Protein AF-A0A7X8QUD1-F1 (afdb_monomer)

Mean predicted aligned error: 12.98 Å

Solvent-accessible surface area (backbone atoms only — not comparable to full-atom values): 39476 Å² total; per-residue (Å²): 137,87,82,79,81,77,71,85,79,76,76,94,64,93,66,64,61,63,47,80,63,53,43,80,27,35,28,48,81,30,92,82,68,47,48,72,85,74,35,65,52,39,69,79,52,86,58,88,87,40,44,69,30,57,36,48,22,31,53,57,79,57,40,88,91,43,70,85,64,65,42,40,30,38,39,38,41,77,46,60,44,72,86,71,59,95,66,40,45,48,27,44,37,37,44,14,35,19,25,31,40,40,38,23,51,58,44,42,80,74,51,75,50,81,43,52,41,59,63,52,72,46,76,56,69,85,82,65,58,65,72,39,84,43,39,40,27,37,39,31,27,36,63,76,55,92,32,41,58,51,43,87,57,62,92,47,55,80,70,22,33,42,24,31,55,37,31,37,38,43,38,48,56,34,42,69,43,78,63,44,67,47,35,31,39,85,20,43,37,41,44,29,32,28,50,44,59,87,68,72,90,49,68,34,35,40,37,39,37,31,21,40,86,87,66,50,78,30,36,77,47,75,46,80,42,76,53,60,72,69,43,81,46,77,49,74,52,71,36,50,94,62,60,46,34,38,52,90,43,38,40,51,31,44,35,38,38,35,38,27,43,87,88,39,79,65,33,65,65,46,72,43,69,31,32,26,41,34,70,48,77,55,97,34,34,42,25,49,66,85,39,85,42,71,44,32,30,28,29,39,63,74,67,32,80,87,49,37,73,10,71,49,68,69,56,54,50,52,51,52,52,51,47,44,72,43,48,29,42,29,37,36,36,44,60,31,54,65,62,69,68,58,52,57,46,25,34,61,70,15,28,32,29,32,46,24,41,34,42,33,57,44,72,48,68,52,50,71,50,29,50,51,44,45,52,50,51,48,51,53,48,49,61,72,49,60,56,43,57,21,54,48,34,42,35,61,30,35,47,44,40,61,90,36,70,60,29,42,52,50,53,46,52,46,34,54,49,40,49,73,68,46,71,80,43,41,30,27,49,35,29,63,85,77,76,86,58,84,72,36,66,37,45,28,31,36,57,48,54,54,58,60,35,48,77,75,32,90,83,56,56,38,62,59,24,8,51,52,40,34,56,54,48,52,56,48,44,70,74,42,72,66,51,21,29,33,37,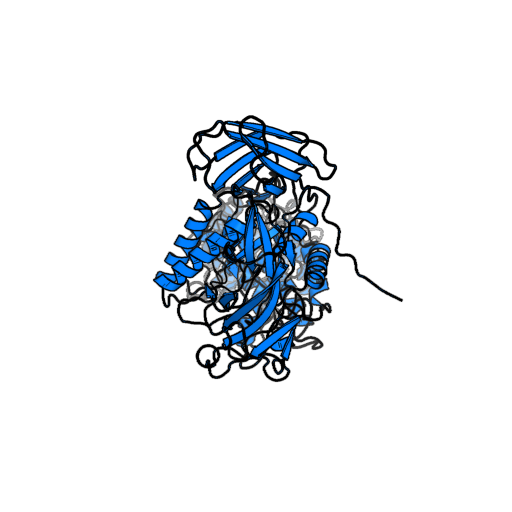61,27,36,50,41,49,26,43,90,91,36,61,69,62,96,47,3,30,48,48,24,26,48,35,44,54,28,34,49,56,15,47,69,68,40,80,46,54,34,30,42,19,37,39,26,46,50,20,45,58,26,36,49,90,75,34,89,82,60,40,47,59,43,38,31,24,34,16,40,52,85,67,48,76,37,64,28,47,60,49,46,36,52,61,49,67,47,80,72,77,77,76,74,70,83,70,66,97,73,68,45,81,40,48,29,40,20,87,59,50,90,79,69,64,90,42,75,62,54,91,63,45,48,76,44,63,34,54,83,88,42,40,65,60,54,51,50,37,40,54,62,43,38,95,87,57,90,72,59,90,65,48,55,50,72,76,46,53,89,45,66,80,50,36,54,74,27,28,34,40,27,27,42,73,88,70,47,78,46,27,38,42,29,40,51,69,37,73,61,55,92,80,34,61,29,27,25,56,42,73,77,40,46,24,63,94,58,53,96,64,55,53,70,55,15,50,50,30,52,45,50,60,58,43,42,77,81,23,60,24,36,34,37,76,50,49,58,78,42,56,74,57,50,61,50,41,44,76,64,57,30,43,77,114

Structure (mmCIF, N/CA/C/O backbone):
data_AF-A0A7X8QUD1-F1
#
_entry.id   AF-A0A7X8QUD1-F1
#
loop_
_atom_site.group_PDB
_atom_site.id
_atom_site.type_symbol
_atom_site.label_atom_id
_atom_site.label_alt_id
_atom_site.label_comp_id
_atom_site.label_asym_id
_atom_site.label_entity_id
_atom_site.label_seq_id
_atom_site.pdbx_PDB_ins_code
_atom_site.Cartn_x
_atom_site.Cartn_y
_atom_site.Cartn_z
_atom_site.occupancy
_atom_site.B_iso_or_equiv
_atom_site.auth_seq_id
_atom_site.auth_comp_id
_atom_site.auth_asym_id
_atom_site.auth_atom_id
_atom_site.pdbx_PDB_model_num
ATOM 1 N N . MET A 1 1 ? -5.646 -31.393 -28.263 1.00 30.78 1 MET A N 1
ATOM 2 C CA . MET A 1 1 ? -6.845 -30.726 -27.721 1.00 30.78 1 MET A CA 1
ATOM 3 C C . MET A 1 1 ? -6.343 -29.434 -27.125 1.00 30.78 1 MET A C 1
ATOM 5 O O . MET A 1 1 ? -5.680 -29.468 -26.097 1.00 30.78 1 MET A O 1
ATOM 9 N N . ASP A 1 2 ? -6.510 -28.358 -27.884 1.00 24.38 2 ASP A N 1
ATOM 10 C CA . ASP A 1 2 ? -5.928 -27.046 -27.625 1.00 24.38 2 ASP A CA 1
ATOM 11 C C . ASP A 1 2 ? -6.707 -26.314 -26.530 1.00 24.38 2 ASP A C 1
ATOM 13 O O . ASP A 1 2 ? -7.913 -26.108 -26.650 1.00 24.38 2 ASP A O 1
ATOM 17 N N . HIS A 1 3 ? -6.009 -25.901 -25.473 1.00 24.28 3 HIS A N 1
ATOM 18 C CA . HIS A 1 3 ? -6.519 -24.975 -24.466 1.00 24.28 3 HIS A CA 1
ATOM 19 C C . HIS A 1 3 ? -5.798 -23.635 -24.624 1.00 24.28 3 HIS A C 1
ATOM 21 O O . HIS A 1 3 ? -4.808 -23.354 -23.958 1.00 24.28 3 HIS A O 1
ATOM 27 N N . THR A 1 4 ? -6.299 -22.803 -25.535 1.00 23.20 4 THR A N 1
ATOM 28 C CA . THR A 1 4 ? -6.028 -21.364 -25.548 1.00 23.20 4 THR A CA 1
ATOM 29 C C . THR A 1 4 ? -6.829 -20.716 -24.422 1.00 23.20 4 THR A C 1
ATOM 31 O O . THR A 1 4 ? -8.044 -20.550 -24.529 1.00 23.20 4 THR A O 1
ATOM 34 N N . THR A 1 5 ? -6.160 -20.371 -23.327 1.00 24.30 5 THR A N 1
ATOM 35 C CA . THR A 1 5 ? -6.697 -19.527 -22.259 1.00 24.30 5 THR A CA 1
ATOM 36 C C . THR A 1 5 ? -6.858 -18.100 -22.779 1.00 24.30 5 THR A C 1
ATOM 38 O O . THR A 1 5 ? -5.899 -17.358 -22.966 1.00 24.30 5 THR A O 1
ATOM 41 N N . THR A 1 6 ? -8.102 -17.720 -23.048 1.00 22.91 6 THR A N 1
ATOM 42 C CA . THR A 1 6 ? -8.512 -16.340 -23.304 1.00 22.91 6 THR A CA 1
ATOM 43 C C . THR A 1 6 ? -8.351 -15.512 -22.029 1.00 22.91 6 THR A C 1
ATOM 45 O O . THR A 1 6 ? -9.003 -15.807 -21.026 1.00 22.91 6 THR A O 1
ATOM 48 N N . SER A 1 7 ? -7.509 -14.473 -22.072 1.00 25.25 7 SER A N 1
ATOM 49 C CA . SER A 1 7 ? -7.505 -13.388 -21.079 1.00 25.25 7 SER A CA 1
ATOM 50 C C . SER A 1 7 ? -8.914 -12.806 -20.905 1.00 25.25 7 SER A C 1
ATOM 52 O O . SER A 1 7 ? -9.660 -12.752 -21.889 1.00 25.25 7 SER A O 1
ATOM 54 N N . PRO A 1 8 ? -9.286 -12.319 -19.706 1.00 26.38 8 PRO A N 1
ATOM 55 C CA . PRO A 1 8 ? -10.567 -11.658 -19.503 1.00 26.38 8 PRO A CA 1
ATOM 56 C C . PRO A 1 8 ? -10.677 -10.457 -20.445 1.00 26.38 8 PRO A C 1
ATOM 58 O O . PRO A 1 8 ? -9.811 -9.581 -20.467 1.00 26.38 8 PRO A O 1
ATOM 61 N N . ALA A 1 9 ? -11.725 -10.456 -21.263 1.00 24.12 9 ALA A N 1
ATOM 62 C CA . ALA A 1 9 ? -12.004 -9.407 -22.225 1.00 24.12 9 ALA A CA 1
ATOM 63 C C . ALA A 1 9 ? -12.318 -8.094 -21.494 1.00 24.12 9 ALA A C 1
ATOM 65 O O . ALA A 1 9 ? -13.315 -7.988 -20.779 1.00 24.12 9 ALA A O 1
ATOM 66 N N . PHE A 1 10 ? -11.473 -7.084 -21.701 1.00 29.41 10 PHE A N 1
ATOM 67 C CA . PHE A 1 10 ? -11.800 -5.706 -21.363 1.00 29.41 10 PHE A CA 1
ATOM 68 C C . PHE A 1 10 ? -12.908 -5.207 -22.301 1.00 29.41 10 PHE A C 1
ATOM 70 O O . PHE A 1 10 ? -12.836 -5.360 -23.521 1.00 29.41 10 PHE A O 1
ATOM 77 N N . SER A 1 11 ? -13.951 -4.643 -21.694 1.00 25.56 11 SER A N 1
ATOM 78 C CA . SER A 1 11 ? -15.111 -4.025 -22.337 1.00 25.56 11 SER A CA 1
ATOM 79 C C . SER A 1 11 ? -14.716 -3.042 -23.449 1.00 25.56 11 SER A C 1
ATOM 81 O O . SER A 1 11 ? -13.800 -2.236 -23.299 1.00 25.56 11 SER A O 1
ATOM 83 N N . SER A 1 12 ? -15.447 -3.092 -24.563 1.00 30.33 12 SER A N 1
ATOM 84 C CA . SER A 1 12 ? -15.209 -2.333 -25.789 1.00 30.33 12 SER A CA 1
ATOM 85 C C . SER A 1 12 ? -15.401 -0.815 -25.626 1.00 30.33 12 SER A C 1
ATOM 87 O O . SER A 1 12 ? -16.517 -0.305 -25.698 1.00 30.33 12 SER A O 1
ATOM 89 N N . ALA A 1 13 ? -14.289 -0.098 -25.478 1.00 30.22 13 ALA A N 1
ATOM 90 C CA . ALA A 1 13 ? -14.027 1.270 -25.937 1.00 30.22 13 ALA A CA 1
ATOM 91 C C . ALA A 1 13 ? -12.505 1.356 -26.157 1.00 30.22 13 ALA A C 1
ATOM 93 O O . ALA A 1 13 ? -11.773 0.741 -25.387 1.00 30.22 13 ALA A O 1
ATOM 94 N N . THR A 1 14 ? -12.041 2.010 -27.230 1.00 37.69 14 THR A N 1
ATOM 95 C CA . THR A 1 14 ? -10.660 1.957 -27.766 1.00 37.69 14 THR A CA 1
ATOM 96 C C . THR A 1 14 ? -9.576 1.974 -26.685 1.00 37.69 14 THR A C 1
ATOM 98 O O . THR A 1 14 ? -9.118 3.031 -26.258 1.00 37.69 14 THR A O 1
ATOM 101 N N . THR A 1 15 ? -9.159 0.783 -26.254 1.00 46.00 15 THR A N 1
ATOM 102 C CA . THR A 1 15 ? -7.971 0.578 -25.430 1.00 46.00 15 THR A CA 1
ATOM 103 C C . THR A 1 15 ? -6.779 1.112 -26.225 1.00 46.00 15 THR A C 1
ATOM 105 O O . THR A 1 15 ? -6.756 0.902 -27.444 1.00 46.00 15 THR A O 1
ATOM 108 N N . PRO A 1 16 ? -5.800 1.795 -25.598 1.00 58.25 16 PRO A N 1
ATOM 109 C CA . PRO A 1 16 ? -4.552 2.118 -26.274 1.00 58.25 16 PRO A CA 1
ATOM 110 C C . PRO A 1 16 ? -4.042 0.866 -26.985 1.00 58.25 16 PRO A C 1
ATOM 112 O O . PRO A 1 16 ? -4.034 -0.214 -26.388 1.00 58.25 16 PRO A O 1
ATOM 115 N N . GLU A 1 17 ? -3.661 0.977 -28.257 1.00 75.31 17 GLU A N 1
ATOM 116 C CA . GLU A 1 17 ? -3.034 -0.149 -28.944 1.00 75.31 17 GLU A CA 1
ATOM 117 C C . GLU A 1 17 ? -1.766 -0.506 -28.157 1.00 75.31 17 GLU A C 1
ATOM 119 O O . GLU A 1 17 ? -0.844 0.308 -28.042 1.00 75.31 17 GLU A O 1
ATOM 124 N N . ARG A 1 18 ? -1.767 -1.685 -27.529 1.00 87.56 18 ARG A N 1
ATOM 125 C CA . ARG A 1 18 ? -0.666 -2.181 -26.703 1.00 87.56 18 ARG A CA 1
ATOM 126 C C . ARG A 1 18 ? 0.001 -3.348 -27.405 1.00 87.56 18 ARG A C 1
ATOM 128 O O . ARG A 1 18 ? -0.661 -4.323 -27.754 1.00 87.56 18 ARG A O 1
ATOM 135 N N . LEU A 1 19 ? 1.321 -3.278 -27.544 1.00 91.50 19 LEU A N 1
ATOM 136 C CA . LEU A 1 19 ? 2.132 -4.438 -27.893 1.00 91.50 19 LEU A CA 1
ATOM 137 C C . LEU A 1 19 ? 2.709 -5.028 -26.611 1.00 91.50 19 LEU A C 1
ATOM 139 O O . LEU A 1 19 ? 3.607 -4.445 -26.004 1.00 91.50 19 LEU A O 1
ATOM 143 N N . ASN A 1 20 ? 2.206 -6.193 -26.219 1.00 94.00 20 ASN A N 1
ATOM 144 C CA . ASN A 1 20 ? 2.740 -6.939 -25.089 1.00 94.00 20 ASN A CA 1
ATOM 145 C C . ASN A 1 20 ? 4.159 -7.452 -25.410 1.00 94.00 20 ASN A C 1
ATOM 147 O O . ASN A 1 20 ? 4.356 -8.135 -26.417 1.00 94.00 20 ASN A O 1
ATOM 151 N N . LEU A 1 21 ? 5.136 -7.120 -24.563 1.00 96.75 21 LEU A N 1
ATOM 152 C CA . LEU A 1 21 ? 6.522 -7.583 -24.671 1.00 96.75 21 LEU A CA 1
ATOM 153 C C . LEU A 1 21 ? 6.877 -8.651 -23.622 1.00 96.75 21 LEU A C 1
ATOM 155 O O . LEU A 1 21 ? 8.036 -9.055 -23.549 1.00 96.75 21 LEU A O 1
ATOM 159 N N . ASN A 1 22 ? 5.905 -9.138 -22.850 1.00 96.19 22 ASN A N 1
ATOM 160 C CA . ASN A 1 22 ? 6.058 -10.273 -21.940 1.00 96.19 22 ASN A CA 1
ATOM 161 C C . ASN A 1 22 ? 6.365 -11.583 -22.700 1.00 96.19 22 ASN A C 1
ATOM 163 O O . ASN A 1 22 ? 6.279 -11.669 -23.931 1.00 96.19 22 ASN A O 1
ATOM 167 N N . GLY A 1 23 ? 6.684 -12.629 -21.942 1.00 94.94 23 GLY A N 1
ATOM 168 C CA . GLY A 1 23 ? 7.049 -13.959 -22.417 1.00 94.94 23 GLY A CA 1
ATOM 169 C C . GLY A 1 23 ? 8.556 -14.179 -22.366 1.00 94.94 23 GLY A C 1
ATOM 170 O O . GLY A 1 23 ? 9.250 -13.595 -21.541 1.00 94.94 23 GLY A O 1
ATOM 171 N N . VAL A 1 24 ? 9.069 -15.015 -23.264 1.00 96.06 24 VAL A N 1
ATOM 172 C CA . VAL A 1 24 ? 10.468 -15.454 -23.224 1.00 96.06 24 VAL A CA 1
ATOM 173 C C . VAL A 1 24 ? 11.428 -14.382 -23.753 1.00 96.06 24 VAL A C 1
ATOM 175 O O . VAL A 1 24 ? 11.324 -13.926 -24.900 1.00 96.06 24 VAL A O 1
ATOM 178 N N . TRP A 1 25 ? 12.399 -14.011 -22.925 1.00 97.75 25 TRP A N 1
ATOM 179 C CA . TRP A 1 25 ? 13.534 -13.146 -23.245 1.00 97.75 25 TRP A CA 1
ATOM 180 C C . TRP A 1 25 ? 14.836 -13.948 -23.195 1.00 97.75 25 TRP A C 1
ATOM 182 O O . TRP A 1 25 ? 14.928 -14.972 -22.522 1.00 97.75 25 TRP A O 1
ATOM 192 N N . ARG A 1 26 ? 15.870 -13.473 -23.895 1.00 97.44 26 ARG A N 1
ATOM 193 C CA . ARG A 1 26 ? 17.237 -13.988 -23.738 1.00 97.44 26 ARG A CA 1
ATOM 194 C C . ARG A 1 26 ? 17.866 -13.360 -22.503 1.00 97.44 26 ARG A C 1
ATOM 196 O O . ARG A 1 26 ? 17.785 -12.145 -22.358 1.00 97.44 26 ARG A O 1
ATOM 203 N N . PHE A 1 27 ? 18.518 -14.156 -21.664 1.00 96.06 27 PHE A N 1
ATOM 204 C CA . PHE A 1 27 ? 19.007 -13.745 -20.351 1.00 96.06 27 PHE A CA 1
ATOM 205 C C . PHE A 1 27 ? 20.427 -14.243 -20.051 1.00 96.06 27 PHE A C 1
ATOM 207 O O . PHE A 1 27 ? 20.778 -15.381 -20.371 1.00 96.06 27 PHE A O 1
ATOM 214 N N . ILE A 1 28 ? 21.238 -13.411 -19.394 1.00 95.12 28 ILE A N 1
ATOM 215 C CA . ILE A 1 28 ? 22.517 -13.835 -18.809 1.00 95.12 28 ILE A CA 1
ATOM 216 C C . ILE A 1 28 ? 22.862 -13.003 -17.554 1.00 95.12 28 ILE A C 1
ATOM 218 O O . ILE A 1 28 ? 22.763 -11.771 -17.597 1.00 95.12 28 ILE A O 1
ATOM 222 N N . PRO A 1 29 ? 23.287 -13.622 -16.433 1.00 94.50 29 PRO A N 1
ATOM 223 C CA . PRO A 1 29 ? 23.849 -12.882 -15.305 1.00 94.50 29 PRO A CA 1
ATOM 224 C C . PRO A 1 29 ? 25.245 -12.343 -15.654 1.00 94.50 29 PRO A C 1
ATOM 226 O O . PRO A 1 29 ? 26.006 -12.977 -16.385 1.00 94.50 29 PRO A O 1
ATOM 229 N N . ASP A 1 30 ? 25.615 -11.188 -15.105 1.00 95.25 30 ASP A N 1
ATOM 230 C CA . ASP A 1 30 ? 26.906 -10.536 -15.341 1.00 95.25 30 ASP A CA 1
ATOM 231 C C . ASP A 1 30 ? 27.652 -10.309 -14.013 1.00 95.25 30 ASP A C 1
ATOM 233 O O . ASP A 1 30 ? 27.870 -9.181 -13.577 1.00 95.25 30 ASP A O 1
ATOM 237 N N . PRO A 1 31 ? 28.093 -11.378 -13.321 1.00 92.62 31 PRO A N 1
ATOM 238 C CA . PRO A 1 31 ? 28.701 -11.274 -11.990 1.00 92.62 31 PRO A CA 1
ATOM 239 C C . PRO A 1 31 ? 29.978 -10.423 -11.948 1.00 92.62 31 PRO A C 1
ATOM 241 O O . PRO A 1 31 ? 30.379 -9.977 -10.877 1.00 92.62 31 PRO A O 1
ATOM 244 N N . ARG A 1 32 ? 30.626 -10.192 -13.098 1.00 93.56 32 ARG A N 1
ATOM 245 C CA . ARG A 1 32 ? 31.826 -9.350 -13.207 1.00 93.56 32 ARG A CA 1
ATOM 246 C C . ARG A 1 32 ? 31.532 -7.922 -13.677 1.00 93.56 32 ARG A C 1
ATOM 248 O O . ARG A 1 32 ? 32.446 -7.103 -13.662 1.00 93.56 32 ARG A O 1
ATOM 255 N N . GLY A 1 33 ? 30.297 -7.615 -14.078 1.00 94.94 33 GLY A N 1
ATOM 256 C CA . GLY A 1 33 ? 29.900 -6.295 -14.573 1.00 94.94 33 GLY A CA 1
ATOM 257 C C . GLY A 1 33 ? 30.585 -5.895 -15.883 1.00 94.94 33 GLY A C 1
ATOM 258 O O . GLY A 1 33 ? 30.903 -4.723 -16.072 1.00 94.94 33 GLY A O 1
ATOM 259 N N . TYR A 1 34 ? 30.879 -6.851 -16.769 1.00 96.38 34 TYR A N 1
ATOM 260 C CA . TYR A 1 34 ? 31.591 -6.602 -18.029 1.00 96.38 34 TYR A CA 1
ATOM 261 C C . TYR A 1 34 ? 30.675 -6.510 -19.252 1.00 96.38 34 TYR A C 1
ATOM 263 O O . TYR A 1 34 ? 31.171 -6.273 -20.353 1.00 96.38 34 TYR A O 1
ATOM 271 N N . GLY A 1 35 ? 29.360 -6.666 -19.100 1.00 96.44 35 GLY A N 1
ATOM 272 C CA . GLY A 1 35 ? 28.418 -6.751 -20.215 1.00 96.44 35 GLY A CA 1
ATOM 273 C C . GLY A 1 35 ? 28.437 -5.535 -21.143 1.00 96.44 35 GLY A C 1
ATOM 274 O O . GLY A 1 35 ? 28.397 -5.695 -22.365 1.00 96.44 35 GLY A O 1
ATOM 275 N N . GLU A 1 36 ? 28.600 -4.319 -20.611 1.00 95.25 36 GLU A N 1
ATOM 276 C CA . GLU A 1 36 ? 28.763 -3.119 -21.446 1.00 95.25 36 GLU A CA 1
ATOM 277 C C . GLU A 1 36 ? 30.066 -3.151 -22.253 1.00 95.25 36 GLU A C 1
ATOM 279 O O . GLU A 1 36 ? 30.036 -2.944 -23.469 1.00 95.25 36 GLU A O 1
ATOM 284 N N . THR A 1 37 ? 31.188 -3.496 -21.615 1.00 96.62 37 THR A N 1
ATOM 285 C CA . THR A 1 37 ? 32.507 -3.637 -22.258 1.00 96.62 37 THR A CA 1
ATOM 286 C C . THR A 1 37 ? 32.506 -4.727 -23.334 1.00 96.62 37 THR A C 1
ATOM 288 O O . THR A 1 37 ? 33.078 -4.549 -24.409 1.00 96.62 37 THR A O 1
ATOM 291 N N . LEU A 1 38 ? 31.810 -5.839 -23.083 1.00 96.38 38 LEU A N 1
ATOM 292 C CA . LEU A 1 38 ? 31.607 -6.938 -24.034 1.00 96.38 38 LEU A CA 1
ATOM 293 C C . LEU A 1 38 ? 30.580 -6.597 -25.130 1.00 96.38 38 LEU A C 1
ATOM 295 O O . LEU A 1 38 ? 30.423 -7.339 -26.103 1.00 96.38 38 LEU A O 1
ATOM 299 N N . GLY A 1 39 ? 29.902 -5.453 -25.015 1.00 97.19 39 GLY A N 1
ATOM 300 C CA . GLY A 1 39 ? 28.973 -4.941 -26.013 1.00 97.19 39 GLY A CA 1
ATOM 301 C C . GLY A 1 39 ? 27.633 -5.671 -26.052 1.00 97.19 39 GLY A C 1
ATOM 302 O O . GLY A 1 39 ? 27.060 -5.783 -27.133 1.00 97.19 39 GLY A O 1
ATOM 303 N N . TYR A 1 40 ? 27.122 -6.153 -24.916 1.00 98.00 40 TYR A N 1
ATOM 304 C CA . TYR A 1 40 ? 25.829 -6.850 -24.823 1.00 98.00 40 TYR A CA 1
ATOM 305 C C . TYR A 1 40 ? 24.647 -5.990 -25.310 1.00 98.00 40 TYR A C 1
ATOM 307 O O . TYR A 1 40 ? 23.691 -6.507 -25.885 1.00 98.00 40 TYR A O 1
ATOM 315 N N . HIS A 1 41 ? 24.741 -4.664 -25.177 1.00 97.50 41 HIS A N 1
ATOM 316 C CA . HIS A 1 41 ? 23.757 -3.710 -25.704 1.00 97.50 41 HIS A CA 1
ATOM 317 C C . HIS A 1 41 ? 23.784 -3.555 -27.237 1.00 97.50 41 HIS A C 1
ATOM 319 O O . HIS A 1 41 ? 22.859 -2.982 -27.807 1.00 97.50 41 HIS A O 1
ATOM 325 N N . LYS A 1 42 ? 24.822 -4.028 -27.943 1.00 96.88 42 LYS A N 1
ATOM 326 C CA . LYS A 1 42 ? 24.982 -3.775 -29.386 1.00 96.88 42 LYS A CA 1
ATOM 327 C C . LYS A 1 42 ? 23.933 -4.541 -30.218 1.00 96.88 42 LYS A C 1
ATOM 329 O O . LYS A 1 42 ? 23.660 -5.709 -29.934 1.00 96.88 42 LYS A O 1
ATOM 334 N N . PRO A 1 43 ? 23.410 -3.959 -31.320 1.00 91.38 43 PRO A N 1
ATOM 335 C CA . PRO A 1 43 ? 22.260 -4.508 -32.053 1.00 91.38 43 PRO A CA 1
ATOM 336 C C . PRO A 1 43 ? 22.479 -5.903 -32.659 1.00 91.38 43 PRO A C 1
ATOM 338 O O . PRO A 1 43 ? 21.515 -6.619 -32.897 1.00 91.38 43 PRO A O 1
ATOM 341 N N . LYS A 1 44 ? 23.734 -6.306 -32.896 1.00 91.12 44 LYS A N 1
ATOM 342 C CA . LYS A 1 44 ? 24.101 -7.609 -33.480 1.00 91.12 44 LYS A CA 1
ATOM 343 C C . LYS A 1 44 ? 24.876 -8.515 -32.515 1.00 91.12 44 LYS A C 1
ATOM 345 O O . LYS A 1 44 ? 25.536 -9.448 -32.963 1.00 91.12 44 LYS A O 1
ATOM 350 N N . HIS A 1 45 ? 24.849 -8.237 -31.207 1.00 96.31 45 HIS A N 1
ATOM 351 C CA . HIS A 1 45 ? 25.489 -9.119 -30.229 1.00 96.31 45 HIS A CA 1
ATOM 352 C C . HIS A 1 45 ? 24.872 -10.526 -30.299 1.00 96.31 45 HIS A C 1
ATOM 354 O O . HIS A 1 45 ? 23.650 -10.670 -30.391 1.00 96.31 45 HIS A O 1
ATOM 360 N N . ASN A 1 46 ? 25.701 -11.568 -30.292 1.00 95.69 46 ASN A N 1
ATOM 361 C CA . ASN A 1 46 ? 25.214 -12.938 -30.399 1.00 95.69 46 ASN A CA 1
ATOM 362 C C . ASN A 1 46 ? 24.686 -13.423 -29.040 1.00 95.69 46 ASN A C 1
ATOM 364 O O . ASN A 1 46 ? 25.461 -13.598 -28.105 1.00 95.69 46 ASN A O 1
ATOM 368 N N . VAL A 1 47 ? 23.377 -13.666 -28.958 1.00 96.56 47 VAL A N 1
ATOM 369 C CA . VAL A 1 47 ? 22.683 -14.134 -27.745 1.00 96.56 47 VAL A CA 1
ATOM 370 C C . VAL A 1 47 ? 22.258 -15.605 -27.834 1.00 96.56 47 VAL A C 1
ATOM 372 O O . VAL A 1 47 ? 21.471 -16.064 -27.016 1.00 96.56 47 VAL A O 1
ATOM 375 N N . GLN A 1 48 ? 22.753 -16.371 -28.817 1.00 94.88 48 GLN A N 1
ATOM 376 C CA . GLN A 1 48 ? 22.303 -17.755 -29.052 1.00 94.88 48 GLN A CA 1
ATOM 377 C C . GLN A 1 48 ? 22.576 -18.707 -27.876 1.00 94.88 48 GLN A C 1
ATOM 379 O O . GLN A 1 48 ? 21.893 -19.712 -27.733 1.00 94.88 48 GLN A O 1
ATOM 384 N N . PHE A 1 49 ? 23.582 -18.392 -27.055 1.00 93.44 49 PHE A N 1
ATOM 385 C CA . PHE A 1 49 ? 23.958 -19.169 -25.870 1.00 93.44 49 PHE A CA 1
ATOM 386 C C . PHE A 1 49 ? 23.468 -18.535 -24.564 1.00 93.44 49 PHE A C 1
ATOM 388 O O . PHE A 1 49 ? 23.857 -18.974 -23.486 1.00 93.44 49 PHE A O 1
ATOM 395 N N . TRP A 1 50 ? 22.662 -17.475 -24.649 1.00 95.94 50 TRP A N 1
ATOM 396 C CA . TRP A 1 50 ? 22.002 -16.914 -23.478 1.00 95.94 50 TRP A CA 1
ATOM 397 C C . TRP A 1 50 ? 20.828 -17.810 -23.090 1.00 95.94 50 TRP A C 1
ATOM 399 O O . TRP A 1 50 ? 20.184 -18.423 -23.949 1.00 95.94 50 TRP A O 1
ATOM 409 N N . LEU A 1 51 ? 20.550 -17.853 -21.792 1.00 93.94 51 LEU A N 1
ATOM 410 C CA . LEU A 1 51 ? 19.422 -18.583 -21.233 1.00 93.94 51 LEU A CA 1
ATOM 411 C C . LEU A 1 51 ? 18.103 -17.972 -21.713 1.00 93.94 51 LEU A C 1
ATOM 413 O O . LEU A 1 51 ? 18.061 -16.856 -22.235 1.00 93.94 51 LEU A O 1
ATOM 417 N N . GLU A 1 52 ? 17.022 -18.712 -21.526 1.00 94.56 52 GLU A N 1
ATOM 418 C CA . GLU A 1 52 ? 15.667 -18.198 -21.683 1.00 94.56 52 GLU A CA 1
ATOM 419 C C . GLU A 1 52 ? 15.124 -17.815 -20.307 1.00 94.56 52 GLU A C 1
ATOM 421 O O . GLU A 1 52 ? 15.347 -18.524 -19.328 1.00 94.56 52 GLU A O 1
ATOM 426 N N . ALA A 1 53 ? 14.461 -16.666 -20.233 1.00 93.75 53 ALA A N 1
ATOM 427 C CA . ALA A 1 53 ? 13.852 -16.145 -19.020 1.00 93.75 53 ALA A CA 1
ATOM 428 C C . ALA A 1 53 ? 12.433 -15.677 -19.329 1.00 93.75 53 ALA A C 1
ATOM 430 O O . ALA A 1 53 ? 12.231 -14.883 -20.251 1.00 93.75 53 ALA A O 1
ATOM 431 N N . ASP A 1 54 ? 11.463 -16.146 -18.551 1.00 94.19 54 ASP A N 1
ATOM 432 C CA . ASP A 1 54 ? 10.100 -15.633 -18.614 1.00 94.19 54 ASP A CA 1
ATOM 433 C C . ASP A 1 54 ? 10.036 -14.246 -17.973 1.00 94.19 54 ASP A C 1
ATOM 435 O O . ASP A 1 54 ? 10.371 -14.069 -16.807 1.00 94.19 54 ASP A O 1
ATOM 439 N N . VAL A 1 55 ? 9.598 -13.254 -18.741 1.00 95.69 55 VAL A N 1
ATOM 440 C CA . VAL A 1 55 ? 9.327 -11.897 -18.267 1.00 95.69 55 VAL A CA 1
ATOM 441 C C . VAL A 1 55 ? 7.810 -11.686 -18.274 1.00 95.69 55 VAL A C 1
ATOM 443 O O . VAL A 1 55 ? 7.192 -11.851 -19.328 1.00 95.69 55 VAL A O 1
ATOM 446 N N . PRO A 1 56 ? 7.181 -11.286 -17.158 1.00 95.75 56 PRO A N 1
ATOM 447 C CA . PRO A 1 56 ? 7.801 -10.905 -15.888 1.00 95.75 56 PRO A CA 1
ATOM 448 C C . PRO A 1 56 ? 8.369 -12.079 -15.081 1.00 95.75 56 PRO A C 1
ATOM 450 O O . PRO A 1 56 ? 7.817 -13.175 -15.105 1.00 95.75 56 PRO A O 1
ATOM 453 N N . GLY A 1 57 ? 9.432 -11.825 -14.319 1.00 94.00 57 GLY A N 1
ATOM 454 C CA . GLY A 1 57 ? 10.102 -12.839 -13.512 1.00 94.00 57 GLY A CA 1
ATOM 455 C C . GLY A 1 57 ? 11.296 -12.304 -12.713 1.00 94.00 57 GLY A C 1
ATOM 456 O O . GLY A 1 57 ? 11.736 -11.158 -12.862 1.00 94.00 57 GLY A O 1
ATOM 457 N N . ILE A 1 58 ? 11.837 -13.171 -11.861 1.00 92.38 58 ILE A N 1
ATOM 458 C CA . ILE A 1 58 ? 12.992 -12.911 -10.995 1.00 92.38 58 ILE A CA 1
ATOM 459 C C . ILE A 1 58 ? 14.155 -13.835 -11.344 1.00 92.38 58 ILE A C 1
ATOM 461 O O . ILE A 1 58 ? 13.948 -14.953 -11.813 1.00 92.38 58 ILE A O 1
ATOM 465 N N . VAL A 1 59 ? 15.373 -13.381 -11.049 1.00 89.81 59 VAL A N 1
ATOM 466 C CA . VAL A 1 59 ? 16.612 -14.128 -11.302 1.00 89.81 59 VAL A CA 1
ATOM 467 C C . VAL A 1 59 ? 16.604 -15.532 -10.692 1.00 89.81 59 VAL A C 1
ATOM 469 O O . VAL A 1 59 ? 17.044 -16.478 -11.342 1.00 89.81 59 VAL A O 1
ATOM 472 N N . ASP A 1 60 ? 16.013 -15.679 -9.504 1.00 86.31 60 ASP A N 1
ATOM 473 C CA . ASP A 1 60 ? 15.854 -16.949 -8.791 1.00 86.31 60 ASP A CA 1
ATOM 474 C C . ASP A 1 60 ? 15.125 -18.028 -9.610 1.00 86.31 60 ASP A C 1
ATOM 476 O O . ASP A 1 60 ? 15.341 -19.213 -9.384 1.00 86.31 60 ASP A O 1
ATOM 480 N N . ASN A 1 61 ? 14.265 -17.636 -10.558 1.00 85.25 61 ASN A N 1
ATOM 481 C CA . ASN A 1 61 ? 13.473 -18.578 -11.352 1.00 85.25 61 ASN A CA 1
ATOM 482 C C . ASN A 1 61 ? 14.176 -18.999 -12.653 1.00 85.25 61 ASN A C 1
ATOM 484 O O . ASN A 1 61 ? 13.745 -19.958 -13.288 1.00 85.25 61 ASN A O 1
ATOM 488 N N . TYR A 1 62 ? 15.224 -18.287 -13.084 1.00 84.19 62 TYR A N 1
ATOM 489 C CA . TYR A 1 62 ? 15.844 -18.502 -14.400 1.00 84.19 62 TYR A CA 1
ATOM 490 C C . TYR A 1 62 ? 17.037 -19.451 -14.361 1.00 84.19 62 TYR A C 1
ATOM 492 O O . TYR A 1 62 ? 17.359 -20.090 -15.362 1.00 84.19 62 TYR A O 1
ATOM 500 N N . PHE A 1 63 ? 17.732 -19.510 -13.226 1.00 78.12 63 PHE A N 1
ATOM 501 C CA . PHE A 1 63 ? 18.951 -20.292 -13.090 1.00 78.12 63 PHE A CA 1
ATOM 502 C C . PHE A 1 63 ? 19.051 -20.880 -11.675 1.00 78.12 63 PHE A C 1
ATOM 504 O O . PHE A 1 63 ? 19.197 -20.129 -10.712 1.00 78.12 63 PHE A O 1
ATOM 511 N N . PRO A 1 64 ? 18.993 -22.212 -11.528 1.00 77.12 64 PRO A N 1
ATOM 512 C CA . PRO A 1 64 ? 19.213 -22.858 -10.239 1.00 77.12 64 PRO A CA 1
ATOM 513 C C . PRO A 1 64 ? 20.620 -22.572 -9.696 1.00 77.12 64 PRO A C 1
ATOM 515 O O . PRO A 1 64 ? 21.600 -22.640 -10.441 1.00 77.12 64 PRO A O 1
ATOM 518 N N . GLY A 1 65 ? 20.744 -22.302 -8.398 1.00 78.25 65 GLY A N 1
ATOM 519 C CA . GLY A 1 65 ? 22.026 -22.071 -7.722 1.00 78.25 65 GLY A CA 1
ATOM 520 C C . GLY A 1 65 ? 22.498 -20.613 -7.673 1.00 78.25 65 GLY A C 1
ATOM 521 O O . GLY A 1 65 ? 23.596 -20.358 -7.178 1.00 78.25 65 GLY A O 1
ATOM 522 N N . ILE A 1 66 ? 21.715 -19.658 -8.192 1.00 79.19 66 ILE A N 1
ATOM 523 C CA . ILE A 1 66 ? 21.953 -18.212 -8.000 1.00 79.19 66 ILE A CA 1
ATOM 524 C C . ILE A 1 66 ? 20.826 -17.542 -7.214 1.00 79.19 66 ILE A C 1
ATOM 526 O O . ILE A 1 66 ? 20.648 -16.323 -7.282 1.00 79.19 66 ILE A O 1
ATOM 530 N N . GLU A 1 67 ? 20.066 -18.328 -6.454 1.00 77.25 67 GLU A N 1
ATOM 531 C CA . GLU A 1 67 ? 19.140 -17.809 -5.465 1.00 77.25 67 GLU A CA 1
ATOM 532 C C . GLU A 1 67 ? 19.964 -16.908 -4.529 1.00 77.25 67 GLU A C 1
ATOM 534 O O . GLU A 1 67 ? 20.862 -17.380 -3.847 1.00 77.25 67 GLU A O 1
ATOM 539 N N . SER A 1 68 ? 19.688 -15.599 -4.537 1.00 75.19 68 SER A N 1
ATOM 540 C CA . SER A 1 68 ? 20.368 -14.538 -3.761 1.00 75.19 68 SER A CA 1
ATOM 541 C C . SER A 1 68 ? 21.456 -13.781 -4.530 1.00 75.19 68 SER A C 1
ATOM 543 O O . SER A 1 68 ? 22.152 -12.953 -3.948 1.00 75.19 68 SER A O 1
ATOM 545 N N . TYR A 1 69 ? 21.563 -13.973 -5.848 1.00 87.44 69 TYR A N 1
ATOM 546 C CA . TYR A 1 69 ? 22.413 -13.131 -6.685 1.00 87.44 69 TYR A CA 1
ATOM 547 C C . TYR A 1 69 ? 21.966 -11.660 -6.669 1.00 87.44 69 TYR A C 1
ATOM 549 O O . TYR A 1 69 ? 20.863 -11.305 -7.101 1.00 87.44 69 TYR A O 1
ATOM 557 N N . GLU A 1 70 ? 22.870 -10.792 -6.208 1.00 89.81 70 GLU A N 1
ATOM 558 C CA . GLU A 1 70 ? 22.771 -9.343 -6.354 1.00 89.81 70 GLU A CA 1
ATOM 559 C C . GLU A 1 70 ? 23.860 -8.825 -7.300 1.00 89.81 70 GLU A C 1
ATOM 561 O O . GLU A 1 70 ? 25.050 -8.815 -6.975 1.00 89.81 70 GLU A O 1
ATOM 566 N N . GLY A 1 71 ? 23.461 -8.374 -8.486 1.00 93.19 71 GLY A N 1
ATOM 567 C CA . GLY A 1 71 ? 24.384 -7.883 -9.499 1.00 93.19 71 GLY A CA 1
ATOM 568 C C . GLY A 1 71 ? 23.710 -7.554 -10.827 1.00 93.19 71 GLY A C 1
ATOM 569 O O . GLY A 1 71 ? 22.497 -7.730 -10.974 1.00 93.19 71 GLY A O 1
ATOM 570 N N . PRO A 1 72 ? 24.491 -7.057 -11.800 1.00 96.06 72 PRO A N 1
ATOM 571 C CA . PRO A 1 72 ? 23.964 -6.732 -13.107 1.00 96.06 72 PRO A CA 1
ATOM 572 C C . PRO A 1 72 ? 23.592 -8.006 -13.872 1.00 96.06 72 PRO A C 1
ATOM 574 O O . PRO A 1 72 ? 24.289 -9.016 -13.848 1.00 96.06 72 PRO A O 1
ATOM 577 N N . MET A 1 73 ? 22.481 -7.955 -14.587 1.00 95.88 73 MET A N 1
ATOM 578 C CA . MET A 1 73 ? 21.960 -9.057 -15.380 1.00 95.88 73 MET A CA 1
ATOM 579 C C . MET A 1 73 ? 21.296 -8.510 -16.639 1.00 95.88 73 MET A C 1
ATOM 581 O O . MET A 1 73 ? 20.675 -7.448 -16.619 1.00 95.88 73 MET A O 1
ATOM 585 N N . TRP A 1 74 ? 21.455 -9.214 -17.751 1.00 98.00 74 TRP A N 1
ATOM 586 C CA . TRP A 1 74 ? 21.108 -8.697 -19.068 1.00 98.00 74 TRP A CA 1
ATOM 587 C C . TRP A 1 74 ? 19.950 -9.464 -19.675 1.00 98.00 74 TRP A C 1
ATOM 589 O O . TRP A 1 74 ? 19.952 -10.691 -19.673 1.00 98.00 74 TRP A O 1
ATOM 599 N N . PHE A 1 75 ? 19.007 -8.725 -20.252 1.00 98.31 75 PHE A N 1
ATOM 600 C CA . PHE A 1 75 ? 17.843 -9.242 -20.955 1.00 98.31 75 PHE A CA 1
ATOM 601 C C . PHE A 1 75 ? 17.795 -8.695 -22.382 1.00 98.31 75 PHE A C 1
ATOM 603 O O . PHE A 1 75 ? 18.045 -7.509 -22.606 1.00 98.31 75 PHE A O 1
ATOM 610 N N . VAL A 1 76 ? 17.448 -9.543 -23.351 1.00 98.31 76 VAL A N 1
ATOM 611 C CA . VAL A 1 76 ? 17.272 -9.164 -24.758 1.00 98.31 76 VAL A CA 1
ATOM 612 C C . VAL A 1 76 ? 15.961 -9.719 -25.306 1.00 98.31 76 VAL A C 1
ATOM 614 O O . VAL A 1 76 ? 15.683 -10.915 -25.200 1.00 98.31 76 VAL A O 1
ATOM 617 N N . ARG A 1 77 ? 15.186 -8.848 -25.956 1.00 97.44 77 ARG A N 1
ATOM 618 C CA . ARG A 1 77 ? 13.947 -9.188 -26.660 1.00 97.44 77 ARG A CA 1
ATOM 619 C C . ARG A 1 77 ? 13.911 -8.527 -28.022 1.00 97.44 77 ARG A C 1
ATOM 621 O O . ARG A 1 77 ? 14.254 -7.356 -28.166 1.00 97.44 77 ARG A O 1
ATOM 628 N N . GLU A 1 78 ? 13.463 -9.277 -29.018 1.00 96.38 78 GLU A N 1
ATOM 629 C CA . GLU A 1 78 ? 13.151 -8.726 -30.333 1.00 96.38 78 GLU A CA 1
ATOM 630 C C . GLU A 1 78 ? 11.646 -8.479 -30.449 1.00 96.38 78 GLU A C 1
ATOM 632 O O . GLU A 1 78 ? 10.833 -9.254 -29.940 1.00 96.38 78 GLU A O 1
ATOM 637 N N . PHE A 1 79 ? 11.276 -7.383 -31.101 1.00 95.00 79 PHE A N 1
ATOM 638 C CA . PHE A 1 79 ? 9.886 -7.016 -31.346 1.00 95.00 79 PHE A CA 1
ATOM 639 C C . PHE A 1 79 ? 9.747 -6.339 -32.708 1.00 95.00 79 PHE A C 1
ATOM 641 O O . PHE A 1 79 ? 10.719 -5.813 -33.247 1.00 95.00 79 PHE A O 1
ATOM 648 N N . LYS A 1 80 ? 8.530 -6.334 -33.256 1.00 93.12 80 LYS A N 1
ATOM 649 C CA . LYS A 1 80 ? 8.188 -5.551 -34.448 1.00 93.12 80 LYS A CA 1
ATOM 650 C C . LYS A 1 80 ? 7.310 -4.387 -34.051 1.00 93.12 80 LYS A C 1
ATOM 652 O O . LYS A 1 80 ? 6.336 -4.585 -33.329 1.00 93.12 80 LYS A O 1
ATOM 657 N N . LEU A 1 81 ? 7.646 -3.193 -34.526 1.00 88.12 81 LEU A N 1
ATOM 658 C CA . LEU A 1 81 ? 6.848 -2.010 -34.238 1.00 88.12 81 LEU A CA 1
ATOM 659 C C . LEU A 1 81 ? 5.551 -2.039 -35.069 1.00 88.12 81 LEU A C 1
ATOM 661 O O . LEU A 1 81 ? 5.644 -2.114 -36.301 1.00 88.12 81 LEU A O 1
ATOM 665 N N . PRO A 1 82 ? 4.359 -1.983 -34.445 1.00 84.12 82 PRO A N 1
ATOM 666 C CA . PRO A 1 82 ? 3.104 -1.876 -35.177 1.00 84.12 82 PRO A CA 1
ATOM 667 C C . PRO A 1 82 ? 2.948 -0.476 -35.799 1.00 84.12 82 PRO A C 1
ATOM 669 O O . PRO A 1 82 ? 3.558 0.491 -35.323 1.00 84.12 82 PRO A O 1
ATOM 672 N N . PRO A 1 83 ? 2.145 -0.332 -36.867 1.00 77.56 83 PRO A N 1
ATOM 673 C CA . PRO A 1 83 ? 1.866 0.974 -37.451 1.00 77.56 83 PRO A CA 1
ATOM 674 C C . PRO A 1 83 ? 1.143 1.873 -36.440 1.00 77.56 83 PRO A C 1
ATOM 676 O O . PRO A 1 83 ? 0.126 1.484 -35.884 1.00 77.56 83 PRO A O 1
ATOM 679 N N . ALA A 1 84 ? 1.628 3.100 -36.243 1.00 69.75 84 ALA A N 1
ATOM 680 C CA . ALA A 1 84 ? 0.889 4.142 -35.529 1.00 69.75 84 ALA A CA 1
ATOM 681 C C . ALA A 1 84 ? 0.344 5.181 -36.516 1.00 69.75 84 ALA A C 1
ATOM 683 O O . ALA A 1 84 ? 0.988 5.521 -37.509 1.00 69.75 84 ALA A O 1
ATOM 684 N N . TH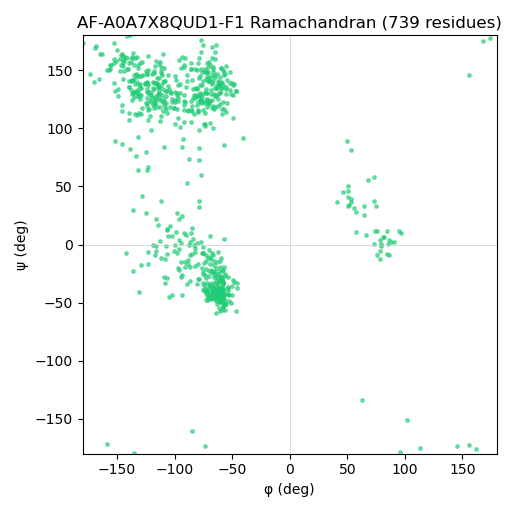R A 1 85 ? -0.834 5.736 -36.228 1.00 70.06 85 THR A N 1
ATOM 685 C CA . THR A 1 85 ? -1.331 6.928 -36.933 1.00 70.06 85 THR A CA 1
ATOM 686 C C . THR A 1 85 ? -0.458 8.144 -36.607 1.00 70.06 85 THR A C 1
ATOM 688 O O . THR A 1 85 ? 0.028 8.246 -35.484 1.00 70.06 85 THR A O 1
ATOM 691 N N . ALA A 1 86 ? -0.366 9.134 -37.503 1.00 70.25 86 ALA A N 1
ATOM 692 C CA . ALA A 1 86 ? 0.416 10.364 -37.283 1.00 70.25 86 ALA A CA 1
ATOM 693 C C . ALA A 1 86 ? 0.030 11.175 -36.019 1.00 70.25 86 ALA A C 1
ATOM 695 O O . ALA A 1 86 ? 0.810 11.996 -35.542 1.00 70.25 86 ALA A O 1
ATOM 696 N N . ALA A 1 87 ? -1.165 10.954 -35.461 1.00 74.62 87 ALA A N 1
ATOM 697 C CA . ALA A 1 87 ? -1.640 11.598 -34.234 1.00 74.62 87 ALA A CA 1
ATOM 698 C C . ALA A 1 87 ? -1.150 10.924 -32.933 1.00 74.62 87 ALA A C 1
ATOM 700 O O . ALA A 1 87 ? -1.502 11.375 -31.839 1.00 74.62 87 ALA A O 1
ATOM 701 N N . ARG A 1 88 ? -0.375 9.838 -33.040 1.00 83.06 88 ARG A N 1
ATOM 702 C CA . ARG A 1 88 ? 0.048 8.999 -31.917 1.00 83.06 88 ARG A CA 1
ATOM 703 C C . ARG A 1 88 ? 1.552 8.761 -31.941 1.00 83.06 88 ARG A C 1
ATOM 705 O O . ARG A 1 88 ? 2.181 8.799 -32.995 1.00 83.06 88 ARG A O 1
ATOM 712 N N . HIS A 1 89 ? 2.105 8.463 -30.776 1.00 85.62 89 HIS A N 1
ATOM 713 C CA . HIS A 1 89 ? 3.481 8.014 -30.610 1.00 85.62 89 HIS A CA 1
ATOM 714 C C . HIS A 1 89 ? 3.518 6.783 -29.706 1.00 85.62 89 HIS A C 1
ATOM 716 O O . HIS A 1 89 ? 2.630 6.573 -28.881 1.00 85.62 89 HIS A O 1
ATOM 722 N N . TRP A 1 90 ? 4.552 5.965 -29.865 1.00 90.12 90 TRP A N 1
ATOM 723 C CA . TRP A 1 90 ? 4.768 4.797 -29.021 1.00 90.12 90 TRP A CA 1
ATOM 724 C C . TRP A 1 90 ? 5.601 5.163 -27.796 1.00 90.12 90 TRP A C 1
ATOM 726 O O . TRP A 1 90 ? 6.568 5.920 -27.888 1.00 90.12 90 TRP A O 1
ATOM 736 N N . VAL A 1 91 ? 5.248 4.582 -26.657 1.00 93.19 91 VAL A N 1
ATOM 737 C CA . VAL A 1 91 ? 5.991 4.669 -25.399 1.00 93.19 91 VAL A CA 1
ATOM 738 C C . VAL A 1 91 ? 6.378 3.256 -24.979 1.00 93.19 91 VAL A C 1
ATOM 740 O O . VAL A 1 91 ? 5.524 2.373 -24.975 1.00 93.19 91 VAL A O 1
ATOM 743 N N . LEU A 1 92 ? 7.646 3.030 -24.629 1.00 96.81 92 LEU A N 1
ATOM 744 C CA . LEU A 1 92 ? 8.071 1.808 -23.946 1.00 96.81 92 LEU A CA 1
ATOM 745 C C . LEU A 1 92 ? 7.825 1.977 -22.454 1.00 96.81 92 LEU A C 1
ATOM 747 O O . LEU A 1 92 ? 8.319 2.936 -21.860 1.00 96.81 92 LEU A O 1
ATOM 751 N N . ARG A 1 93 ? 7.105 1.033 -21.855 1.00 96.94 93 ARG A N 1
ATOM 752 C CA . ARG A 1 93 ? 6.725 1.077 -20.449 1.00 96.94 93 ARG A CA 1
ATOM 753 C C . ARG A 1 93 ? 7.079 -0.223 -19.737 1.00 96.94 93 ARG A C 1
ATOM 755 O O . ARG A 1 93 ? 6.811 -1.309 -20.248 1.00 96.94 93 ARG A O 1
ATOM 762 N N . PHE A 1 94 ? 7.658 -0.077 -18.550 1.00 97.94 94 PHE A N 1
ATOM 763 C CA . PHE A 1 94 ? 7.902 -1.148 -17.590 1.00 97.94 94 PHE A CA 1
ATOM 764 C C . PHE A 1 94 ? 7.042 -0.887 -16.355 1.00 97.94 94 PHE A C 1
ATOM 766 O O . PHE A 1 94 ? 7.079 0.217 -15.810 1.00 97.94 94 PHE A O 1
ATOM 773 N N . GLU A 1 95 ? 6.293 -1.885 -15.891 1.00 96.69 95 GLU A N 1
ATOM 774 C CA . GLU A 1 95 ? 5.473 -1.748 -14.680 1.00 96.69 95 GLU A CA 1
ATOM 775 C C . GLU A 1 95 ? 6.293 -1.873 -13.386 1.00 96.69 95 GLU A C 1
ATOM 777 O O . GLU A 1 95 ? 5.942 -1.267 -12.372 1.00 96.69 95 GLU A O 1
ATOM 782 N N . ALA A 1 96 ? 7.392 -2.636 -13.409 1.00 96.62 96 ALA A N 1
ATOM 783 C CA . ALA A 1 96 ? 8.404 -2.673 -12.354 1.00 96.62 96 ALA A CA 1
ATOM 784 C C . ALA A 1 96 ? 9.648 -3.455 -12.800 1.00 96.62 96 ALA A C 1
ATOM 786 O O . ALA A 1 96 ? 9.554 -4.538 -13.381 1.00 96.62 96 ALA A O 1
ATOM 787 N N . VAL A 1 97 ? 10.820 -2.939 -12.436 1.00 96.81 97 VAL A N 1
ATOM 788 C CA . VAL A 1 97 ? 12.111 -3.631 -12.515 1.00 96.81 97 VAL A CA 1
ATOM 789 C C . VAL A 1 97 ? 12.781 -3.480 -11.162 1.00 96.81 97 VAL A C 1
ATOM 791 O O . VAL A 1 97 ? 12.738 -2.402 -10.591 1.00 96.81 97 VAL A O 1
ATOM 794 N N . ASN A 1 98 ? 13.411 -4.531 -10.646 1.00 94.62 98 ASN A N 1
ATOM 795 C CA . ASN A 1 98 ? 14.130 -4.465 -9.382 1.00 94.62 98 ASN A CA 1
ATOM 796 C C . ASN A 1 98 ? 15.639 -4.637 -9.630 1.00 94.62 98 ASN A C 1
ATOM 798 O O . ASN A 1 98 ? 16.078 -5.745 -9.922 1.00 94.62 98 ASN A O 1
ATOM 802 N N . TYR A 1 99 ? 16.473 -3.596 -9.550 1.00 93.38 99 TYR A N 1
ATOM 803 C CA . TYR A 1 99 ? 16.186 -2.251 -9.015 1.00 93.38 99 TYR A CA 1
ATOM 804 C C . TYR A 1 99 ? 16.601 -1.091 -9.911 1.00 93.38 99 TYR A C 1
ATOM 806 O O . TYR A 1 99 ? 15.864 -0.116 -10.037 1.00 93.38 99 TYR A O 1
ATOM 814 N N . ARG A 1 100 ? 17.771 -1.176 -10.538 1.00 96.25 100 ARG A N 1
ATOM 815 C CA . ARG A 1 100 ? 18.208 -0.212 -11.542 1.00 96.25 100 ARG A CA 1
ATOM 816 C C . ARG A 1 100 ? 18.046 -0.831 -12.915 1.00 96.25 100 ARG A C 1
ATOM 818 O O . ARG A 1 100 ? 18.507 -1.946 -13.123 1.00 96.25 100 ARG A O 1
ATOM 825 N N . ALA A 1 101 ? 17.419 -0.111 -13.833 1.00 97.81 101 ALA A N 1
ATOM 826 C CA . ALA A 1 101 ? 17.269 -0.530 -15.220 1.00 97.81 101 ALA A CA 1
ATOM 827 C C . ALA A 1 101 ? 18.044 0.426 -16.122 1.00 97.81 101 ALA A C 1
ATOM 829 O O . ALA A 1 101 ? 17.834 1.632 -16.034 1.00 97.81 101 ALA A O 1
ATOM 830 N N . THR A 1 102 ? 18.886 -0.095 -17.006 1.00 98.38 102 THR A N 1
ATOM 831 C CA . THR A 1 102 ? 19.521 0.657 -18.097 1.00 98.38 102 THR A CA 1
ATOM 832 C C . THR A 1 102 ? 19.045 0.053 -19.411 1.00 98.38 102 THR A C 1
ATOM 834 O O . THR A 1 102 ? 19.120 -1.164 -19.587 1.00 98.38 102 THR A O 1
ATOM 837 N N . VAL A 1 103 ? 18.492 0.874 -20.305 1.00 98.50 103 VAL A N 1
ATOM 838 C CA . VAL A 1 103 ? 17.712 0.392 -21.456 1.00 98.50 103 VAL A CA 1
ATOM 839 C C . VAL A 1 103 ? 18.278 0.908 -22.774 1.00 98.50 103 VAL A C 1
ATOM 841 O O . VAL A 1 103 ? 18.632 2.082 -22.897 1.00 98.50 103 VAL A O 1
ATOM 844 N N . TRP A 1 104 ? 18.313 0.031 -23.779 1.00 98.31 104 TRP A N 1
ATOM 845 C CA . TRP A 1 104 ? 18.719 0.344 -25.146 1.00 98.31 104 TRP A CA 1
ATOM 846 C C . TRP A 1 104 ? 17.742 -0.228 -26.170 1.00 98.31 104 TRP A C 1
ATOM 848 O O . TRP A 1 104 ? 17.237 -1.338 -26.005 1.00 98.31 104 TRP A O 1
ATOM 858 N N . ILE A 1 105 ? 17.559 0.486 -27.281 1.00 97.56 105 ILE A N 1
ATOM 859 C CA . ILE A 1 105 ? 16.875 -0.027 -28.475 1.00 97.56 105 ILE A CA 1
ATOM 860 C C . ILE A 1 105 ? 17.835 0.049 -29.656 1.00 97.56 105 ILE A C 1
ATOM 862 O O . ILE A 1 105 ? 18.387 1.106 -29.955 1.00 97.56 105 ILE A O 1
ATOM 866 N N . ASN A 1 106 ? 18.069 -1.081 -30.323 1.00 96.50 106 ASN A N 1
ATOM 867 C CA . ASN A 1 106 ? 19.034 -1.208 -31.420 1.00 96.50 106 ASN A CA 1
ATOM 868 C C . ASN A 1 106 ? 20.432 -0.661 -31.048 1.00 96.50 106 ASN A C 1
ATOM 870 O O . ASN A 1 106 ? 21.133 -0.080 -31.875 1.00 96.50 106 ASN A O 1
ATOM 874 N N . GLY A 1 107 ? 20.828 -0.818 -29.779 1.00 96.19 107 GLY A N 1
ATOM 875 C CA . GLY A 1 107 ? 22.068 -0.292 -29.197 1.00 96.19 107 GLY A CA 1
ATOM 876 C C . GLY A 1 107 ? 22.120 1.210 -28.938 1.00 96.19 107 GLY A C 1
ATOM 877 O O . GLY A 1 107 ? 23.135 1.683 -28.433 1.00 96.19 107 GLY A O 1
ATOM 878 N N . ARG A 1 108 ? 21.056 1.963 -29.233 1.00 96.44 108 ARG A N 1
ATOM 879 C CA . ARG A 1 108 ? 20.928 3.361 -28.808 1.00 96.44 108 ARG A CA 1
ATOM 880 C C . ARG A 1 108 ? 20.435 3.406 -27.369 1.00 96.44 108 ARG A C 1
ATOM 882 O O . ARG A 1 108 ? 19.449 2.750 -27.043 1.00 96.44 108 ARG A O 1
ATOM 889 N N . PHE A 1 109 ? 21.134 4.157 -26.525 1.00 97.19 109 PHE A N 1
ATOM 890 C CA . PHE A 1 109 ? 20.760 4.356 -25.127 1.00 97.19 109 PHE A CA 1
ATOM 891 C C . PHE A 1 109 ? 19.438 5.119 -25.030 1.00 97.19 109 PHE A C 1
ATOM 893 O O . PHE A 1 109 ? 19.286 6.162 -25.663 1.00 97.19 109 PHE A O 1
ATOM 900 N N . LEU A 1 110 ? 18.499 4.584 -24.249 1.00 96.38 110 LEU A N 1
ATOM 901 C CA . LEU A 1 110 ? 17.182 5.175 -24.024 1.00 96.38 110 LEU A CA 1
ATOM 902 C C . LEU A 1 110 ? 17.106 5.887 -22.669 1.00 96.38 110 LEU A C 1
ATOM 904 O O . LEU A 1 110 ? 16.586 6.996 -22.586 1.00 96.38 110 LEU A O 1
ATOM 908 N N . GLY A 1 111 ? 17.642 5.271 -21.614 1.00 96.75 111 GLY A N 1
ATOM 909 C CA . GLY A 1 111 ? 17.615 5.854 -20.278 1.00 96.75 111 GLY A CA 1
ATOM 910 C C . GLY A 1 111 ? 18.009 4.888 -19.166 1.00 96.75 111 GLY A C 1
ATOM 911 O O . GLY A 1 111 ? 18.216 3.691 -19.391 1.00 96.75 111 GLY A O 1
ATOM 912 N N . THR A 1 112 ? 18.081 5.441 -17.955 1.00 97.31 112 THR A N 1
ATOM 913 C CA . THR A 1 112 ? 18.268 4.698 -16.706 1.00 97.31 112 THR A CA 1
ATOM 914 C C . THR A 1 112 ? 17.133 5.024 -15.741 1.00 97.31 112 THR A C 1
ATOM 916 O O . THR A 1 112 ? 16.732 6.182 -15.631 1.00 97.31 112 THR A O 1
ATOM 919 N N . PHE A 1 113 ? 16.640 4.018 -15.026 1.00 96.38 113 PHE A N 1
ATOM 920 C CA . PHE A 1 113 ? 15.651 4.158 -13.960 1.00 96.38 113 PHE A CA 1
ATOM 921 C C . PHE A 1 113 ? 16.158 3.535 -12.657 1.00 96.38 113 PHE A C 1
ATOM 923 O O . PHE A 1 113 ? 16.919 2.568 -12.692 1.00 96.38 113 PHE A O 1
ATOM 930 N N . VAL A 1 114 ? 15.735 4.094 -11.521 1.00 95.31 114 VAL A N 1
ATOM 931 C CA . VAL A 1 114 ? 16.112 3.658 -10.171 1.00 95.31 114 VAL A CA 1
ATOM 932 C C . VAL A 1 114 ? 14.854 3.566 -9.319 1.00 95.31 114 VAL A C 1
ATOM 934 O O . VAL A 1 114 ? 14.247 4.585 -8.996 1.00 95.31 114 VAL A O 1
ATOM 937 N N . GLY A 1 115 ? 14.463 2.351 -8.955 1.00 93.12 115 GLY A N 1
ATOM 938 C CA . GLY A 1 115 ? 13.238 2.093 -8.205 1.00 93.12 115 GLY A CA 1
ATOM 939 C C . GLY A 1 115 ? 12.763 0.667 -8.446 1.00 93.12 115 GLY A C 1
ATOM 940 O O . GLY A 1 115 ? 12.945 0.145 -9.533 1.00 93.12 115 GLY A O 1
ATOM 941 N N . GLY A 1 116 ? 12.172 0.022 -7.438 1.00 93.06 116 GLY A N 1
ATOM 942 C CA . GLY A 1 116 ? 11.866 -1.415 -7.511 1.00 93.06 116 GLY A CA 1
ATOM 943 C C . GLY A 1 116 ? 10.441 -1.773 -7.935 1.00 93.06 116 GLY A C 1
ATOM 944 O O . GLY A 1 116 ? 10.190 -2.904 -8.336 1.00 93.06 116 GLY A O 1
ATOM 945 N N . PHE A 1 117 ? 9.497 -0.842 -7.778 1.00 94.12 117 PHE A N 1
ATOM 946 C CA . PHE A 1 117 ? 8.080 -1.195 -7.606 1.00 94.12 117 PHE A CA 1
ATOM 947 C C . PHE A 1 117 ? 7.091 -0.258 -8.304 1.00 94.12 117 PHE A C 1
ATOM 949 O O . PHE A 1 117 ? 5.890 -0.527 -8.297 1.00 94.12 117 PHE A O 1
ATOM 956 N N . LEU A 1 118 ? 7.572 0.847 -8.870 1.00 95.62 118 LEU A N 1
ATOM 957 C CA . LEU A 1 118 ? 6.748 1.822 -9.577 1.00 95.62 118 LEU A CA 1
ATOM 958 C C . LEU A 1 118 ? 7.081 1.802 -11.068 1.00 95.62 118 LEU A C 1
ATOM 960 O O . LEU A 1 118 ? 8.228 1.517 -11.429 1.00 95.62 118 LEU A O 1
ATOM 964 N N . PRO A 1 119 ? 6.092 2.107 -11.919 1.00 96.31 119 PRO A N 1
ATOM 965 C CA . PRO A 1 119 ? 6.282 2.086 -13.351 1.00 96.31 119 PRO A CA 1
ATOM 966 C C . PRO A 1 119 ? 7.167 3.233 -13.826 1.00 96.31 119 PRO A C 1
ATOM 968 O O . PRO A 1 119 ? 7.180 4.321 -13.248 1.00 96.31 119 PRO A O 1
ATOM 971 N N . PHE A 1 120 ? 7.836 3.006 -14.948 1.00 96.00 120 PHE A N 1
ATOM 972 C CA . PHE A 1 120 ? 8.619 4.010 -15.654 1.00 96.00 120 PHE A CA 1
ATOM 973 C C . PHE A 1 120 ? 8.529 3.788 -17.157 1.00 96.00 120 PHE A C 1
ATOM 975 O O . PHE A 1 120 ? 8.218 2.695 -17.639 1.00 96.00 120 PHE A O 1
ATOM 982 N N . GLU A 1 121 ? 8.765 4.854 -17.912 1.00 95.81 121 GLU A N 1
ATOM 983 C CA . GLU A 1 121 ? 8.485 4.857 -19.337 1.00 95.81 121 GLU A CA 1
ATOM 984 C C . GLU A 1 121 ? 9.338 5.867 -20.100 1.00 95.81 121 GLU A C 1
ATOM 986 O O . GLU A 1 121 ? 9.757 6.889 -19.553 1.00 95.81 121 GLU A O 1
ATOM 991 N N . TRP A 1 122 ? 9.552 5.590 -21.387 1.00 95.50 122 TRP A N 1
ATOM 992 C CA . TRP A 1 122 ? 10.221 6.501 -22.313 1.00 95.50 122 TRP A CA 1
ATOM 993 C C . TRP A 1 122 ? 9.505 6.533 -23.665 1.00 95.50 122 TRP A C 1
ATOM 995 O O . TRP A 1 122 ? 9.091 5.479 -24.161 1.00 95.50 122 TRP A O 1
ATOM 1005 N N . PRO A 1 123 ? 9.384 7.711 -24.302 1.00 92.75 123 PRO A N 1
ATOM 1006 C CA . PRO A 1 123 ? 8.931 7.781 -25.684 1.00 92.75 123 PRO A CA 1
ATOM 1007 C C . PRO A 1 123 ? 9.906 7.024 -26.593 1.00 92.75 123 PRO A C 1
ATOM 1009 O O . PRO A 1 123 ? 11.123 7.093 -26.410 1.00 92.75 123 PRO A O 1
ATOM 1012 N N . LEU A 1 124 ? 9.374 6.300 -27.576 1.00 91.88 124 LEU A N 1
ATOM 1013 C CA . LEU A 1 124 ? 10.196 5.645 -28.585 1.00 91.88 124 LEU A CA 1
ATOM 1014 C C . LEU A 1 124 ? 10.778 6.658 -29.574 1.00 91.88 124 LEU A C 1
ATOM 1016 O O . LEU A 1 124 ? 10.155 7.667 -29.903 1.00 91.88 124 LEU A O 1
ATOM 1020 N N . ASP A 1 125 ? 11.968 6.339 -30.086 1.00 89.69 125 ASP A N 1
ATOM 1021 C CA . ASP A 1 125 ? 12.599 7.075 -31.178 1.00 89.69 125 ASP A CA 1
ATOM 1022 C C . ASP A 1 125 ? 11.690 7.012 -32.427 1.00 89.69 125 ASP A C 1
ATOM 1024 O O . ASP A 1 125 ? 11.405 5.914 -32.918 1.00 89.69 125 ASP A O 1
ATOM 1028 N N . PRO A 1 126 ? 11.228 8.157 -32.968 1.00 86.12 126 PRO A N 1
ATOM 1029 C CA . PRO A 1 126 ? 10.343 8.182 -34.130 1.00 86.12 126 PRO A CA 1
ATOM 1030 C C . PRO A 1 126 ? 11.020 7.685 -35.419 1.00 86.12 126 PRO A C 1
ATOM 1032 O O . PRO A 1 126 ? 10.342 7.511 -36.427 1.00 86.12 126 PRO A O 1
ATOM 1035 N N . THR A 1 127 ? 12.340 7.458 -35.410 1.00 86.44 127 THR A N 1
ATOM 1036 C CA . THR A 1 127 ? 13.087 6.872 -36.535 1.00 86.44 127 THR A CA 1
ATOM 1037 C C . THR A 1 127 ? 13.029 5.341 -36.587 1.00 86.44 127 THR A C 1
ATOM 1039 O O . THR A 1 127 ? 13.566 4.751 -37.525 1.00 86.44 127 THR A O 1
ATOM 1042 N N . LEU A 1 128 ? 12.386 4.681 -35.613 1.00 90.00 128 LEU A N 1
ATOM 1043 C CA . LEU A 1 128 ? 12.127 3.240 -35.668 1.00 90.00 128 LEU A CA 1
ATOM 1044 C C . LEU A 1 128 ? 11.193 2.893 -36.837 1.00 90.00 128 LEU A C 1
ATOM 1046 O O . LEU A 1 128 ? 10.176 3.548 -37.066 1.00 90.00 128 LEU A O 1
ATOM 1050 N N . VAL A 1 129 ? 11.549 1.847 -37.583 1.00 89.00 129 VAL A N 1
ATOM 1051 C CA . VAL A 1 129 ? 10.870 1.472 -38.826 1.00 89.00 129 VAL A CA 1
ATOM 1052 C C . VAL A 1 129 ? 9.755 0.471 -38.532 1.00 89.00 129 VAL A C 1
ATOM 1054 O O . VAL A 1 129 ? 9.985 -0.632 -38.039 1.00 89.00 129 VAL A O 1
ATOM 1057 N N . VAL A 1 130 ? 8.525 0.850 -38.875 1.00 89.06 130 VAL A N 1
ATOM 1058 C CA . VAL A 1 130 ? 7.339 -0.006 -38.735 1.00 89.06 130 VAL A CA 1
ATOM 1059 C C . VAL A 1 130 ? 7.532 -1.333 -39.474 1.00 89.06 130 VAL A C 1
ATOM 1061 O O . VAL A 1 130 ? 7.979 -1.366 -40.618 1.00 89.06 130 VAL A O 1
ATOM 1064 N N . GLY A 1 131 ? 7.154 -2.435 -38.825 1.00 85.50 131 GLY A N 1
ATOM 1065 C CA . GLY A 1 131 ? 7.224 -3.786 -39.389 1.00 85.50 131 GLY A CA 1
ATOM 1066 C C . GLY A 1 131 ? 8.616 -4.432 -39.392 1.00 85.50 131 GLY A C 1
ATOM 1067 O O . GLY A 1 131 ? 8.704 -5.651 -39.580 1.00 85.50 131 GLY A O 1
ATOM 1068 N N . GLU A 1 132 ? 9.686 -3.671 -39.136 1.00 90.50 132 GLU A N 1
ATOM 1069 C CA . GLU A 1 132 ? 11.034 -4.216 -38.964 1.00 90.50 132 GLU A CA 1
ATOM 1070 C C . GLU A 1 132 ? 11.244 -4.795 -37.561 1.00 90.50 132 GLU A C 1
ATOM 1072 O O . GLU A 1 132 ? 10.574 -4.422 -36.596 1.00 90.50 132 GLU A O 1
ATOM 1077 N N . ASN A 1 133 ? 12.195 -5.727 -37.450 1.00 92.88 133 ASN A N 1
ATOM 1078 C CA . ASN A 1 133 ? 12.626 -6.241 -36.155 1.00 92.88 133 ASN A CA 1
ATOM 1079 C C . ASN A 1 133 ? 13.515 -5.207 -35.455 1.00 92.88 133 ASN A C 1
ATOM 1081 O O . ASN A 1 133 ? 14.510 -4.730 -36.007 1.00 92.88 133 ASN A O 1
ATOM 1085 N N . HIS A 1 134 ? 13.192 -4.921 -34.202 1.00 95.69 134 HIS A N 1
ATOM 1086 C CA . HIS A 1 134 ? 13.983 -4.100 -33.303 1.00 95.69 134 HIS A CA 1
ATOM 1087 C C . HIS A 1 134 ? 14.393 -4.902 -32.081 1.00 95.69 134 HIS A C 1
ATOM 1089 O O . HIS A 1 134 ? 13.658 -5.764 -31.603 1.00 95.69 134 HIS A O 1
ATOM 1095 N N . ARG A 1 135 ? 15.584 -4.598 -31.572 1.00 97.12 135 ARG A N 1
ATOM 1096 C CA . ARG A 1 135 ? 16.154 -5.240 -30.396 1.00 97.12 135 ARG A CA 1
ATOM 1097 C C . ARG A 1 135 ? 16.051 -4.318 -29.194 1.00 97.12 135 ARG A C 1
ATOM 1099 O O . ARG A 1 135 ? 16.681 -3.263 -29.185 1.00 97.12 135 ARG A O 1
ATOM 1106 N N . LEU A 1 136 ? 15.318 -4.755 -28.180 1.00 98.19 136 LEU A N 1
ATOM 1107 C CA . LEU A 1 136 ? 15.307 -4.183 -26.842 1.00 98.19 136 LEU A CA 1
ATOM 1108 C C . LEU A 1 136 ? 16.338 -4.919 -25.983 1.00 98.19 136 LEU A C 1
ATOM 1110 O O . LEU A 1 136 ? 16.262 -6.139 -25.839 1.00 98.19 136 LEU A O 1
ATOM 1114 N N . THR A 1 137 ? 17.284 -4.177 -25.412 1.00 98.62 137 THR A N 1
ATOM 1115 C CA . THR A 1 137 ? 18.248 -4.695 -24.436 1.00 98.62 137 THR A CA 1
ATOM 1116 C C . THR A 1 137 ? 18.077 -3.960 -23.114 1.00 98.62 137 THR A C 1
ATOM 1118 O O . THR A 1 137 ? 17.981 -2.733 -23.096 1.00 98.62 137 THR A O 1
ATOM 1121 N N . VAL A 1 138 ? 18.068 -4.702 -22.009 1.00 98.56 138 VAL A N 1
ATOM 1122 C CA . VAL A 1 138 ? 17.918 -4.164 -20.654 1.00 98.56 138 VAL A CA 1
ATOM 1123 C C . VAL A 1 138 ? 19.002 -4.756 -19.763 1.00 98.56 138 VAL A C 1
ATOM 1125 O O . VAL A 1 138 ? 19.147 -5.973 -19.698 1.00 98.56 138 VAL A O 1
ATOM 1128 N N . CYS A 1 139 ? 19.751 -3.906 -19.067 1.00 98.38 139 CYS A N 1
ATOM 1129 C CA . CYS A 1 139 ? 20.590 -4.310 -17.944 1.00 98.38 139 CYS A CA 1
ATOM 1130 C C . CYS A 1 139 ? 19.841 -3.978 -16.652 1.00 98.38 139 CYS A C 1
ATOM 1132 O O . CYS A 1 139 ? 19.455 -2.826 -16.447 1.00 98.38 139 CYS A O 1
ATOM 1134 N N . VAL A 1 140 ? 19.610 -4.983 -15.813 1.00 97.62 140 VAL A N 1
ATOM 1135 C CA . VAL A 1 140 ? 19.001 -4.843 -14.490 1.00 97.62 140 VAL A CA 1
ATOM 1136 C C . VAL A 1 140 ? 20.077 -5.045 -13.434 1.00 97.62 140 VAL A C 1
ATOM 1138 O O . VAL A 1 140 ? 20.810 -6.018 -13.507 1.00 97.62 140 VAL A O 1
ATOM 1141 N N . ASP A 1 141 ? 20.166 -4.166 -12.442 1.00 95.81 141 ASP A N 1
ATOM 1142 C CA . ASP A 1 141 ? 21.077 -4.315 -11.304 1.00 95.81 141 ASP A CA 1
ATOM 1143 C C . ASP A 1 141 ? 20.295 -4.152 -9.999 1.00 95.81 141 ASP A C 1
ATOM 1145 O O . ASP A 1 141 ? 19.674 -3.115 -9.752 1.00 95.81 141 ASP A O 1
ATOM 1149 N N . ASN A 1 142 ? 20.263 -5.200 -9.178 1.00 92.75 142 ASN A N 1
ATOM 1150 C CA . ASN A 1 142 ? 19.560 -5.214 -7.894 1.00 92.75 142 ASN A CA 1
ATOM 1151 C C . ASN A 1 142 ? 20.466 -4.908 -6.694 1.00 92.75 142 ASN A C 1
ATOM 1153 O O . ASN A 1 142 ? 19.966 -4.899 -5.567 1.00 92.75 142 ASN A O 1
ATOM 1157 N N . ARG A 1 143 ? 21.750 -4.589 -6.896 1.00 91.62 143 ARG A N 1
ATOM 1158 C CA . ARG A 1 143 ? 22.612 -4.111 -5.805 1.00 91.62 143 ARG A CA 1
ATOM 1159 C C . ARG A 1 143 ? 22.109 -2.765 -5.294 1.00 91.62 143 ARG A C 1
ATOM 1161 O O . ARG A 1 143 ? 21.792 -1.871 -6.077 1.00 91.62 143 ARG A O 1
ATOM 1168 N N . ARG A 1 144 ? 22.049 -2.612 -3.971 1.00 88.75 144 ARG A N 1
ATOM 1169 C CA . ARG A 1 144 ? 21.623 -1.363 -3.321 1.00 88.75 144 ARG A CA 1
ATOM 1170 C C . ARG A 1 144 ? 22.796 -0.442 -3.021 1.00 88.75 144 ARG A C 1
ATOM 1172 O O . ARG A 1 144 ? 23.757 -0.834 -2.349 1.00 88.75 144 ARG A O 1
ATOM 1179 N N . CYS A 1 145 ? 22.669 0.809 -3.444 1.00 90.31 145 CYS A N 1
ATOM 1180 C CA . CYS A 1 145 ? 23.579 1.885 -3.086 1.00 90.31 145 CYS A CA 1
ATOM 1181 C C . CYS A 1 145 ? 23.115 2.618 -1.820 1.00 90.31 145 CYS A C 1
ATOM 1183 O O . CYS A 1 145 ? 21.964 2.552 -1.391 1.00 90.31 145 CYS A O 1
ATOM 1185 N N . SER A 1 146 ? 24.055 3.319 -1.190 1.00 89.19 146 SER A N 1
ATOM 1186 C CA . SER A 1 146 ? 23.767 4.183 -0.045 1.00 89.19 146 SER A CA 1
ATOM 1187 C C . SER A 1 146 ? 22.838 5.329 -0.469 1.00 89.19 146 SER A C 1
ATOM 1189 O O . SER A 1 146 ? 23.072 5.940 -1.507 1.00 89.19 146 SER A O 1
ATOM 1191 N N . GLY A 1 147 ? 21.804 5.622 0.324 1.00 92.00 147 GLY A N 1
ATOM 1192 C CA . GLY A 1 147 ? 20.822 6.676 0.032 1.00 92.00 147 GLY A CA 1
ATOM 1193 C C . GLY A 1 147 ? 19.657 6.260 -0.873 1.00 92.00 147 GLY A C 1
ATOM 1194 O O . GLY A 1 147 ? 18.793 7.081 -1.159 1.00 92.00 147 GLY A O 1
ATOM 1195 N N . GLU A 1 148 ? 19.609 5.003 -1.319 1.00 94.00 148 GLU A N 1
ATOM 1196 C CA . GLU A 1 148 ? 18.477 4.460 -2.076 1.00 94.00 148 GLU A CA 1
ATOM 1197 C C . GLU A 1 148 ? 17.366 3.934 -1.151 1.00 94.00 148 GLU A C 1
ATOM 1199 O O . GLU A 1 148 ? 17.604 3.582 0.006 1.00 94.00 148 GLU A O 1
ATOM 1204 N N . VAL A 1 149 ? 16.139 3.879 -1.680 1.00 94.50 149 VAL A N 1
ATOM 1205 C CA . VAL A 1 149 ? 14.930 3.432 -0.971 1.00 94.50 149 VAL A CA 1
ATOM 1206 C C . VAL A 1 149 ? 14.320 2.258 -1.763 1.00 94.50 149 VAL A C 1
ATOM 1208 O O . VAL A 1 149 ? 13.964 2.453 -2.931 1.00 94.50 149 VAL A O 1
ATOM 1211 N N . PRO A 1 150 ? 14.233 1.028 -1.212 1.00 93.00 150 PRO A N 1
ATOM 1212 C CA . PRO A 1 150 ? 14.669 0.626 0.128 1.00 93.00 150 PRO A CA 1
ATOM 1213 C C . PRO A 1 150 ? 16.184 0.694 0.304 1.00 93.00 150 PRO A C 1
ATOM 1215 O O . PRO A 1 150 ? 16.936 0.457 -0.644 1.00 93.00 150 PRO A O 1
ATOM 1218 N N . GLY A 1 151 ? 16.602 0.937 1.547 1.00 89.75 151 GLY A N 1
ATOM 1219 C CA . GLY A 1 151 ? 17.997 0.835 1.958 1.00 89.75 151 GLY A CA 1
ATOM 1220 C C . GLY A 1 151 ? 18.480 -0.615 2.064 1.00 89.75 151 GLY A C 1
ATOM 1221 O O . GLY A 1 151 ? 17.783 -1.572 1.725 1.00 89.75 151 GLY A O 1
ATOM 1222 N N . LYS A 1 152 ? 19.708 -0.792 2.567 1.00 85.31 152 LYS A N 1
ATOM 1223 C CA . LYS A 1 152 ? 20.304 -2.126 2.768 1.00 85.31 152 LYS A CA 1
ATOM 1224 C C . LYS A 1 152 ? 19.622 -2.918 3.888 1.00 85.31 152 LYS A C 1
ATOM 1226 O O . LYS A 1 152 ? 19.483 -4.131 3.770 1.00 85.31 152 LYS A O 1
ATOM 1231 N N . LEU A 1 153 ? 19.194 -2.243 4.953 1.00 84.06 153 LEU A N 1
ATOM 1232 C CA . LEU A 1 153 ? 18.429 -2.850 6.040 1.00 84.06 153 LEU A CA 1
ATOM 1233 C C . LEU A 1 153 ? 16.959 -2.956 5.623 1.00 84.06 153 LEU A C 1
ATOM 1235 O O . LEU A 1 153 ? 16.349 -1.947 5.282 1.00 84.06 153 LEU A O 1
ATOM 1239 N N . ARG A 1 154 ? 16.422 -4.178 5.593 1.00 86.19 154 ARG A N 1
ATOM 1240 C CA . ARG A 1 154 ? 15.072 -4.473 5.094 1.00 86.19 154 ARG A CA 1
ATOM 1241 C C . ARG A 1 154 ? 14.540 -5.797 5.631 1.00 86.19 154 ARG A C 1
ATOM 1243 O O . ARG A 1 154 ? 15.322 -6.726 5.850 1.00 86.19 154 ARG A O 1
ATOM 1250 N N . GLY A 1 155 ? 13.217 -5.862 5.777 1.00 84.75 155 GLY A N 1
ATOM 1251 C CA . GLY A 1 155 ? 12.478 -7.019 6.283 1.00 84.75 155 GLY A CA 1
ATOM 1252 C C . GLY A 1 155 ? 11.896 -7.950 5.215 1.00 84.75 155 GLY A C 1
ATOM 1253 O O . GLY A 1 155 ? 10.924 -8.644 5.458 1.00 84.75 155 GLY A O 1
ATOM 1254 N N . TRP A 1 156 ? 12.424 -7.939 3.990 1.00 89.00 156 TRP A N 1
ATOM 1255 C CA . TRP A 1 156 ? 11.982 -8.833 2.914 1.00 89.00 156 TRP A CA 1
ATOM 1256 C C . TRP A 1 156 ? 13.093 -9.023 1.886 1.00 89.00 156 TRP A C 1
ATOM 1258 O O . TRP A 1 156 ? 13.981 -8.177 1.729 1.00 89.00 156 TRP A O 1
ATOM 1268 N N . ARG A 1 157 ? 13.070 -10.151 1.176 1.00 86.44 157 ARG A N 1
ATOM 1269 C CA . ARG A 1 157 ? 14.084 -10.450 0.161 1.00 86.44 157 ARG A CA 1
ATOM 1270 C C . ARG A 1 157 ? 13.819 -9.655 -1.117 1.00 86.44 157 ARG A C 1
ATOM 1272 O O . ARG A 1 157 ? 12.752 -9.742 -1.716 1.00 86.44 157 ARG A O 1
ATOM 1279 N N . THR A 1 158 ? 14.803 -8.876 -1.558 1.00 81.94 158 THR A N 1
ATOM 1280 C CA . THR A 1 158 ? 14.703 -8.056 -2.776 1.00 81.94 158 THR A CA 1
ATOM 1281 C C . THR A 1 158 ? 15.253 -8.807 -3.980 1.00 81.94 158 THR A C 1
ATOM 1283 O O . THR A 1 158 ? 16.412 -8.636 -4.358 1.00 81.94 158 THR A O 1
ATOM 1286 N N . GLN A 1 159 ? 14.413 -9.637 -4.587 1.00 87.81 159 GLN A N 1
ATOM 1287 C CA . GLN A 1 159 ? 14.778 -10.425 -5.764 1.00 87.81 159 GLN A CA 1
ATOM 1288 C C . GLN A 1 159 ? 14.914 -9.522 -6.996 1.00 87.81 159 GLN A C 1
ATOM 1290 O O . GLN A 1 159 ? 14.045 -8.684 -7.252 1.00 87.81 159 GLN A O 1
ATOM 1295 N N . GLY A 1 160 ? 16.026 -9.655 -7.723 1.00 91.69 160 GLY A N 1
ATOM 1296 C CA . GLY A 1 160 ? 16.307 -8.868 -8.923 1.00 91.69 160 GLY A CA 1
ATOM 1297 C C . GLY A 1 160 ? 15.599 -9.411 -10.159 1.00 91.69 160 GLY A C 1
ATOM 1298 O O . GLY A 1 160 ? 15.374 -10.616 -10.263 1.00 91.69 160 GLY A O 1
ATOM 1299 N N . GLY A 1 161 ? 15.260 -8.531 -11.099 1.00 94.50 161 GLY A N 1
ATOM 1300 C CA . GLY A 1 161 ? 14.635 -8.917 -12.366 1.00 94.50 161 GLY A CA 1
ATOM 1301 C C . GLY A 1 161 ? 13.625 -7.901 -12.887 1.00 94.50 161 GLY A C 1
ATOM 1302 O O . GLY A 1 161 ? 13.472 -6.807 -12.340 1.00 94.50 161 GLY A O 1
ATOM 1303 N N . ILE A 1 162 ? 12.929 -8.273 -13.958 1.00 97.31 162 ILE A N 1
ATOM 1304 C CA . ILE A 1 162 ? 11.818 -7.505 -14.527 1.00 97.31 162 ILE A CA 1
ATOM 1305 C C . ILE A 1 162 ? 10.534 -8.050 -13.889 1.00 97.31 162 ILE A C 1
ATOM 1307 O O . ILE A 1 162 ? 9.980 -9.041 -14.352 1.00 97.31 162 ILE A O 1
ATOM 1311 N N . LEU A 1 163 ? 10.116 -7.450 -12.770 1.00 95.75 163 LEU A N 1
ATOM 1312 C CA . LEU A 1 163 ? 9.114 -8.027 -11.862 1.00 95.75 163 LEU A CA 1
ATOM 1313 C C . LEU A 1 163 ? 7.684 -8.010 -12.409 1.00 95.75 163 LEU A C 1
ATOM 1315 O O . LEU A 1 163 ? 6.867 -8.840 -12.009 1.00 95.75 163 LEU A O 1
ATOM 1319 N N . ARG A 1 164 ? 7.367 -7.040 -13.271 1.00 96.19 164 ARG A N 1
ATOM 1320 C CA . ARG A 1 164 ? 6.026 -6.821 -13.836 1.00 96.19 164 ARG A CA 1
ATOM 1321 C C . ARG A 1 164 ? 6.105 -6.565 -15.340 1.00 96.19 164 ARG A C 1
ATOM 1323 O O . ARG A 1 164 ? 7.181 -6.627 -15.931 1.00 96.19 164 ARG A O 1
ATOM 1330 N N . GLU A 1 165 ? 4.957 -6.343 -15.959 1.00 97.06 165 GLU A N 1
ATOM 1331 C CA . GLU A 1 165 ? 4.779 -6.309 -17.404 1.00 97.06 165 GLU A CA 1
ATOM 1332 C C . GLU A 1 165 ? 5.650 -5.270 -18.109 1.00 97.06 165 GLU A C 1
ATOM 1334 O O . GLU A 1 165 ? 5.950 -4.190 -17.590 1.00 97.06 165 GLU A O 1
ATOM 1339 N N . VAL A 1 166 ? 5.999 -5.606 -19.349 1.00 97.88 166 VAL A N 1
ATOM 1340 C CA . VAL A 1 166 ? 6.666 -4.722 -20.299 1.00 97.88 166 VAL A CA 1
ATOM 1341 C C . VAL A 1 166 ? 5.812 -4.648 -21.549 1.00 97.88 166 VAL A C 1
ATOM 1343 O O . VAL A 1 166 ? 5.402 -5.670 -22.102 1.00 97.88 166 VAL A O 1
ATOM 1346 N N . TYR A 1 167 ? 5.545 -3.441 -22.026 1.00 96.44 167 TYR A N 1
ATOM 1347 C CA . TYR A 1 167 ? 4.775 -3.258 -23.248 1.00 96.44 167 TYR A CA 1
ATOM 1348 C C . TYR A 1 167 ? 5.131 -1.957 -23.954 1.00 96.44 167 TYR A C 1
ATOM 1350 O O . TYR A 1 167 ? 5.671 -1.019 -23.363 1.00 96.44 167 TYR A O 1
ATOM 1358 N N . LEU A 1 168 ? 4.814 -1.912 -25.247 1.00 94.56 168 LEU A N 1
ATOM 1359 C CA . LEU A 1 168 ? 4.676 -0.647 -25.952 1.00 94.56 168 LEU A CA 1
ATOM 1360 C C . LEU A 1 168 ? 3.231 -0.190 -25.854 1.00 94.56 168 LEU A C 1
ATOM 1362 O O . LEU A 1 168 ? 2.315 -0.982 -26.073 1.00 94.56 168 LEU A O 1
ATOM 1366 N N . GLU A 1 169 ? 3.032 1.086 -25.572 1.00 91.06 169 GLU A N 1
ATOM 1367 C CA . GLU A 1 169 ? 1.717 1.710 -25.548 1.00 91.06 169 GLU A CA 1
ATOM 1368 C C . GLU A 1 169 ? 1.668 2.843 -26.566 1.00 91.06 169 GLU A C 1
ATOM 1370 O O . GLU A 1 169 ? 2.475 3.774 -26.525 1.00 91.06 169 GLU A O 1
ATOM 1375 N N . SER A 1 170 ? 0.724 2.754 -27.497 1.00 87.31 170 SER A N 1
ATOM 1376 C CA . SER A 1 170 ? 0.432 3.830 -28.433 1.00 87.31 170 SER A CA 1
ATOM 1377 C C . SER A 1 170 ? -0.366 4.893 -27.695 1.00 87.31 170 SER A C 1
ATOM 1379 O O . SER A 1 170 ? -1.441 4.594 -27.176 1.00 87.31 170 SER A O 1
ATOM 1381 N N . ARG A 1 171 ? 0.122 6.133 -27.647 1.00 84.44 171 ARG A N 1
ATOM 1382 C CA . ARG A 1 171 ? -0.522 7.243 -26.936 1.00 84.44 171 ARG A CA 1
ATOM 1383 C C . ARG A 1 171 ? -0.786 8.424 -27.862 1.00 84.44 171 ARG A C 1
ATOM 1385 O O . ARG A 1 171 ? 0.005 8.677 -28.772 1.00 84.44 171 ARG A O 1
ATOM 1392 N N . PRO A 1 172 ? -1.881 9.167 -27.646 1.00 81.44 172 PRO A N 1
ATOM 1393 C CA . PRO A 1 172 ? -2.157 10.373 -28.408 1.00 81.44 172 PRO A CA 1
ATOM 1394 C C . PRO A 1 172 ? -1.113 11.447 -28.085 1.00 81.44 172 PRO A C 1
ATOM 1396 O O . PRO A 1 172 ? -0.618 11.549 -26.961 1.00 81.44 172 PRO A O 1
ATOM 1399 N N . ASN A 1 173 ? -0.808 12.299 -29.062 1.00 78.88 173 ASN A N 1
ATOM 1400 C CA . ASN A 1 173 ? 0.101 13.436 -28.862 1.00 78.88 173 ASN A CA 1
ATOM 1401 C C . ASN A 1 173 ? -0.436 14.465 -27.851 1.00 78.88 173 ASN A C 1
ATOM 1403 O O . ASN A 1 173 ? 0.336 15.251 -27.303 1.00 78.88 173 ASN A O 1
ATOM 1407 N N . ILE A 1 174 ? -1.750 14.457 -27.608 1.00 79.75 174 ILE A N 1
ATOM 1408 C CA . ILE A 1 174 ? -2.424 15.244 -26.577 1.00 79.75 174 ILE A CA 1
ATOM 1409 C C . ILE A 1 174 ? -3.034 14.268 -25.574 1.00 79.75 174 ILE A C 1
ATOM 1411 O O . ILE A 1 174 ? -3.827 13.413 -25.958 1.00 79.75 174 ILE A O 1
ATOM 1415 N N . SER A 1 175 ? -2.690 14.406 -24.297 1.00 83.00 175 SER A N 1
ATOM 1416 C CA . SER A 1 175 ? -3.197 13.542 -23.225 1.00 83.00 175 SER A CA 1
ATOM 1417 C C . SER A 1 175 ? -3.579 14.344 -21.985 1.00 83.00 175 SER A C 1
ATOM 1419 O O . SER A 1 175 ? -3.135 15.478 -21.793 1.00 83.00 175 SER A O 1
ATOM 1421 N N . SER A 1 176 ? -4.408 13.738 -21.138 1.00 86.62 176 SER A N 1
ATOM 1422 C CA . SER A 1 176 ? -4.828 14.304 -19.858 1.00 86.62 176 SER A CA 1
ATOM 1423 C C . SER A 1 176 ? -4.173 13.529 -18.718 1.00 86.62 176 SER A C 1
ATOM 1425 O O . SER A 1 176 ? -4.366 12.325 -18.586 1.00 86.62 176 SER A O 1
ATOM 1427 N N . GLU A 1 177 ? -3.404 14.219 -17.883 1.00 88.69 177 GLU A N 1
ATOM 1428 C CA . GLU A 1 177 ? -2.862 13.696 -16.629 1.00 88.69 177 GLU A CA 1
ATOM 1429 C C . GLU A 1 177 ? -3.836 14.003 -15.490 1.00 88.69 177 GLU A C 1
ATOM 1431 O O . GLU A 1 177 ? -4.143 15.170 -15.240 1.00 88.69 177 GLU A O 1
ATOM 1436 N N . LEU A 1 178 ? -4.297 12.977 -14.774 1.00 92.62 178 LEU A N 1
ATOM 1437 C CA . LEU A 1 178 ? -5.081 13.167 -13.556 1.00 92.62 178 LEU A CA 1
ATOM 1438 C C . LEU A 1 178 ? -4.223 13.842 -12.475 1.00 92.62 178 LEU A C 1
ATOM 1440 O O . LEU A 1 178 ? -3.138 13.370 -12.143 1.00 92.62 178 LEU A O 1
ATOM 1444 N N . ILE A 1 179 ? -4.733 14.930 -11.898 1.00 93.44 179 ILE A N 1
ATOM 1445 C CA . ILE A 1 179 ? -4.102 15.633 -10.775 1.00 93.44 179 ILE A CA 1
ATOM 1446 C C . ILE A 1 179 ? -4.838 15.329 -9.475 1.00 93.44 179 ILE A C 1
ATOM 1448 O O . ILE A 1 179 ? -4.198 15.027 -8.477 1.00 93.44 179 ILE A O 1
ATOM 1452 N N . SER A 1 180 ? -6.166 15.358 -9.456 1.00 94.31 180 SER A N 1
ATOM 1453 C CA . SER A 1 180 ? -6.941 14.900 -8.300 1.00 94.31 180 SER A CA 1
ATOM 1454 C C . SER A 1 180 ? -8.344 14.494 -8.721 1.00 94.31 180 SER A C 1
ATOM 1456 O O . SER A 1 180 ? -8.897 15.061 -9.665 1.00 94.31 180 SER A O 1
ATOM 1458 N N . LEU A 1 181 ? -8.919 13.552 -7.985 1.00 95.56 181 LEU A N 1
ATOM 1459 C CA . LEU A 1 181 ? -10.313 13.155 -8.096 1.00 95.56 181 LEU A CA 1
ATOM 1460 C C . LEU A 1 181 ? -10.908 13.175 -6.690 1.00 95.56 181 LEU A C 1
ATOM 1462 O O . LEU A 1 181 ? -10.501 12.380 -5.849 1.00 95.56 181 LEU A O 1
ATOM 1466 N N . ASP A 1 182 ? -11.828 14.100 -6.454 1.00 96.44 182 ASP A N 1
ATOM 1467 C CA . ASP A 1 182 ? -12.649 14.143 -5.248 1.00 96.44 182 ASP A CA 1
ATOM 1468 C C . ASP A 1 182 ? -14.072 13.732 -5.636 1.00 96.44 182 ASP A C 1
ATOM 1470 O O . ASP A 1 182 ? -14.687 14.371 -6.493 1.00 96.44 182 ASP A O 1
ATOM 1474 N N . ALA A 1 183 ? -14.542 12.618 -5.080 1.00 97.69 183 ALA A N 1
ATOM 1475 C CA . ALA A 1 183 ? -15.827 11.999 -5.383 1.00 97.69 183 ALA A CA 1
ATOM 1476 C C . ALA A 1 183 ? -16.528 11.668 -4.057 1.00 97.69 183 ALA A C 1
ATOM 1478 O O . ALA A 1 183 ? -16.281 10.621 -3.454 1.00 97.69 183 ALA A O 1
ATOM 1479 N N . GLY A 1 184 ? -17.362 12.591 -3.576 1.00 97.94 184 GLY A N 1
ATOM 1480 C CA . GLY A 1 184 ? -17.997 12.518 -2.262 1.00 97.94 184 GLY A CA 1
ATOM 1481 C C . GLY A 1 184 ? -19.176 11.549 -2.217 1.00 97.94 184 GLY A C 1
ATOM 1482 O O . GLY A 1 184 ? -19.872 11.345 -3.207 1.00 97.94 184 GLY A O 1
ATOM 1483 N N . ALA A 1 185 ? -19.450 10.961 -1.051 1.00 98.00 185 ALA A N 1
ATOM 1484 C CA . ALA A 1 185 ? -20.572 10.031 -0.874 1.00 98.00 185 ALA A CA 1
ATOM 1485 C C . ALA A 1 185 ? -21.948 10.649 -1.211 1.00 98.00 185 ALA A C 1
ATOM 1487 O O . ALA A 1 185 ? -22.894 9.935 -1.522 1.00 98.00 185 ALA A O 1
ATOM 1488 N N . ASP A 1 186 ? -22.059 11.975 -1.168 1.00 97.38 186 ASP A N 1
ATOM 1489 C CA . ASP A 1 186 ? -23.247 12.741 -1.548 1.00 97.38 186 ASP A CA 1
ATOM 1490 C C . ASP A 1 186 ? -23.393 12.949 -3.068 1.00 97.38 186 ASP A C 1
ATOM 1492 O O . ASP A 1 186 ? -24.336 13.601 -3.508 1.00 97.38 186 ASP A O 1
ATOM 1496 N N . GLY A 1 187 ? -22.471 12.416 -3.874 1.00 97.94 187 GLY A N 1
ATOM 1497 C CA . GLY A 1 187 ? -22.425 12.560 -5.327 1.00 97.94 187 GLY A CA 1
ATOM 1498 C C . GLY A 1 187 ? -21.709 13.817 -5.825 1.00 97.94 187 GLY A C 1
ATOM 1499 O O . GLY A 1 187 ? -21.660 14.044 -7.039 1.00 97.94 187 GLY A O 1
ATOM 1500 N N . SER A 1 188 ? -21.131 14.623 -4.932 1.00 98.06 188 SER A N 1
ATOM 1501 C CA . SER A 1 188 ? -20.258 15.727 -5.328 1.00 98.06 188 SER A CA 1
ATOM 1502 C C . SER A 1 188 ? -19.023 15.208 -6.075 1.00 98.06 188 SER A C 1
ATOM 1504 O O . SER A 1 188 ? -18.462 14.161 -5.747 1.00 98.06 188 SER A O 1
ATOM 1506 N N . LEU A 1 189 ? -18.607 15.927 -7.119 1.00 98.06 189 LEU A N 1
ATOM 1507 C CA . LEU A 1 189 ? -17.474 15.555 -7.962 1.00 98.06 189 LEU A CA 1
ATOM 1508 C C . LEU A 1 189 ? -16.607 16.775 -8.274 1.00 98.06 189 LEU A C 1
ATOM 1510 O O . LEU A 1 189 ? -17.102 17.779 -8.791 1.00 98.06 189 LEU A O 1
ATOM 1514 N N . ALA A 1 190 ? -15.300 16.657 -8.049 1.00 96.88 190 ALA A N 1
ATOM 1515 C CA . ALA A 1 190 ? -14.291 17.586 -8.543 1.00 96.88 190 ALA A CA 1
ATOM 1516 C C . ALA A 1 190 ? -13.103 16.822 -9.147 1.00 96.88 190 ALA A C 1
ATOM 1518 O O . ALA A 1 190 ? -12.328 16.167 -8.448 1.00 96.88 190 ALA A O 1
ATOM 1519 N N . LEU A 1 191 ? -12.933 16.937 -10.465 1.00 95.81 191 LEU A N 1
ATOM 1520 C CA . LEU A 1 191 ? -11.825 16.339 -11.206 1.00 95.81 191 LEU A CA 1
ATOM 1521 C C . LEU A 1 191 ? -10.866 17.439 -11.655 1.00 95.81 191 LEU A C 1
ATOM 1523 O O . LEU A 1 191 ? -11.233 18.312 -12.445 1.00 95.81 191 LEU A O 1
ATOM 1527 N N . LYS A 1 192 ? -9.618 17.372 -11.185 1.00 94.44 192 LYS A N 1
ATOM 1528 C CA . LYS A 1 192 ? -8.520 18.216 -11.665 1.00 94.44 192 LYS A CA 1
ATOM 1529 C C . LYS A 1 192 ? -7.598 17.413 -12.559 1.00 94.44 192 LYS A C 1
ATOM 1531 O O . LYS A 1 192 ? -7.169 16.320 -12.193 1.00 94.44 192 LYS A O 1
ATOM 1536 N N . PHE A 1 193 ? -7.235 17.980 -13.698 1.00 91.69 193 PHE A N 1
ATOM 1537 C CA . PHE A 1 193 ? -6.342 17.346 -14.661 1.00 91.69 193 PHE A CA 1
ATOM 1538 C C . PHE A 1 193 ? -5.411 18.371 -15.304 1.00 91.69 193 PHE A C 1
ATOM 1540 O O . PHE A 1 193 ? -5.656 19.577 -15.259 1.00 91.69 193 PHE A O 1
ATOM 1547 N N . ARG A 1 194 ? -4.323 17.892 -15.900 1.00 89.19 194 ARG A N 1
ATOM 1548 C CA . ARG A 1 194 ? -3.381 18.696 -16.675 1.00 89.19 194 ARG A CA 1
ATOM 1549 C C . ARG A 1 194 ? -3.319 18.165 -18.098 1.00 89.19 194 ARG A C 1
ATOM 1551 O O . ARG A 1 194 ? -3.081 16.980 -18.303 1.00 89.19 194 ARG A O 1
ATOM 1558 N N . LEU A 1 195 ? -3.478 19.050 -19.075 1.00 84.12 195 LEU A N 1
ATOM 1559 C CA . LEU A 1 195 ? -3.248 18.710 -20.477 1.00 84.12 195 LEU A CA 1
ATOM 1560 C C . LEU A 1 195 ? -1.750 18.687 -20.793 1.00 84.12 195 LEU A C 1
ATOM 1562 O O . LEU A 1 195 ? -1.044 19.659 -20.515 1.00 84.12 195 LEU A O 1
ATOM 1566 N N . LYS A 1 196 ? -1.290 17.591 -21.402 1.00 81.19 196 LYS A N 1
ATOM 1567 C CA . LYS A 1 196 ? 0.065 17.397 -21.935 1.00 81.19 196 LYS A CA 1
ATOM 1568 C C . LYS A 1 196 ? 0.021 17.351 -23.466 1.00 81.19 196 LYS A C 1
ATOM 1570 O O . LYS A 1 196 ? -0.938 16.833 -24.035 1.00 81.19 196 LYS A O 1
ATOM 1575 N N . GLY A 1 197 ? 1.068 17.858 -24.119 1.00 75.88 197 GLY A N 1
ATOM 1576 C CA . GLY A 1 197 ? 1.183 17.962 -25.583 1.00 75.88 197 GLY A CA 1
ATOM 1577 C C . GLY A 1 197 ? 1.181 19.410 -26.083 1.00 75.88 197 GLY A C 1
ATOM 1578 O O . GLY A 1 197 ? 1.178 20.339 -25.279 1.00 75.88 197 GLY A O 1
ATOM 1579 N N . THR A 1 198 ? 1.176 19.605 -27.405 1.00 64.25 198 THR A N 1
ATOM 1580 C CA . THR A 1 198 ? 1.098 20.935 -28.040 1.00 64.25 198 THR A CA 1
ATOM 1581 C C . THR A 1 198 ? -0.236 21.087 -28.764 1.00 64.25 198 THR A C 1
ATOM 1583 O O . THR A 1 198 ? -0.556 20.295 -29.649 1.00 64.25 198 THR A O 1
ATOM 1586 N N . VAL A 1 199 ? -1.000 22.126 -28.426 1.00 63.78 199 VAL A N 1
ATOM 1587 C CA . VAL A 1 199 ? -2.206 22.533 -29.157 1.00 63.78 199 VAL A CA 1
ATOM 1588 C C . VAL A 1 199 ? -2.033 23.989 -29.575 1.00 63.78 199 VAL A C 1
ATOM 1590 O O . VAL A 1 199 ? -1.577 24.805 -28.776 1.00 63.78 199 VAL A O 1
ATOM 1593 N N . ALA A 1 200 ? -2.343 24.313 -30.832 1.00 62.62 200 ALA A N 1
ATOM 1594 C CA . ALA A 1 200 ? -2.385 25.699 -31.293 1.00 62.62 200 ALA A CA 1
ATOM 1595 C C . ALA A 1 200 ? -3.507 26.470 -30.568 1.00 62.62 200 ALA A C 1
ATOM 1597 O O . ALA A 1 200 ? -4.424 25.850 -30.035 1.00 62.62 200 ALA A O 1
ATOM 1598 N N . ASN A 1 201 ? -3.431 27.808 -30.542 1.00 58.75 201 ASN A N 1
ATOM 1599 C CA . ASN A 1 201 ? -4.418 28.696 -29.908 1.00 58.75 201 ASN A CA 1
ATOM 1600 C C . ASN A 1 201 ? -5.838 28.491 -30.470 1.00 58.75 201 ASN A C 1
ATOM 1602 O O . ASN A 1 201 ? -6.259 29.191 -31.386 1.00 58.75 201 ASN A O 1
ATOM 1606 N N . GLU A 1 202 ? -6.572 27.531 -29.918 1.00 68.25 202 GLU A N 1
ATOM 1607 C CA . GLU A 1 202 ? -7.855 27.066 -30.437 1.00 68.25 202 GLU A CA 1
ATOM 1608 C C . GLU A 1 202 ? -8.880 26.871 -29.312 1.00 68.25 202 GLU A C 1
ATOM 1610 O O . GLU A 1 202 ? -8.536 26.744 -28.134 1.00 68.25 202 GLU A O 1
ATOM 1615 N N . ASN A 1 203 ? -10.160 26.828 -29.693 1.00 78.94 203 ASN A N 1
ATOM 1616 C CA . ASN A 1 203 ? -11.270 26.576 -28.780 1.00 78.94 203 ASN A CA 1
ATOM 1617 C C . ASN A 1 203 ? -11.297 25.097 -28.381 1.00 78.94 203 ASN A C 1
ATOM 1619 O O . ASN A 1 203 ? -11.755 24.236 -29.138 1.00 78.94 203 ASN A O 1
ATOM 1623 N N . LEU A 1 204 ? -10.813 24.823 -27.174 1.00 85.00 204 LEU A N 1
ATOM 1624 C CA . LEU A 1 204 ? -10.818 23.502 -26.566 1.00 85.00 204 LEU A CA 1
ATOM 1625 C C . LEU A 1 204 ? -11.981 23.359 -25.578 1.00 85.00 204 LEU A C 1
ATOM 1627 O O . LEU A 1 204 ? -12.341 24.303 -24.877 1.00 85.00 204 LEU A O 1
ATOM 1631 N N . THR A 1 205 ? -12.567 22.169 -25.492 1.00 89.62 205 THR A N 1
ATOM 1632 C CA . THR A 1 205 ? -13.605 21.830 -24.506 1.00 89.62 205 THR A CA 1
ATOM 1633 C C . THR A 1 205 ? -13.292 20.481 -23.883 1.00 89.62 205 THR A C 1
ATOM 1635 O O . THR A 1 205 ? -13.023 19.521 -24.598 1.00 89.62 205 THR A O 1
ATOM 1638 N N . ALA A 1 206 ? -13.340 20.398 -22.557 1.00 91.06 206 ALA A N 1
ATOM 1639 C CA . ALA A 1 206 ? -13.307 19.126 -21.851 1.00 91.06 206 ALA A CA 1
ATOM 1640 C C . ALA A 1 206 ? -14.732 18.676 -21.538 1.00 91.06 206 ALA A C 1
ATOM 1642 O O . ALA A 1 206 ? -15.513 19.458 -20.996 1.00 91.06 206 ALA A O 1
ATOM 1643 N N . ALA A 1 207 ? -15.055 17.426 -21.855 1.00 93.94 207 ALA A N 1
ATOM 1644 C CA . ALA A 1 207 ? -16.316 16.789 -21.503 1.00 93.94 207 ALA A CA 1
ATOM 1645 C C . ALA A 1 207 ? -16.048 15.588 -20.594 1.00 93.94 207 ALA A C 1
ATOM 1647 O O . ALA A 1 207 ? -15.296 14.688 -20.963 1.00 93.94 207 ALA A O 1
ATOM 1648 N N . LEU A 1 208 ? -16.667 15.581 -19.419 1.00 96.25 208 LEU A N 1
ATOM 1649 C CA . LEU A 1 208 ? -16.606 14.507 -18.441 1.00 96.25 208 LEU A CA 1
ATOM 1650 C C . LEU A 1 208 ? -17.967 13.824 -18.367 1.00 96.25 208 LEU A C 1
ATOM 1652 O O . LEU A 1 208 ? -18.964 14.477 -18.067 1.00 96.25 208 LEU A O 1
ATOM 1656 N N . THR A 1 209 ? -18.000 12.517 -18.595 1.00 97.38 209 THR A N 1
ATOM 1657 C CA . THR A 1 209 ? -19.191 11.691 -18.352 1.00 97.38 209 THR A CA 1
ATOM 1658 C C . THR A 1 209 ? -18.919 10.712 -17.222 1.00 97.38 209 THR A C 1
ATOM 1660 O O . THR A 1 209 ? -17.798 10.225 -17.081 1.00 97.38 209 THR A O 1
ATOM 1663 N N . VAL A 1 210 ? -19.933 10.454 -16.401 1.00 98.31 210 VAL A N 1
ATOM 1664 C CA . VAL A 1 210 ? -19.882 9.519 -15.275 1.00 98.31 210 VAL A CA 1
ATOM 1665 C C . VAL A 1 210 ? -20.987 8.503 -15.470 1.00 98.31 210 VAL A C 1
ATOM 1667 O O . VAL A 1 210 ? -22.145 8.880 -15.639 1.00 98.31 210 VAL A O 1
ATOM 1670 N N . SER A 1 211 ? -20.641 7.223 -15.445 1.00 98.25 211 SER A N 1
ATOM 1671 C CA . SER A 1 211 ? -21.598 6.130 -15.614 1.00 98.25 211 SER A CA 1
ATOM 1672 C C . SER A 1 211 ? -21.398 5.058 -14.555 1.00 98.25 211 SER A C 1
ATOM 1674 O O . SER A 1 211 ? -20.274 4.835 -14.108 1.00 98.25 211 SER A O 1
ATOM 1676 N N . ASN A 1 212 ? -22.482 4.422 -14.122 1.00 97.00 212 ASN A N 1
ATOM 1677 C CA . ASN A 1 212 ? -22.403 3.282 -13.211 1.00 97.00 212 ASN A CA 1
ATOM 1678 C C . ASN A 1 212 ? -21.989 1.998 -13.956 1.00 97.00 212 ASN A C 1
ATOM 1680 O O . ASN A 1 212 ? -21.881 1.981 -15.182 1.00 97.00 212 ASN A O 1
ATOM 1684 N N . ALA A 1 213 ? -21.807 0.897 -13.224 1.00 93.19 213 ALA A N 1
ATOM 1685 C CA . ALA A 1 213 ? -21.414 -0.396 -13.794 1.00 93.19 213 ALA A CA 1
ATOM 1686 C C . ALA A 1 213 ? -22.379 -0.961 -14.864 1.00 93.19 213 ALA A C 1
ATOM 1688 O O . ALA A 1 213 ? -21.960 -1.761 -15.695 1.00 93.19 213 ALA A O 1
ATOM 1689 N N . ASN A 1 214 ? -23.647 -0.530 -14.880 1.00 94.31 214 ASN A N 1
ATOM 1690 C CA . ASN A 1 214 ? -24.634 -0.928 -15.893 1.00 94.31 214 ASN A CA 1
ATOM 1691 C C . ASN A 1 214 ? -24.607 -0.025 -17.142 1.00 94.31 214 ASN A C 1
ATOM 1693 O O . ASN A 1 214 ? -25.399 -0.227 -18.059 1.00 94.31 214 ASN A O 1
ATOM 1697 N N . GLY A 1 215 ? -23.735 0.987 -17.176 1.00 93.62 215 GLY A N 1
ATOM 1698 C CA . GLY A 1 215 ? -23.648 1.969 -18.256 1.00 93.62 215 GLY A CA 1
ATOM 1699 C C . GLY A 1 215 ? -24.665 3.111 -18.165 1.00 93.62 215 GLY A C 1
ATOM 1700 O O . GLY A 1 215 ? -24.725 3.934 -19.077 1.00 93.62 215 GLY A O 1
ATOM 1701 N N . ASN A 1 216 ? -25.446 3.212 -17.081 1.00 96.50 216 ASN A N 1
ATOM 1702 C CA . ASN A 1 216 ? -26.373 4.333 -16.902 1.00 96.50 216 ASN A CA 1
ATOM 1703 C C . ASN A 1 216 ? -25.590 5.607 -16.573 1.00 96.50 216 ASN A C 1
ATOM 1705 O O . ASN A 1 216 ? -24.708 5.589 -15.713 1.00 96.50 216 ASN A O 1
ATOM 1709 N N . LEU A 1 217 ? -25.938 6.714 -17.233 1.00 97.69 217 LEU A N 1
ATOM 1710 C CA . LEU A 1 217 ? -25.325 8.022 -17.013 1.00 97.69 217 LEU A CA 1
ATOM 1711 C C . LEU A 1 217 ? -25.771 8.605 -15.661 1.00 97.69 217 LEU A C 1
ATOM 1713 O O . LEU A 1 217 ? -26.963 8.768 -15.425 1.00 97.69 217 LEU A O 1
ATOM 1717 N N . CYS A 1 218 ? -24.804 8.944 -14.810 1.00 97.62 218 CYS A N 1
ATOM 1718 C CA . CYS A 1 218 ? -24.993 9.565 -13.492 1.00 97.62 218 CYS A CA 1
ATOM 1719 C C . CYS A 1 218 ? -24.564 11.042 -13.467 1.00 97.62 218 CYS A C 1
ATOM 1721 O O . CYS A 1 218 ? -24.830 11.756 -12.503 1.00 97.62 218 CYS A O 1
ATOM 1723 N N . GLY A 1 219 ? -23.857 11.504 -14.502 1.00 97.44 219 GLY A N 1
ATOM 1724 C CA . GLY A 1 219 ? -23.410 12.887 -14.630 1.00 97.44 219 GLY A CA 1
ATOM 1725 C C . GLY A 1 219 ? -22.766 13.162 -15.987 1.00 97.44 219 GLY A C 1
ATOM 1726 O O . GLY A 1 219 ? -22.120 12.290 -16.571 1.00 97.44 219 GLY A O 1
ATOM 1727 N N . SER A 1 220 ? -22.938 14.383 -16.494 1.00 97.56 220 SER A N 1
ATOM 1728 C CA . SER A 1 220 ? -22.317 14.861 -17.731 1.00 97.56 220 SER A CA 1
ATOM 1729 C C . SER A 1 220 ? -21.997 16.344 -17.601 1.00 97.56 220 SER A C 1
ATOM 1731 O O . SER A 1 220 ? -22.892 17.164 -17.405 1.00 97.56 220 SER A O 1
ATOM 1733 N N . PHE A 1 221 ? -20.720 16.689 -17.721 1.00 96.75 221 PHE A N 1
ATOM 1734 C CA . PHE A 1 221 ? -20.210 18.031 -17.467 1.00 96.75 221 PHE A CA 1
ATOM 1735 C C . PHE A 1 221 ? -19.298 18.467 -18.608 1.00 96.75 221 PHE A C 1
ATOM 1737 O O . PHE A 1 221 ? -18.482 17.685 -19.091 1.00 96.75 221 PHE A O 1
ATOM 1744 N N . THR A 1 222 ? -19.394 19.727 -19.021 1.00 93.25 222 THR A N 1
ATOM 1745 C CA . THR A 1 222 ? -18.534 20.302 -20.062 1.00 93.25 222 THR A CA 1
ATOM 1746 C C . THR A 1 222 ? -17.937 21.613 -19.583 1.00 93.25 222 THR A C 1
ATOM 1748 O O . THR A 1 222 ? -18.669 22.451 -19.061 1.00 93.25 222 THR A O 1
ATOM 1751 N N . THR A 1 223 ? -16.637 21.817 -19.795 1.00 90.25 223 THR A N 1
ATOM 1752 C CA . THR A 1 223 ? -15.962 23.075 -19.456 1.00 90.25 223 THR A CA 1
ATOM 1753 C C . THR A 1 223 ? -15.089 23.552 -20.622 1.00 90.25 223 THR A C 1
ATOM 1755 O O . THR A 1 223 ? -14.345 22.746 -21.196 1.00 90.25 223 THR A O 1
ATOM 1758 N N . PRO A 1 224 ? -15.156 24.840 -21.006 1.00 88.50 224 PRO A N 1
ATOM 1759 C CA . PRO A 1 224 ? -14.231 25.398 -21.981 1.00 88.50 224 PRO A CA 1
ATOM 1760 C C . PRO A 1 224 ? -12.820 25.448 -21.386 1.00 88.50 224 PRO A C 1
ATOM 1762 O O . PRO A 1 224 ? -12.630 25.788 -20.217 1.00 88.50 224 PRO A O 1
ATOM 1765 N N . LEU A 1 225 ? -11.816 25.131 -22.196 1.00 81.25 225 LEU A N 1
ATOM 1766 C CA . LEU A 1 225 ? -10.415 25.167 -21.791 1.00 81.25 225 LEU A CA 1
ATOM 1767 C C . LEU A 1 225 ? -9.740 26.379 -22.428 1.00 81.25 225 LEU A C 1
ATOM 1769 O O . LEU A 1 225 ? -9.921 26.661 -23.612 1.00 81.25 225 LEU A O 1
ATOM 1773 N N . SER A 1 226 ? -8.932 27.096 -21.648 1.00 69.75 226 SER A N 1
ATOM 1774 C CA . SER A 1 226 ? -8.033 28.096 -22.226 1.00 69.75 226 SER A CA 1
ATOM 1775 C C . SER A 1 226 ? -6.942 27.395 -23.049 1.00 69.75 226 SER A C 1
ATOM 1777 O O . SER A 1 226 ? -6.453 26.354 -22.615 1.00 69.75 226 SER A O 1
ATOM 1779 N N . PRO A 1 227 ? -6.480 27.981 -24.167 1.00 58.47 227 PRO A N 1
ATOM 1780 C CA . PRO A 1 227 ? -5.478 27.371 -25.051 1.00 58.47 227 PRO A CA 1
ATOM 1781 C C . PRO A 1 227 ? -4.058 27.284 -24.452 1.00 58.47 227 PRO A C 1
ATOM 1783 O O . PRO A 1 227 ? -3.099 26.956 -25.145 1.00 58.47 227 PRO A O 1
ATOM 1786 N N . THR A 1 228 ? -3.881 27.609 -23.170 1.00 62.31 228 THR A N 1
ATOM 1787 C CA . THR A 1 228 ? -2.569 27.673 -22.521 1.00 62.31 228 THR A CA 1
ATOM 1788 C C . THR A 1 228 ? -2.130 26.291 -22.032 1.00 62.31 228 THR A C 1
ATOM 1790 O O . THR A 1 228 ? -2.774 25.685 -21.175 1.00 62.31 228 THR A O 1
ATOM 1793 N N . LEU A 1 229 ? -1.006 25.815 -22.567 1.00 62.72 229 LEU A N 1
ATOM 1794 C CA . LEU A 1 229 ? -0.402 24.512 -22.273 1.00 62.72 229 LEU A CA 1
ATOM 1795 C C . LEU A 1 229 ? -0.031 24.331 -20.796 1.00 62.72 229 LEU A C 1
ATOM 1797 O O . LEU A 1 229 ? 0.281 25.296 -20.100 1.00 62.72 229 LEU A O 1
ATOM 1801 N N . ASN A 1 230 ? -0.031 23.075 -20.330 1.00 67.94 230 ASN A N 1
ATOM 1802 C CA . ASN A 1 230 ? 0.326 22.665 -18.963 1.00 67.94 230 ASN A CA 1
ATOM 1803 C C . ASN A 1 230 ? -0.502 23.312 -17.838 1.00 67.94 230 ASN A C 1
ATOM 1805 O O . ASN A 1 230 ? -0.162 23.172 -16.657 1.00 67.94 230 ASN A O 1
ATOM 1809 N N . ARG A 1 231 ? -1.602 23.997 -18.171 1.00 74.94 231 ARG A N 1
ATOM 1810 C CA . ARG A 1 231 ? -2.490 24.583 -17.174 1.00 74.94 231 ARG A CA 1
ATOM 1811 C C . ARG A 1 231 ? -3.264 23.483 -16.451 1.00 74.94 231 ARG A C 1
ATOM 1813 O O . ARG A 1 231 ? -3.706 22.503 -17.046 1.00 74.94 231 ARG A O 1
ATOM 1820 N N . LEU A 1 232 ? -3.423 23.676 -15.147 1.00 86.25 232 LEU A N 1
ATOM 1821 C CA . LEU A 1 232 ? -4.341 22.899 -14.329 1.00 86.25 232 LEU A CA 1
ATOM 1822 C C . LEU A 1 232 ? -5.781 23.255 -14.719 1.00 86.25 232 LEU A C 1
ATOM 1824 O O . LEU A 1 232 ? -6.167 24.424 -14.671 1.00 86.25 232 LEU A O 1
ATOM 1828 N N . CYS A 1 233 ? -6.555 22.252 -15.104 1.00 88.69 233 CYS A N 1
ATOM 1829 C CA . CYS A 1 233 ? -7.971 22.359 -15.426 1.00 88.69 233 CYS A CA 1
ATOM 1830 C C . CYS A 1 233 ? -8.796 21.672 -14.337 1.00 88.69 233 CYS A C 1
ATOM 1832 O O . CYS A 1 233 ? -8.317 20.743 -13.685 1.00 88.69 233 CYS A O 1
ATOM 1834 N N . GLU A 1 234 ? -10.029 22.129 -14.142 1.00 92.81 234 GLU A N 1
ATOM 1835 C CA . GLU A 1 234 ? -10.941 21.587 -13.138 1.00 92.81 234 GLU A CA 1
ATOM 1836 C C . GLU A 1 234 ? -12.358 21.495 -13.711 1.00 92.81 234 GLU A C 1
ATOM 1838 O O . GLU A 1 234 ? -12.839 22.426 -14.360 1.00 92.81 234 GLU A O 1
ATOM 1843 N N . ILE A 1 235 ? -13.017 20.366 -13.461 1.00 95.06 235 ILE A N 1
ATOM 1844 C CA . ILE A 1 235 ? -14.442 20.155 -13.713 1.00 95.06 235 ILE A CA 1
ATOM 1845 C C . ILE A 1 235 ? -15.086 19.830 -12.371 1.00 95.06 235 ILE A C 1
ATOM 1847 O O . ILE A 1 235 ? -14.636 18.917 -11.679 1.00 95.06 235 ILE A O 1
ATOM 1851 N N . LYS A 1 236 ? -16.137 20.574 -12.019 1.00 96.50 236 LYS A N 1
ATOM 1852 C CA . LYS A 1 236 ? -16.966 20.312 -10.841 1.00 96.50 236 LYS A CA 1
ATOM 1853 C C . LYS A 1 236 ? -18.388 20.003 -11.262 1.00 96.50 236 LYS A C 1
ATOM 1855 O O . LYS A 1 236 ? -18.876 20.567 -12.241 1.00 96.50 236 LYS A O 1
ATOM 1860 N N . GLY A 1 237 ? -19.047 19.146 -10.503 1.00 96.62 237 GLY A N 1
ATOM 1861 C CA . GLY A 1 237 ? -20.413 18.750 -10.782 1.00 96.62 237 GLY A CA 1
ATOM 1862 C C . GLY A 1 237 ? -21.051 17.997 -9.630 1.00 96.62 237 GLY A C 1
ATOM 1863 O O . GLY A 1 237 ? -20.385 17.615 -8.671 1.00 96.62 237 GLY A O 1
ATOM 1864 N N . GLN A 1 238 ? -22.355 17.786 -9.758 1.00 98.12 238 GLN A N 1
ATOM 1865 C CA . GLN A 1 238 ? -23.144 16.946 -8.872 1.00 98.12 238 GLN A CA 1
ATOM 1866 C C . GLN A 1 238 ? -23.653 15.764 -9.690 1.00 98.12 238 GLN A C 1
ATOM 1868 O O . GLN A 1 238 ? -24.368 15.960 -10.675 1.00 98.12 238 GLN A O 1
ATOM 1873 N N . CYS A 1 239 ? -23.260 14.554 -9.309 1.00 98.12 239 CYS A N 1
ATOM 1874 C CA . CYS A 1 239 ? -23.797 13.332 -9.887 1.00 98.12 239 CYS A CA 1
ATOM 1875 C C . CYS A 1 239 ? -25.080 12.925 -9.150 1.00 98.12 239 CYS A C 1
ATOM 1877 O O . CYS A 1 239 ? -25.257 13.224 -7.966 1.00 98.12 239 CYS A O 1
ATOM 1879 N N . HIS A 1 240 ? -25.976 12.249 -9.860 1.00 97.19 240 HIS A N 1
ATOM 1880 C CA . HIS A 1 240 ? -27.221 11.701 -9.324 1.00 97.19 240 HIS A CA 1
ATOM 1881 C C . HIS A 1 240 ? -27.160 10.170 -9.265 1.00 97.19 240 HIS A C 1
ATOM 1883 O O . HIS A 1 240 ? -26.289 9.550 -9.877 1.00 97.19 240 HIS A O 1
ATOM 1889 N N . ASP A 1 241 ? -28.077 9.564 -8.506 1.00 96.06 241 ASP A N 1
ATOM 1890 C CA . ASP A 1 241 ? -28.195 8.105 -8.340 1.00 96.06 241 ASP A CA 1
ATOM 1891 C C . ASP A 1 241 ? -26.881 7.434 -7.899 1.00 96.06 241 ASP A C 1
ATOM 1893 O O . ASP A 1 241 ? -26.501 6.346 -8.350 1.00 96.06 241 ASP A O 1
ATOM 1897 N N . ILE A 1 242 ? -26.164 8.121 -7.008 1.00 98.12 242 ILE A N 1
ATOM 1898 C CA . ILE A 1 242 ? -24.905 7.646 -6.450 1.00 98.12 242 ILE A CA 1
ATOM 1899 C C . ILE A 1 242 ? -25.169 6.686 -5.294 1.00 98.12 242 ILE A C 1
ATOM 1901 O O . ILE A 1 242 ? -25.861 7.003 -4.330 1.00 98.12 242 ILE A O 1
ATOM 1905 N N . THR A 1 243 ? -24.576 5.504 -5.401 1.00 98.31 243 THR A N 1
ATOM 1906 C CA . THR A 1 243 ? -24.410 4.547 -4.316 1.00 98.31 243 THR A CA 1
ATOM 1907 C C . THR A 1 243 ? -22.994 4.722 -3.769 1.00 98.31 243 THR A C 1
ATOM 1909 O O . THR A 1 243 ? -22.042 4.505 -4.524 1.00 98.31 243 THR A O 1
ATOM 1912 N N . PRO A 1 244 ? -22.822 5.126 -2.499 1.00 98.38 244 PRO A N 1
ATOM 1913 C CA . PRO A 1 244 ? -21.496 5.313 -1.933 1.00 98.38 244 PRO A CA 1
ATOM 1914 C C . PRO A 1 244 ? -20.698 4.009 -1.887 1.00 98.38 244 PRO A C 1
ATOM 1916 O O . PRO A 1 244 ? -21.211 2.968 -1.476 1.00 98.38 244 PRO A O 1
ATOM 1919 N N . TRP A 1 245 ? -19.423 4.077 -2.255 1.00 98.75 245 TRP A N 1
ATOM 1920 C CA . TRP A 1 245 ? -18.499 2.962 -2.114 1.00 98.75 245 TRP A CA 1
ATOM 1921 C C . TRP A 1 245 ? -18.217 2.703 -0.630 1.00 98.75 245 TRP A C 1
ATOM 1923 O O . TRP A 1 245 ? -17.924 3.621 0.145 1.00 98.75 245 TRP A O 1
ATOM 1933 N N . SER A 1 246 ? -18.285 1.439 -0.230 1.00 98.56 246 SER A N 1
ATOM 1934 C CA . SER A 1 246 ? -17.841 0.948 1.073 1.00 98.56 246 SER A CA 1
ATOM 1935 C C . SER A 1 246 ? -17.363 -0.506 0.965 1.00 98.56 246 SER A C 1
ATOM 1937 O O . SER A 1 246 ? -17.657 -1.162 -0.037 1.00 98.56 246 SER A O 1
ATOM 1939 N N . PRO A 1 247 ? -16.674 -1.055 1.984 1.00 97.75 247 PRO A N 1
ATOM 1940 C CA . PRO A 1 247 ? -16.305 -2.469 2.011 1.00 97.75 247 PRO A CA 1
ATOM 1941 C C . PRO A 1 247 ? -17.465 -3.453 1.804 1.00 97.75 247 PRO A C 1
ATOM 1943 O O . PRO A 1 247 ? -17.235 -4.555 1.309 1.00 97.75 247 PRO A O 1
ATOM 1946 N N . ASP A 1 248 ? -18.688 -3.080 2.181 1.00 96.19 248 ASP A N 1
ATOM 1947 C CA . ASP A 1 248 ? -19.877 -3.934 2.048 1.00 96.19 248 ASP A CA 1
ATOM 1948 C C . ASP A 1 248 ? -20.684 -3.620 0.780 1.00 96.19 248 ASP A C 1
ATOM 1950 O O . ASP A 1 248 ? -21.441 -4.456 0.289 1.00 96.19 248 ASP A O 1
ATOM 1954 N N . GLN A 1 249 ? -20.492 -2.426 0.217 1.00 96.94 249 GLN A N 1
ATOM 1955 C CA . GLN A 1 249 ? -21.133 -1.969 -1.010 1.00 96.94 249 GLN A CA 1
ATOM 1956 C C . GLN A 1 249 ? -20.087 -1.325 -1.938 1.00 96.94 249 GLN A C 1
ATOM 1958 O O . GLN A 1 249 ? -20.017 -0.098 -2.029 1.00 96.94 249 GLN A O 1
ATOM 1963 N N . PRO A 1 250 ? -19.243 -2.124 -2.621 1.00 97.94 250 PRO A N 1
ATOM 1964 C CA . PRO A 1 250 ? -18.141 -1.623 -3.447 1.00 97.94 250 PRO A CA 1
ATOM 1965 C C . PRO A 1 250 ? -18.626 -1.087 -4.807 1.00 97.94 250 PRO A C 1
ATOM 1967 O O . PRO A 1 250 ? -18.259 -1.582 -5.871 1.00 97.94 250 PRO A O 1
ATOM 1970 N N . ALA A 1 251 ? -19.499 -0.078 -4.790 1.00 98.50 251 ALA A N 1
ATOM 1971 C CA . ALA A 1 251 ? -20.059 0.527 -5.993 1.00 98.50 251 ALA A CA 1
ATOM 1972 C C . ALA A 1 251 ? -18.995 1.332 -6.760 1.00 98.50 251 ALA A C 1
ATOM 1974 O O . ALA A 1 251 ? -18.382 2.252 -6.215 1.00 98.50 251 ALA A O 1
ATOM 1975 N N . LEU A 1 252 ? -18.795 0.994 -8.037 1.00 98.56 252 LEU A N 1
ATOM 1976 C CA . LEU A 1 252 ? -17.818 1.635 -8.917 1.00 98.56 252 LEU A CA 1
ATOM 1977 C C . LEU A 1 252 ? -18.491 2.316 -10.110 1.00 98.56 252 LEU A C 1
ATOM 1979 O O . LEU A 1 252 ? -19.523 1.873 -10.622 1.00 98.56 252 LEU A O 1
ATOM 1983 N N . TYR A 1 253 ? -17.851 3.389 -10.556 1.00 98.56 253 TYR A N 1
ATOM 1984 C CA . TYR A 1 253 ? -18.275 4.260 -11.636 1.00 98.56 253 TYR A CA 1
ATOM 1985 C C . TYR A 1 253 ? -17.131 4.452 -12.622 1.00 98.56 253 TYR A C 1
ATOM 1987 O O . TYR A 1 253 ? -15.962 4.537 -12.240 1.00 98.56 253 TYR A O 1
ATOM 1995 N N . THR A 1 254 ? -17.478 4.568 -13.898 1.00 98.00 254 THR A N 1
ATOM 1996 C CA . THR A 1 254 ? -16.546 4.906 -14.967 1.00 98.00 254 THR A CA 1
ATOM 1997 C C . THR A 1 254 ? -16.685 6.385 -15.304 1.00 98.00 254 THR A C 1
ATOM 1999 O O . THR A 1 254 ? -17.744 6.839 -15.746 1.00 98.00 254 THR A O 1
ATOM 2002 N N . LEU A 1 255 ? -15.601 7.126 -15.095 1.00 97.44 255 LEU A N 1
ATOM 2003 C CA . LEU A 1 255 ? -15.439 8.527 -15.450 1.00 97.44 255 LEU A CA 1
ATOM 2004 C C . LEU A 1 255 ? -14.652 8.604 -16.757 1.00 97.44 255 LEU A C 1
ATOM 2006 O O . LEU A 1 255 ? -13.548 8.073 -16.848 1.00 97.44 255 LEU A O 1
ATOM 2010 N N . LYS A 1 256 ? -15.207 9.272 -17.764 1.00 95.44 256 LYS A N 1
ATOM 2011 C CA . LYS A 1 256 ? -14.609 9.405 -19.096 1.00 95.44 256 LYS A CA 1
ATOM 2012 C C . LYS A 1 256 ? -14.421 10.874 -19.421 1.00 95.44 256 LYS A C 1
ATOM 2014 O O . LYS A 1 256 ? -15.406 11.593 -19.606 1.00 95.44 256 LYS A O 1
ATOM 2019 N N . LEU A 1 257 ? -13.167 11.311 -19.471 1.00 93.06 257 LEU A N 1
ATOM 2020 C CA . LEU A 1 257 ? -12.779 12.669 -19.830 1.00 93.06 257 LEU A CA 1
ATOM 2021 C C . LEU A 1 257 ? -12.298 12.710 -21.283 1.00 93.06 257 LEU A C 1
ATOM 2023 O O . LEU A 1 257 ? -11.271 12.128 -21.625 1.00 93.06 257 LEU A O 1
ATOM 2027 N N . ASN A 1 258 ? -13.015 13.460 -22.111 1.00 91.12 258 ASN A N 1
ATOM 2028 C CA . ASN A 1 258 ? -12.731 13.657 -23.527 1.00 91.12 258 ASN A CA 1
ATOM 2029 C C . ASN A 1 258 ? -12.388 15.122 -23.810 1.00 91.12 258 ASN A C 1
ATOM 2031 O O . ASN A 1 258 ? -13.045 16.026 -23.290 1.00 91.12 258 ASN A O 1
ATOM 2035 N N . ILE A 1 259 ? -11.385 15.363 -24.658 1.00 87.50 259 ILE A N 1
ATOM 2036 C CA . ILE A 1 259 ? -10.973 16.711 -25.068 1.00 87.50 259 ILE A CA 1
ATOM 2037 C C . ILE A 1 259 ? -11.358 16.938 -26.526 1.00 87.50 259 ILE A C 1
ATOM 2039 O O . ILE A 1 259 ? -10.928 16.204 -27.414 1.00 87.50 259 ILE A O 1
ATOM 2043 N N . TYR A 1 260 ? -12.140 17.982 -26.773 1.00 86.88 260 TYR A N 1
ATOM 2044 C CA . TYR A 1 260 ? -12.641 18.357 -28.090 1.00 86.88 260 TYR A CA 1
ATOM 2045 C C . TYR A 1 260 ? -12.026 19.670 -28.570 1.00 86.88 260 TYR A C 1
ATOM 2047 O O . TYR A 1 260 ? -11.801 20.587 -27.781 1.00 86.88 260 TYR A O 1
ATOM 2055 N N . ARG A 1 261 ? -11.837 19.780 -29.886 1.00 83.06 261 ARG A N 1
ATOM 2056 C CA . ARG A 1 261 ? -11.499 21.002 -30.631 1.00 83.06 261 ARG A CA 1
ATOM 2057 C C . ARG A 1 261 ? -12.534 21.215 -31.702 1.00 83.06 261 ARG A C 1
ATOM 2059 O O . ARG A 1 261 ? -12.663 20.370 -32.583 1.00 83.06 261 ARG A O 1
ATOM 2066 N N . ASN A 1 262 ? -13.252 22.332 -31.645 1.00 82.62 262 ASN A N 1
ATOM 2067 C CA . ASN A 1 262 ? -14.303 22.640 -32.621 1.00 82.62 262 ASN A CA 1
ATOM 2068 C C . ASN A 1 262 ? -15.233 21.424 -32.862 1.00 82.62 262 ASN A C 1
ATOM 2070 O O . ASN A 1 262 ? -15.500 21.054 -34.001 1.00 82.62 262 ASN A O 1
ATOM 2074 N N . ASN A 1 263 ? -15.649 20.753 -31.777 1.00 81.94 263 ASN A N 1
ATOM 2075 C CA . ASN A 1 263 ? -16.464 19.524 -31.759 1.00 81.94 263 ASN A CA 1
ATOM 2076 C C . ASN A 1 263 ? -15.818 18.249 -32.340 1.00 81.94 263 ASN A C 1
ATOM 2078 O O . ASN A 1 263 ? -16.478 17.221 -32.442 1.00 81.94 263 ASN A O 1
ATOM 2082 N N . THR A 1 264 ? -14.526 18.276 -32.665 1.00 84.25 264 THR A N 1
ATOM 2083 C CA . THR A 1 264 ? -13.743 17.098 -33.064 1.00 84.25 264 THR A CA 1
ATOM 2084 C C . THR A 1 264 ? -12.960 16.565 -31.867 1.00 84.25 264 THR A C 1
ATOM 2086 O O . THR A 1 264 ? -12.266 17.333 -31.201 1.00 84.25 264 THR A O 1
ATOM 2089 N N . LEU A 1 265 ? -13.061 15.267 -31.579 1.00 83.44 265 LEU A N 1
ATOM 2090 C CA . LEU A 1 265 ? -12.299 14.619 -30.506 1.00 83.44 265 LEU A CA 1
ATOM 2091 C C . LEU A 1 265 ? -10.791 14.675 -30.816 1.00 83.44 265 LEU A C 1
ATOM 2093 O O . LEU A 1 265 ? -10.371 14.300 -31.908 1.00 83.44 265 LEU A O 1
ATOM 2097 N N . LEU A 1 266 ? -9.987 15.167 -29.870 1.00 75.44 266 LEU A N 1
ATOM 2098 C CA . LEU A 1 266 ? -8.542 15.367 -30.035 1.00 75.44 266 LEU A CA 1
ATOM 2099 C C . LEU A 1 266 ? -7.648 14.405 -29.274 1.00 75.44 266 LEU A C 1
ATOM 2101 O O . LEU A 1 266 ? -6.519 14.167 -29.701 1.00 75.44 266 LEU A O 1
ATOM 2105 N N . SER A 1 267 ? -8.092 13.964 -28.107 1.00 68.31 267 SER A N 1
ATOM 2106 C CA . SER A 1 267 ? -7.332 13.066 -27.249 1.00 68.31 267 SER A CA 1
ATOM 2107 C C . SER A 1 267 ? -8.083 11.756 -27.114 1.00 68.31 267 SER A C 1
ATOM 2109 O O . SER A 1 267 ? -9.308 11.728 -27.248 1.00 68.31 267 SER A O 1
ATOM 2111 N N . ASP A 1 268 ? -7.357 10.696 -26.768 1.00 63.94 268 ASP A N 1
ATOM 2112 C CA . ASP A 1 268 ? -8.013 9.525 -26.200 1.00 63.94 268 ASP A CA 1
ATOM 2113 C C . ASP A 1 268 ? -8.740 9.923 -24.909 1.00 63.94 268 ASP A C 1
ATOM 2115 O O . ASP A 1 268 ? -8.368 10.876 -24.208 1.00 63.94 268 ASP A O 1
ATOM 2119 N N . GLU A 1 269 ? -9.797 9.173 -24.639 1.00 74.38 269 GLU A N 1
ATOM 2120 C CA . GLU A 1 269 ? -10.580 9.214 -23.418 1.00 74.38 269 GLU A CA 1
ATOM 2121 C C . GLU A 1 269 ? -9.667 8.902 -22.219 1.00 74.38 269 GLU A C 1
ATOM 2123 O O . GLU A 1 269 ? -9.121 7.803 -22.119 1.00 74.38 269 GLU A O 1
ATOM 2128 N N . LEU A 1 270 ? -9.484 9.851 -21.291 1.00 86.94 270 LEU A N 1
ATOM 2129 C CA . LEU A 1 270 ? -8.977 9.491 -19.966 1.00 86.94 270 LEU A CA 1
ATOM 2130 C C . LEU A 1 270 ? -10.123 8.794 -19.234 1.00 86.94 270 LEU A C 1
ATOM 2132 O O . LEU A 1 270 ? -11.066 9.445 -18.776 1.00 86.94 270 LEU A O 1
ATOM 2136 N N . THR A 1 271 ? -10.032 7.471 -19.154 1.00 91.56 271 THR A N 1
ATOM 2137 C CA . THR A 1 271 ? -10.988 6.619 -18.449 1.00 91.56 271 THR A CA 1
ATOM 2138 C C . THR A 1 271 ? -10.464 6.312 -17.052 1.00 91.56 271 THR A C 1
ATOM 2140 O O . THR A 1 271 ? -9.367 5.782 -16.891 1.00 91.56 271 THR A O 1
ATOM 2143 N N . ILE A 1 272 ? -11.254 6.633 -16.032 1.00 94.62 272 ILE A N 1
ATOM 2144 C CA . ILE A 1 272 ? -10.953 6.355 -14.628 1.00 94.62 272 ILE A CA 1
ATOM 2145 C C . ILE A 1 272 ? -12.094 5.512 -14.071 1.00 94.62 272 ILE A C 1
ATOM 2147 O O . ILE A 1 272 ? -13.258 5.888 -14.203 1.00 94.62 272 ILE A O 1
ATOM 2151 N N . THR A 1 273 ? -11.771 4.398 -13.422 1.00 96.69 273 THR A N 1
ATOM 2152 C CA . THR A 1 273 ? -12.738 3.677 -12.585 1.00 96.69 273 THR A CA 1
ATOM 2153 C C . THR A 1 273 ? -12.528 4.109 -11.141 1.00 96.69 273 THR A C 1
ATOM 2155 O O . THR A 1 273 ? -11.402 4.073 -10.654 1.00 96.69 273 THR A O 1
ATOM 2158 N N . SER A 1 274 ? -13.580 4.571 -10.469 1.00 98.06 274 SER A N 1
ATOM 2159 C CA . SER A 1 274 ? -13.503 5.010 -9.071 1.00 98.06 274 SER A CA 1
ATOM 2160 C C . SER A 1 274 ? -14.846 4.854 -8.357 1.00 98.06 274 SER A C 1
ATOM 2162 O O . SER A 1 274 ? -15.851 4.511 -8.976 1.00 98.06 274 SER A O 1
ATOM 2164 N N . GLY A 1 275 ? -14.869 5.094 -7.050 1.00 98.38 275 GLY A N 1
ATOM 2165 C CA . GLY A 1 275 ? -16.057 5.021 -6.201 1.00 98.38 275 GLY A CA 1
ATOM 2166 C C . GLY A 1 275 ? -16.279 6.339 -5.464 1.00 98.38 275 GLY A C 1
ATOM 2167 O O . GLY A 1 275 ? -15.321 7.019 -5.103 1.00 98.38 275 GLY A O 1
ATOM 2168 N N . PHE A 1 276 ? -17.541 6.693 -5.230 1.00 98.81 276 PHE A N 1
ATOM 2169 C CA . PHE A 1 276 ? -17.906 7.888 -4.468 1.00 98.81 276 PHE A CA 1
ATOM 2170 C C . PHE A 1 276 ? -17.905 7.562 -2.977 1.00 98.81 276 PHE A C 1
ATOM 2172 O O . PHE A 1 276 ? -18.703 6.740 -2.534 1.00 98.81 276 PHE A O 1
ATOM 2179 N N . ARG A 1 277 ? -17.012 8.164 -2.190 1.00 98.62 277 ARG A N 1
ATOM 2180 C CA . ARG A 1 277 ? -16.924 7.915 -0.746 1.00 98.62 277 ARG A CA 1
ATOM 2181 C C . ARG A 1 277 ? -16.255 9.055 0.004 1.00 98.62 277 ARG A C 1
ATOM 2183 O O . ARG A 1 277 ? -15.320 9.679 -0.490 1.00 98.62 277 ARG A O 1
ATOM 2190 N N . THR A 1 278 ? -16.646 9.253 1.255 1.00 98.38 278 THR A N 1
ATOM 2191 C CA . THR A 1 278 ? -16.077 10.301 2.114 1.00 98.38 278 THR A CA 1
ATOM 2192 C C . THR A 1 278 ? -15.406 9.674 3.327 1.00 98.38 278 THR A C 1
ATOM 2194 O O . THR A 1 278 ? -16.077 9.035 4.134 1.00 98.38 278 THR A O 1
ATOM 2197 N N . LEU A 1 279 ? -14.093 9.870 3.460 1.00 98.38 279 LEU A N 1
ATOM 2198 C CA . LEU A 1 279 ? -13.343 9.553 4.676 1.00 98.38 279 LEU A CA 1
ATOM 2199 C C . LEU A 1 279 ? -13.230 10.810 5.535 1.00 98.38 279 LEU A C 1
ATOM 2201 O O . LEU A 1 279 ? -12.979 11.895 5.013 1.00 98.38 279 LEU A O 1
ATOM 2205 N N . ALA A 1 280 ? -13.402 10.672 6.845 1.00 97.62 280 ALA A N 1
ATOM 2206 C CA . ALA A 1 280 ? -13.187 11.769 7.782 1.00 97.62 280 ALA A CA 1
ATOM 2207 C C . ALA A 1 280 ? -12.792 11.253 9.166 1.00 97.62 280 ALA A C 1
ATOM 2209 O O . ALA A 1 280 ? -13.148 10.135 9.537 1.00 97.62 280 ALA A O 1
ATOM 2210 N N . ILE A 1 281 ? -12.107 12.095 9.939 1.00 96.00 281 ILE A N 1
ATOM 2211 C CA . ILE A 1 281 ? -11.903 11.890 11.375 1.00 96.00 281 ILE A CA 1
ATOM 2212 C C . ILE A 1 281 ? -12.869 12.820 12.105 1.00 96.00 281 ILE A C 1
ATOM 2214 O O . ILE A 1 281 ? -12.849 14.028 11.870 1.00 96.00 281 ILE A O 1
ATOM 2218 N N . LYS A 1 282 ? -13.730 12.268 12.958 1.00 92.00 282 LYS A N 1
ATOM 2219 C CA . LYS A 1 282 ? -14.690 13.025 13.773 1.00 92.00 282 LYS A CA 1
ATOM 2220 C C . LYS A 1 282 ? -14.576 12.565 15.216 1.00 92.00 282 LYS A C 1
ATOM 2222 O O . LYS A 1 282 ? -14.642 11.368 15.468 1.00 92.00 282 LYS A O 1
ATOM 2227 N N . ASP A 1 283 ? -14.353 13.502 16.133 1.00 87.25 283 ASP A N 1
ATOM 2228 C CA . ASP A 1 283 ? -14.245 13.229 17.574 1.00 87.25 283 ASP A CA 1
ATOM 2229 C C . ASP A 1 283 ? -13.254 12.094 17.909 1.00 87.25 283 ASP A C 1
ATOM 2231 O O . ASP A 1 283 ? -13.521 11.223 18.733 1.00 87.25 283 ASP A O 1
ATOM 2235 N N . GLY A 1 284 ? -12.110 12.071 17.212 1.00 86.44 284 GLY A N 1
ATOM 2236 C CA . GLY A 1 284 ? -11.071 11.046 17.372 1.00 86.44 284 GLY A CA 1
ATOM 2237 C C . GLY A 1 284 ? -11.402 9.678 16.768 1.00 86.44 284 GLY A C 1
ATOM 2238 O O . GLY A 1 284 ? -10.682 8.717 17.016 1.00 86.44 284 GLY A O 1
ATOM 2239 N N . ARG A 1 285 ? -12.465 9.568 15.962 1.00 89.50 285 ARG A N 1
ATOM 2240 C CA . ARG A 1 285 ? -12.910 8.325 15.314 1.00 89.50 285 ARG A CA 1
ATOM 2241 C C . ARG A 1 285 ? -12.788 8.428 13.803 1.00 89.50 285 ARG A C 1
ATOM 2243 O O . ARG A 1 285 ? -13.070 9.477 13.222 1.00 89.50 285 ARG A O 1
ATOM 2250 N N . LEU A 1 286 ? -12.413 7.328 13.155 1.00 96.81 286 LEU A N 1
ATOM 2251 C CA . LEU A 1 286 ? -12.475 7.235 11.699 1.00 96.81 286 LEU A CA 1
ATOM 2252 C C . LEU A 1 286 ? -13.928 7.048 11.268 1.00 96.81 286 LEU A C 1
ATOM 2254 O O . LEU A 1 286 ? -14.679 6.302 11.893 1.00 96.81 286 LEU A O 1
ATOM 2258 N N . THR A 1 287 ? -14.311 7.693 10.174 1.00 97.62 287 THR A N 1
ATOM 2259 C CA . THR A 1 287 ? -15.637 7.550 9.575 1.00 97.62 287 THR A CA 1
ATOM 2260 C C . THR A 1 287 ? -15.535 7.346 8.069 1.00 97.62 287 THR A C 1
ATOM 2262 O O . THR A 1 287 ? -14.674 7.932 7.407 1.00 97.62 287 THR A O 1
ATOM 2265 N N . LEU A 1 288 ? -16.435 6.523 7.533 1.00 98.44 288 LEU A N 1
ATOM 2266 C CA . LEU A 1 288 ? -16.639 6.290 6.109 1.00 98.44 288 LEU A CA 1
ATOM 2267 C C . LEU A 1 288 ? -18.104 6.569 5.781 1.00 98.44 288 LEU A C 1
ATOM 2269 O O . LEU A 1 288 ? -19.007 5.965 6.353 1.00 98.44 288 LEU A O 1
ATOM 2273 N N . ASN A 1 289 ? -18.342 7.508 4.867 1.00 97.94 289 ASN A N 1
ATOM 2274 C CA . ASN A 1 289 ? -19.680 7.940 4.451 1.00 97.94 289 ASN A CA 1
ATOM 2275 C C . ASN A 1 289 ? -20.545 8.410 5.641 1.00 97.94 289 ASN A C 1
ATOM 2277 O O . ASN A 1 289 ? -21.761 8.249 5.652 1.00 97.94 289 ASN A O 1
ATOM 2281 N N . GLY A 1 290 ? -19.897 8.985 6.661 1.00 96.00 290 GLY A N 1
ATOM 2282 C CA . GLY A 1 290 ? -20.535 9.475 7.883 1.00 96.00 290 GLY A CA 1
ATOM 2283 C C . GLY A 1 290 ? -20.778 8.424 8.971 1.00 96.00 290 GLY A C 1
ATOM 2284 O O . GLY A 1 290 ? -21.129 8.820 10.078 1.00 96.00 290 GLY A O 1
ATOM 2285 N N . ALA A 1 291 ? -20.561 7.135 8.693 1.00 95.06 291 ALA A N 1
ATOM 2286 C CA . ALA A 1 291 ? -20.643 6.058 9.678 1.00 95.06 291 ALA A CA 1
ATOM 2287 C C . ALA A 1 291 ? -19.266 5.742 10.277 1.00 95.06 291 ALA A C 1
ATOM 2289 O O . ALA A 1 291 ? -18.249 5.919 9.607 1.00 95.06 291 ALA A O 1
ATOM 2290 N N . ASP A 1 292 ? -19.233 5.253 11.517 1.00 93.31 292 ASP A N 1
ATOM 2291 C CA . ASP A 1 292 ? -17.999 4.823 12.180 1.00 93.31 292 ASP A CA 1
ATOM 2292 C C . ASP A 1 292 ? -17.291 3.716 11.390 1.00 93.31 292 ASP A C 1
ATOM 2294 O O . ASP A 1 292 ? -17.901 2.738 10.955 1.00 93.31 292 ASP A O 1
ATOM 2298 N N . LEU A 1 293 ? -15.976 3.861 11.247 1.00 95.62 293 LEU A N 1
ATOM 2299 C CA . LEU A 1 293 ? -15.106 2.901 10.592 1.00 95.62 293 LEU A CA 1
ATOM 2300 C C . LEU A 1 293 ? -14.102 2.354 11.605 1.00 95.62 293 LEU A C 1
ATOM 2302 O O . LEU A 1 293 ? -13.297 3.100 12.156 1.00 95.62 293 LEU A O 1
ATOM 2306 N N . PHE A 1 294 ? -14.106 1.037 11.788 1.00 96.44 294 PHE A N 1
ATOM 2307 C CA . PHE A 1 294 ? -13.055 0.333 12.515 1.00 96.44 294 PHE A CA 1
ATOM 2308 C C . PHE A 1 294 ? -12.288 -0.579 11.564 1.00 96.44 294 PHE A C 1
ATOM 2310 O O . PHE A 1 294 ? -12.885 -1.415 10.877 1.00 96.44 294 PHE A O 1
ATOM 2317 N N . ILE A 1 295 ? -10.970 -0.423 11.528 1.00 97.75 295 ILE A N 1
ATOM 2318 C CA . ILE A 1 295 ? -10.096 -1.169 10.627 1.00 97.75 295 ILE A CA 1
ATOM 2319 C C . ILE A 1 295 ? -9.820 -2.572 11.186 1.00 97.75 295 ILE A C 1
ATOM 2321 O O . ILE A 1 295 ? -9.391 -2.733 12.328 1.00 97.75 295 ILE A O 1
ATOM 2325 N N . LYS A 1 296 ? -10.050 -3.599 10.363 1.00 97.38 296 LYS A N 1
ATOM 2326 C CA . LYS A 1 296 ? -9.684 -4.995 10.637 1.00 97.38 296 LYS A CA 1
ATOM 2327 C C . LYS A 1 296 ? -8.964 -5.539 9.416 1.00 97.38 296 LYS A C 1
ATOM 2329 O O . LYS A 1 296 ? -9.574 -5.661 8.349 1.00 97.38 296 LYS A O 1
ATOM 2334 N N . GLY A 1 297 ? -7.680 -5.844 9.546 1.00 98.00 297 GLY A N 1
ATOM 2335 C CA . GLY A 1 297 ? -6.902 -6.226 8.378 1.00 98.00 297 GLY A CA 1
ATOM 2336 C C . GLY A 1 297 ? -5.638 -7.016 8.642 1.00 98.00 297 GLY A C 1
ATOM 2337 O O . GLY A 1 297 ? -5.338 -7.447 9.754 1.00 98.00 297 GLY A O 1
ATOM 2338 N N . PHE A 1 298 ? -4.885 -7.184 7.564 1.00 98.69 298 PHE A N 1
ATOM 2339 C CA . PHE A 1 298 ? -3.590 -7.845 7.555 1.00 98.69 298 PHE A CA 1
ATOM 2340 C C . PHE A 1 298 ? -2.574 -6.994 6.811 1.00 98.69 298 PHE A C 1
ATOM 2342 O O . PHE A 1 298 ? -2.918 -6.283 5.864 1.00 98.69 298 PHE A O 1
ATOM 2349 N N . ASN A 1 299 ? -1.314 -7.149 7.194 1.00 98.62 299 ASN A N 1
ATOM 2350 C CA . ASN A 1 299 ? -0.189 -6.813 6.341 1.00 98.62 299 ASN A CA 1
ATOM 2351 C C . ASN A 1 299 ? -0.016 -7.901 5.277 1.00 98.62 299 ASN A C 1
ATOM 2353 O O . ASN A 1 299 ? -0.097 -9.097 5.582 1.00 98.62 299 ASN A O 1
ATOM 2357 N N . ARG A 1 300 ? 0.243 -7.495 4.034 1.00 97.25 300 ARG A N 1
ATOM 2358 C CA . ARG A 1 300 ? 0.507 -8.401 2.913 1.00 97.25 300 ARG A CA 1
ATOM 2359 C C . ARG A 1 300 ? 1.764 -7.956 2.172 1.00 97.25 300 ARG A C 1
ATOM 2361 O O . ARG A 1 300 ? 1.816 -6.822 1.722 1.00 97.25 300 ARG A O 1
ATOM 2368 N N . HIS A 1 301 ? 2.693 -8.886 1.959 1.00 95.44 301 HIS A N 1
ATOM 2369 C CA . HIS A 1 301 ? 3.737 -8.762 0.941 1.00 95.44 301 HIS A CA 1
ATOM 2370 C C . HIS A 1 301 ? 3.250 -9.261 -0.422 1.00 95.44 301 HIS A C 1
ATOM 2372 O O . HIS A 1 301 ? 2.437 -10.181 -0.496 1.00 95.44 301 HIS A O 1
ATOM 2378 N N . ASP A 1 302 ? 3.793 -8.706 -1.508 1.00 92.12 302 ASP A N 1
ATOM 2379 C CA . ASP A 1 302 ? 3.501 -9.129 -2.889 1.00 92.12 302 ASP A CA 1
ATOM 2380 C C . ASP A 1 302 ? 4.267 -10.420 -3.279 1.00 92.12 302 ASP A C 1
ATOM 2382 O O . ASP A 1 302 ? 4.673 -10.582 -4.425 1.00 92.12 302 ASP A O 1
ATOM 2386 N N . ASP A 1 303 ? 4.507 -11.328 -2.318 1.00 92.56 303 ASP A N 1
ATOM 2387 C CA . ASP A 1 303 ? 5.179 -12.620 -2.540 1.00 92.56 303 ASP A CA 1
ATOM 2388 C C . ASP A 1 303 ? 4.191 -13.677 -3.034 1.00 92.56 303 ASP A C 1
ATOM 2390 O O . ASP A 1 303 ? 3.130 -13.902 -2.446 1.00 92.56 303 ASP A O 1
ATOM 2394 N N . SER A 1 304 ? 4.601 -14.407 -4.063 1.00 92.44 304 SER A N 1
ATOM 2395 C CA . SER A 1 304 ? 3.957 -15.626 -4.531 1.00 92.44 304 SER A CA 1
ATOM 2396 C C . SER A 1 304 ? 4.812 -16.849 -4.197 1.00 92.44 304 SER A C 1
ATOM 2398 O O . SER A 1 304 ? 6.032 -16.831 -4.397 1.00 92.44 304 SER A O 1
ATOM 2400 N N . PRO A 1 305 ? 4.202 -17.981 -3.792 1.00 90.88 305 PRO A N 1
ATOM 2401 C CA . PRO A 1 305 ? 4.952 -19.214 -3.611 1.00 90.88 305 PRO A CA 1
ATOM 2402 C C . PRO A 1 305 ? 5.442 -19.780 -4.953 1.00 90.88 305 PRO A C 1
ATOM 2404 O O . PRO A 1 305 ? 6.343 -20.615 -4.949 1.00 90.88 305 PRO A O 1
ATOM 2407 N N . ARG A 1 306 ? 4.865 -19.329 -6.080 1.00 89.12 306 ARG A N 1
ATOM 2408 C CA . ARG A 1 306 ? 5.188 -19.774 -7.442 1.00 89.12 306 ARG A CA 1
ATOM 2409 C C . ARG A 1 306 ? 6.236 -18.901 -8.118 1.00 89.12 306 ARG A C 1
ATOM 2411 O O . ARG A 1 306 ? 7.121 -19.432 -8.774 1.00 89.12 306 ARG A O 1
ATOM 2418 N N . THR A 1 307 ? 6.120 -17.583 -7.980 1.00 91.06 307 THR A N 1
ATOM 2419 C CA . THR A 1 307 ? 6.921 -16.620 -8.757 1.00 91.06 307 THR A CA 1
ATOM 2420 C C . THR A 1 307 ? 7.806 -15.724 -7.890 1.00 91.06 307 THR A C 1
ATOM 2422 O O . THR A 1 307 ? 8.546 -14.905 -8.432 1.00 91.06 307 THR A O 1
ATOM 2425 N N . GLY A 1 308 ? 7.774 -15.875 -6.560 1.00 91.38 308 GLY A N 1
ATOM 2426 C CA . GLY A 1 308 ? 8.448 -14.960 -5.638 1.00 91.38 308 GLY A CA 1
ATOM 2427 C C . GLY A 1 308 ? 7.856 -13.558 -5.743 1.00 91.38 308 GLY A C 1
ATOM 2428 O O . GLY A 1 308 ? 6.639 -13.408 -5.774 1.00 91.38 308 GLY A O 1
ATOM 2429 N N . LEU A 1 309 ? 8.710 -12.539 -5.827 1.00 91.00 309 LEU A N 1
ATOM 2430 C CA . LEU A 1 309 ? 8.303 -11.134 -5.957 1.00 91.00 309 LEU A CA 1
ATOM 2431 C C . LEU A 1 309 ? 7.823 -10.747 -7.373 1.00 91.00 309 LEU A C 1
ATOM 2433 O O . LEU A 1 309 ? 7.372 -9.621 -7.585 1.00 91.00 309 LEU A O 1
ATOM 2437 N N . ALA A 1 310 ? 7.958 -11.634 -8.366 1.00 92.38 310 ALA A N 1
ATOM 2438 C CA . ALA A 1 310 ? 7.400 -11.387 -9.693 1.00 92.38 310 ALA A CA 1
ATOM 2439 C C . ALA A 1 310 ? 5.877 -11.541 -9.691 1.00 92.38 310 ALA A C 1
ATOM 2441 O O . ALA A 1 310 ? 5.317 -12.336 -8.934 1.00 92.38 310 ALA A O 1
ATOM 2442 N N . MET A 1 311 ? 5.226 -10.801 -10.586 1.00 89.19 311 MET A N 1
ATOM 2443 C CA . MET A 1 311 ? 3.774 -10.753 -10.709 1.00 89.19 311 MET A CA 1
ATOM 2444 C C . MET A 1 311 ? 3.121 -12.144 -10.754 1.00 89.19 311 MET A C 1
ATOM 2446 O O . MET A 1 311 ? 3.437 -12.970 -11.607 1.00 89.19 311 MET A O 1
ATOM 2450 N N . ASP A 1 312 ? 2.122 -12.344 -9.894 1.00 94.12 312 ASP A N 1
ATOM 2451 C CA . ASP A 1 312 ? 1.221 -13.497 -9.915 1.00 94.12 312 ASP A CA 1
ATOM 2452 C C . ASP A 1 312 ? -0.182 -13.073 -9.470 1.00 94.12 312 ASP A C 1
ATOM 2454 O O . ASP A 1 312 ? -0.556 -13.150 -8.295 1.00 94.12 312 ASP A O 1
ATOM 2458 N N . LEU A 1 313 ? -0.960 -12.593 -10.441 1.00 94.31 313 LEU A N 1
ATOM 2459 C CA . LEU A 1 313 ? -2.280 -12.016 -10.191 1.00 94.31 313 LEU A CA 1
ATOM 2460 C C . LEU A 1 313 ? -3.266 -13.041 -9.624 1.00 94.31 313 LEU A C 1
ATOM 2462 O O . LEU A 1 313 ? -4.115 -12.676 -8.821 1.00 94.31 313 LEU A O 1
ATOM 2466 N N . THR A 1 314 ? -3.115 -14.322 -9.971 1.00 95.88 314 THR A N 1
ATOM 2467 C CA . THR A 1 314 ? -3.957 -15.401 -9.440 1.00 95.88 314 THR A CA 1
ATOM 2468 C C . THR A 1 314 ? -3.706 -15.627 -7.951 1.00 95.88 314 THR A C 1
ATOM 2470 O O . THR A 1 314 ? -4.656 -15.817 -7.195 1.00 95.88 314 THR A O 1
ATOM 2473 N N . THR A 1 315 ? -2.445 -15.598 -7.505 1.00 96.12 315 THR A N 1
ATOM 2474 C CA . THR A 1 315 ? -2.140 -15.665 -6.066 1.00 96.12 315 THR A CA 1
ATOM 2475 C C . THR A 1 315 ? -2.639 -14.411 -5.350 1.00 96.12 315 THR A C 1
ATOM 2477 O O . THR A 1 315 ? -3.274 -14.526 -4.306 1.00 96.12 315 THR A O 1
ATOM 2480 N N . THR A 1 316 ? -2.433 -13.223 -5.928 1.00 96.31 316 THR A N 1
ATOM 2481 C CA . THR A 1 316 ? -2.953 -11.966 -5.366 1.00 96.31 316 THR A CA 1
ATOM 2482 C C . THR A 1 316 ? -4.475 -11.980 -5.218 1.00 96.31 316 THR A C 1
ATOM 2484 O O . THR A 1 316 ? -4.990 -11.571 -4.179 1.00 96.31 316 THR A O 1
ATOM 2487 N N . GLU A 1 317 ? -5.198 -12.485 -6.217 1.00 98.00 317 GLU A N 1
ATOM 2488 C CA . GLU A 1 317 ? -6.653 -12.606 -6.175 1.00 98.00 317 GLU A CA 1
ATOM 2489 C C . GLU A 1 317 ? -7.118 -13.571 -5.082 1.00 98.00 317 GLU A C 1
ATOM 2491 O O . GLU A 1 317 ? -7.962 -13.211 -4.258 1.00 98.00 317 GLU A O 1
ATOM 2496 N N . ALA A 1 318 ? -6.514 -14.760 -5.016 1.00 98.12 318 ALA A N 1
ATOM 2497 C CA . ALA A 1 318 ? -6.823 -15.744 -3.985 1.00 98.12 318 ALA A CA 1
ATOM 2498 C C . ALA A 1 318 ? -6.546 -15.208 -2.569 1.00 98.12 318 ALA A C 1
ATOM 2500 O O . ALA A 1 318 ? -7.396 -15.350 -1.687 1.00 98.12 318 ALA A O 1
ATOM 2501 N N . ASP A 1 319 ? -5.400 -14.550 -2.362 1.00 98.31 319 ASP A N 1
ATOM 2502 C CA . ASP A 1 319 ? -5.021 -13.957 -1.077 1.00 98.31 319 ASP A CA 1
ATOM 2503 C C . ASP A 1 319 ? -6.043 -12.896 -0.632 1.00 98.31 319 ASP A C 1
ATOM 2505 O O . ASP A 1 319 ? -6.528 -12.938 0.499 1.00 98.31 319 ASP A O 1
ATOM 2509 N N . LEU A 1 320 ? -6.402 -11.948 -1.508 1.00 98.62 320 LEU A N 1
ATOM 2510 C CA . LEU A 1 320 ? -7.316 -10.853 -1.161 1.00 98.62 320 LEU A CA 1
ATOM 2511 C C . LEU A 1 320 ? -8.746 -11.345 -0.901 1.00 98.62 320 LEU A C 1
ATOM 2513 O O . LEU A 1 320 ? -9.392 -10.883 0.044 1.00 98.62 320 LEU A O 1
ATOM 2517 N N . HIS A 1 321 ? -9.227 -12.329 -1.666 1.00 98.69 321 HIS A N 1
ATOM 2518 C CA . HIS A 1 321 ? -10.507 -12.974 -1.377 1.00 98.69 321 HIS A CA 1
ATOM 2519 C C . HIS A 1 321 ? -10.488 -13.728 -0.044 1.00 98.69 321 HIS A C 1
ATOM 2521 O O . HIS A 1 321 ? -11.445 -13.620 0.724 1.00 98.69 321 HIS A O 1
ATOM 2527 N N . ALA A 1 322 ? -9.407 -14.445 0.271 1.00 98.31 322 ALA A N 1
ATOM 2528 C CA . ALA A 1 322 ? -9.266 -15.141 1.547 1.00 98.31 322 ALA A CA 1
ATOM 2529 C C . ALA A 1 322 ? -9.189 -14.162 2.732 1.00 98.31 322 ALA A C 1
ATOM 2531 O O . ALA A 1 322 ? -9.834 -14.387 3.758 1.00 98.31 322 ALA A O 1
ATOM 2532 N N . ILE A 1 323 ? -8.465 -13.049 2.579 1.00 98.50 323 ILE A N 1
ATOM 2533 C CA . ILE A 1 323 ? -8.409 -11.955 3.558 1.00 98.50 323 ILE A CA 1
ATOM 2534 C C . ILE A 1 323 ? -9.816 -11.407 3.828 1.00 98.50 323 ILE A C 1
ATOM 2536 O O . ILE A 1 323 ? -10.247 -11.373 4.984 1.00 98.50 323 ILE A O 1
ATOM 2540 N N . LYS A 1 324 ? -10.569 -11.047 2.779 1.00 97.88 324 LYS A N 1
ATOM 2541 C CA . LYS A 1 324 ? -11.954 -10.564 2.907 1.00 97.88 324 LYS A CA 1
ATOM 2542 C C . LYS A 1 324 ? -12.859 -11.608 3.570 1.00 97.88 324 LYS A C 1
ATOM 2544 O O . LYS A 1 324 ? -13.619 -11.273 4.476 1.00 97.88 324 LYS A O 1
ATOM 2549 N N . ALA A 1 325 ? -12.742 -12.879 3.182 1.00 96.81 325 ALA A N 1
ATOM 2550 C CA . ALA A 1 325 ? -13.537 -13.978 3.734 1.00 96.81 325 ALA A CA 1
ATOM 2551 C C . ALA A 1 325 ? -13.269 -14.245 5.228 1.00 96.81 325 ALA A C 1
ATOM 2553 O O . ALA A 1 325 ? -14.145 -14.756 5.924 1.00 96.81 325 ALA A O 1
ATOM 2554 N N . MET A 1 326 ? -12.095 -13.872 5.751 1.00 96.25 326 MET A N 1
ATOM 2555 C CA . MET A 1 326 ? -11.808 -13.923 7.192 1.00 96.25 326 MET A CA 1
ATOM 2556 C C . MET A 1 326 ? -12.474 -12.795 7.996 1.00 96.25 326 MET A C 1
ATOM 2558 O O . MET A 1 326 ? -12.357 -12.777 9.219 1.00 96.25 326 MET A O 1
ATOM 2562 N N . GLY A 1 327 ? -13.194 -11.880 7.341 1.00 96.06 327 GLY A N 1
ATOM 2563 C CA . GLY A 1 327 ? -13.871 -10.748 7.978 1.00 96.06 327 GLY A CA 1
ATOM 2564 C C . GLY A 1 327 ? -13.051 -9.457 7.979 1.00 96.06 327 GLY A C 1
ATOM 2565 O O . GLY A 1 327 ? -13.413 -8.509 8.674 1.00 96.06 327 GLY A O 1
ATOM 2566 N N . ALA A 1 328 ? -11.950 -9.407 7.222 1.00 98.00 328 ALA A N 1
ATOM 2567 C CA . ALA A 1 328 ? -11.180 -8.183 7.055 1.00 98.00 328 ALA A CA 1
ATOM 2568 C C . ALA A 1 328 ? -11.940 -7.177 6.179 1.00 98.00 328 ALA A C 1
ATOM 2570 O O . ALA A 1 328 ? -12.577 -7.542 5.190 1.00 98.00 328 ALA A O 1
ATOM 2571 N N . ASN A 1 329 ? -11.815 -5.895 6.505 1.00 98.31 329 ASN A N 1
ATOM 2572 C CA . ASN A 1 329 ? -12.258 -4.787 5.656 1.00 98.31 329 ASN A CA 1
ATOM 2573 C C . ASN A 1 329 ? -11.082 -3.961 5.122 1.00 98.31 329 ASN A C 1
ATOM 2575 O O . ASN A 1 329 ? -11.309 -2.967 4.435 1.00 98.31 329 ASN A O 1
ATOM 2579 N N . PHE A 1 330 ? -9.848 -4.367 5.432 1.00 98.81 330 PHE A N 1
ATOM 2580 C CA . PHE A 1 330 ? -8.639 -3.607 5.162 1.00 98.81 330 PHE A CA 1
ATOM 2581 C C . PHE A 1 330 ? -7.431 -4.500 4.860 1.00 98.81 330 PHE A C 1
ATOM 2583 O O . PHE A 1 330 ? -7.292 -5.590 5.421 1.00 98.81 330 PHE A O 1
ATOM 2590 N N . VAL A 1 331 ? -6.514 -4.003 4.031 1.00 98.81 331 VAL A N 1
ATOM 2591 C CA . VAL A 1 331 ? -5.192 -4.593 3.805 1.00 98.81 331 VAL A CA 1
ATOM 2592 C C . VAL A 1 331 ? -4.108 -3.511 3.805 1.00 98.81 331 VAL A C 1
ATOM 2594 O O . VAL A 1 331 ? -4.223 -2.491 3.126 1.00 98.81 331 VAL A O 1
ATOM 2597 N N . ARG A 1 332 ? -3.026 -3.732 4.554 1.00 98.81 332 ARG A N 1
ATOM 2598 C CA . ARG A 1 332 ? -1.815 -2.909 4.476 1.00 98.81 332 ARG A CA 1
ATOM 2599 C C . ARG A 1 332 ? -0.857 -3.538 3.466 1.00 98.81 332 ARG A C 1
ATOM 2601 O O . ARG A 1 332 ? -0.422 -4.677 3.639 1.00 98.81 332 ARG A O 1
ATOM 2608 N N . LEU A 1 333 ? -0.596 -2.819 2.379 1.00 98.06 333 LEU A N 1
ATOM 2609 C CA . LEU A 1 333 ? 0.207 -3.266 1.241 1.00 98.06 333 LEU A CA 1
ATOM 2610 C C . LEU A 1 333 ? 1.690 -2.958 1.501 1.00 98.06 333 LEU A C 1
ATOM 2612 O O . LEU A 1 333 ? 2.250 -1.998 0.970 1.00 98.06 333 LEU A O 1
ATOM 2616 N N . SER A 1 334 ? 2.281 -3.756 2.392 1.00 92.69 334 SER A N 1
ATOM 2617 C CA . SER A 1 334 ? 3.611 -3.557 2.974 1.00 92.69 334 SER A CA 1
ATOM 2618 C C . SER A 1 334 ? 4.725 -4.220 2.144 1.00 92.69 334 SER A C 1
ATOM 2620 O O . SER A 1 334 ? 4.564 -5.302 1.585 1.00 92.69 334 SER A O 1
ATOM 2622 N N . HIS A 1 335 ? 5.938 -3.681 2.045 1.00 94.56 335 HIS A N 1
ATOM 2623 C CA . HIS A 1 335 ? 6.402 -2.356 2.468 1.00 94.56 335 HIS A CA 1
ATOM 2624 C C . HIS A 1 335 ? 6.736 -1.506 1.243 1.00 94.56 335 HIS A C 1
ATOM 2626 O O . HIS A 1 335 ? 7.773 -0.859 1.182 1.00 94.56 335 HIS A O 1
ATOM 2632 N N . TYR A 1 336 ? 5.955 -1.632 0.176 1.00 96.06 336 TYR A N 1
ATOM 2633 C CA . TYR A 1 336 ? 6.284 -1.045 -1.116 1.00 96.06 336 TYR A CA 1
ATOM 2634 C C . TYR A 1 336 ? 5.049 -0.985 -2.013 1.00 96.06 336 TYR A C 1
ATOM 2636 O O . TYR A 1 336 ? 4.085 -1.706 -1.783 1.00 96.06 336 TYR A O 1
ATOM 2644 N N . PRO A 1 337 ? 5.079 -0.195 -3.096 1.00 96.56 337 PRO A N 1
ATOM 2645 C CA . PRO A 1 337 ? 3.989 -0.160 -4.062 1.00 96.56 337 PRO A CA 1
ATOM 2646 C C . PRO A 1 337 ? 3.676 -1.542 -4.663 1.00 96.56 337 PRO A C 1
ATOM 2648 O O . PRO A 1 337 ? 4.481 -2.138 -5.385 1.00 96.56 337 PRO A O 1
ATOM 2651 N N . HIS A 1 338 ? 2.472 -2.049 -4.411 1.00 96.50 338 HIS A N 1
ATOM 2652 C CA . HIS A 1 338 ? 1.981 -3.298 -5.002 1.00 96.50 338 HIS A CA 1
ATOM 2653 C C . HIS A 1 338 ? 1.587 -3.127 -6.477 1.00 96.50 338 HIS A C 1
ATOM 2655 O O . HIS A 1 338 ? 1.573 -2.015 -7.023 1.00 96.50 338 HIS A O 1
ATOM 2661 N N . HIS A 1 339 ? 1.299 -4.247 -7.144 1.00 95.56 339 HIS A N 1
ATOM 2662 C CA . HIS A 1 339 ? 0.803 -4.259 -8.518 1.00 95.56 339 HIS A CA 1
ATOM 2663 C C . HIS A 1 339 ? -0.548 -3.514 -8.631 1.00 95.56 339 HIS A C 1
ATOM 2665 O O . HIS A 1 339 ? -1.400 -3.759 -7.774 1.00 95.56 339 HIS A O 1
ATOM 2671 N N . PRO A 1 340 ? -0.805 -2.688 -9.673 1.00 93.62 340 PRO A N 1
ATOM 2672 C CA . PRO A 1 340 ? -2.068 -1.947 -9.840 1.00 93.62 340 PRO A CA 1
ATOM 2673 C C . PRO A 1 340 ? -3.342 -2.800 -9.712 1.00 93.62 340 PRO A C 1
ATOM 2675 O O . PRO A 1 340 ? -4.253 -2.440 -8.971 1.00 93.62 340 PRO A O 1
ATOM 2678 N N . PHE A 1 341 ? -3.358 -3.996 -10.317 1.00 96.19 341 PHE A N 1
ATOM 2679 C CA . PHE A 1 341 ? -4.436 -4.991 -10.155 1.00 96.19 341 PHE A CA 1
ATOM 2680 C C . PHE A 1 341 ? -4.833 -5.262 -8.692 1.00 96.19 341 PHE A C 1
ATOM 2682 O O . PHE A 1 341 ? -5.995 -5.546 -8.422 1.00 96.19 341 PHE A O 1
ATOM 2689 N N . THR A 1 342 ? -3.896 -5.173 -7.741 1.00 97.88 342 THR A N 1
ATOM 2690 C CA . THR A 1 342 ? -4.179 -5.362 -6.308 1.00 97.88 342 THR A CA 1
ATOM 2691 C C . THR A 1 342 ? -5.206 -4.342 -5.827 1.00 97.88 342 THR A C 1
ATOM 2693 O O . THR A 1 342 ? -6.184 -4.715 -5.186 1.00 97.88 342 THR A O 1
ATOM 2696 N N . LEU A 1 343 ? -5.019 -3.065 -6.173 1.00 98.31 343 LEU A N 1
ATOM 2697 C CA . LEU A 1 343 ? -5.930 -1.989 -5.788 1.00 98.31 343 LEU A CA 1
ATOM 2698 C C . LEU A 1 343 ? -7.224 -2.021 -6.594 1.00 98.31 343 LEU A C 1
ATOM 2700 O O . LEU A 1 343 ? -8.291 -1.845 -6.017 1.00 98.31 343 LEU A O 1
ATOM 2704 N N . GLU A 1 344 ? -7.157 -2.345 -7.887 1.00 98.25 344 GLU A N 1
ATOM 2705 C CA . GLU A 1 344 ? -8.365 -2.578 -8.685 1.00 98.25 344 GLU A CA 1
ATOM 2706 C C . GLU A 1 344 ? -9.221 -3.709 -8.098 1.00 98.25 344 GLU A C 1
ATOM 2708 O O . GLU A 1 344 ? -10.450 -3.639 -8.116 1.00 98.25 344 GLU A O 1
ATOM 2713 N N . LEU A 1 345 ? -8.594 -4.769 -7.580 1.00 98.69 345 LEU A N 1
ATOM 2714 C CA . LEU A 1 345 ? -9.312 -5.848 -6.919 1.00 98.69 345 LEU A CA 1
ATOM 2715 C C . LEU A 1 345 ? -9.876 -5.387 -5.574 1.00 98.69 345 LEU A C 1
ATOM 2717 O O . LEU A 1 345 ? -11.055 -5.627 -5.329 1.00 98.69 345 LEU A O 1
ATOM 2721 N N . CYS A 1 346 ? -9.096 -4.682 -4.747 1.00 98.81 346 CYS A N 1
ATOM 2722 C CA . CYS A 1 346 ? -9.581 -4.081 -3.499 1.00 98.81 346 CYS A CA 1
ATOM 2723 C C . CYS A 1 346 ? -10.806 -3.179 -3.725 1.00 98.81 346 CYS A C 1
ATOM 2725 O O . CYS A 1 346 ? -11.788 -3.284 -2.986 1.00 98.81 346 CYS A O 1
ATOM 2727 N N . ASP A 1 347 ? -10.789 -2.358 -4.777 1.00 98.81 347 ASP A N 1
ATOM 2728 C CA . ASP A 1 347 ? -11.921 -1.531 -5.190 1.00 98.81 347 ASP A CA 1
ATOM 2729 C C . ASP A 1 347 ? -13.160 -2.371 -5.503 1.00 98.81 347 ASP A C 1
ATOM 2731 O O . ASP A 1 347 ? -14.251 -2.033 -5.047 1.00 98.81 347 ASP A O 1
ATOM 2735 N N . ARG A 1 348 ? -12.998 -3.464 -6.263 1.00 98.62 348 ARG A N 1
ATOM 2736 C CA . ARG A 1 348 ? -14.104 -4.335 -6.694 1.00 98.62 348 ARG A CA 1
ATOM 2737 C C . ARG A 1 348 ? -14.689 -5.176 -5.564 1.00 98.62 348 ARG A C 1
ATOM 2739 O O . ARG A 1 348 ? -15.896 -5.391 -5.546 1.00 98.62 348 ARG A O 1
ATOM 2746 N N . ILE A 1 349 ? -13.855 -5.689 -4.658 1.00 98.50 349 ILE A N 1
ATOM 2747 C CA . ILE A 1 349 ? -14.291 -6.634 -3.611 1.00 98.50 349 ILE A CA 1
ATOM 2748 C C . ILE A 1 349 ? -14.596 -5.957 -2.273 1.00 98.50 349 ILE A C 1
ATOM 2750 O O . ILE A 1 349 ? -15.021 -6.625 -1.330 1.00 98.50 349 ILE A O 1
ATOM 2754 N N . GLY A 1 350 ? -14.366 -4.646 -2.174 1.00 98.50 350 GLY A N 1
ATOM 2755 C CA . GLY A 1 350 ? -14.618 -3.887 -0.957 1.00 98.50 350 GLY A CA 1
ATOM 2756 C C . GLY A 1 350 ? -13.588 -4.173 0.135 1.00 98.50 350 GLY A C 1
ATOM 2757 O O . GLY A 1 350 ? -13.937 -4.586 1.243 1.00 98.50 350 GLY A O 1
ATOM 2758 N N . LEU A 1 351 ? -12.311 -3.947 -0.162 1.00 98.75 351 LEU A N 1
ATOM 2759 C CA . LEU A 1 351 ? -11.251 -3.853 0.843 1.00 98.75 351 LEU A CA 1
ATOM 2760 C C . LEU A 1 351 ? -10.664 -2.447 0.815 1.00 98.75 351 LEU A C 1
ATOM 2762 O O . LEU A 1 351 ? -10.258 -1.965 -0.235 1.00 98.75 351 LEU A O 1
ATOM 2766 N N . LEU A 1 352 ? -10.599 -1.793 1.970 1.00 98.88 352 LEU A N 1
ATOM 2767 C CA . LEU A 1 352 ? -9.789 -0.593 2.141 1.00 98.88 352 LEU A CA 1
ATOM 2768 C C . LEU A 1 352 ? -8.299 -0.960 2.091 1.00 98.88 352 LEU A C 1
ATOM 2770 O O . LEU A 1 352 ? -7.915 -2.084 2.414 1.00 98.88 352 LEU A O 1
ATOM 2774 N N . ALA A 1 353 ? -7.451 -0.010 1.715 1.00 98.81 353 ALA A N 1
ATOM 2775 C CA . ALA A 1 353 ? -6.022 -0.237 1.570 1.00 98.81 353 ALA A CA 1
ATOM 2776 C C . ALA A 1 353 ? -5.178 0.879 2.195 1.00 98.81 353 ALA A C 1
ATOM 2778 O O . ALA A 1 353 ? -5.530 2.062 2.135 1.00 98.81 353 ALA A O 1
ATOM 2779 N N . MET A 1 354 ? -4.023 0.496 2.735 1.00 98.88 354 MET A N 1
ATOM 2780 C CA . MET A 1 354 ? -2.890 1.392 2.964 1.00 98.88 354 MET A CA 1
ATOM 2781 C C . MET A 1 354 ? -1.792 1.065 1.966 1.00 98.88 354 MET A C 1
ATOM 2783 O O . MET A 1 354 ? -1.393 -0.091 1.849 1.00 98.88 354 MET A O 1
ATOM 2787 N N . CYS A 1 355 ? -1.318 2.086 1.261 1.00 98.62 355 CYS A N 1
ATOM 2788 C CA . CYS A 1 355 ? -0.197 1.997 0.331 1.00 98.62 355 CYS A CA 1
ATOM 2789 C C . CYS A 1 355 ? 1.002 2.741 0.909 1.00 98.62 355 CYS A C 1
ATOM 2791 O O . CYS A 1 355 ? 0.830 3.832 1.451 1.00 98.62 355 CYS A O 1
ATOM 2793 N N . GLU A 1 356 ? 2.208 2.199 0.760 1.00 97.88 356 GLU A N 1
ATOM 2794 C CA . GLU A 1 356 ? 3.408 2.810 1.334 1.00 97.88 356 GLU A CA 1
ATOM 2795 C C . GLU A 1 356 ? 4.639 2.717 0.432 1.00 97.88 356 GLU A C 1
ATOM 2797 O O . GLU A 1 356 ? 4.711 1.906 -0.497 1.00 97.88 356 GLU A O 1
ATOM 2802 N N . ILE A 1 357 ? 5.612 3.584 0.709 1.00 98.06 357 ILE A N 1
ATOM 2803 C CA . ILE A 1 357 ? 6.945 3.528 0.105 1.00 98.06 357 ILE A CA 1
ATOM 2804 C C . ILE A 1 357 ? 7.909 2.693 0.964 1.00 98.06 357 ILE A C 1
ATOM 2806 O O . ILE A 1 357 ? 7.755 2.646 2.182 1.00 98.06 357 ILE A O 1
ATOM 2810 N N . PRO A 1 358 ? 8.968 2.109 0.372 1.00 96.75 358 PRO A N 1
ATOM 2811 C CA . PRO A 1 358 ? 9.914 1.255 1.090 1.00 96.75 358 PRO A CA 1
ATOM 2812 C C . PRO A 1 358 ? 10.962 2.008 1.921 1.00 96.75 358 PRO A C 1
ATOM 2814 O O . PRO A 1 358 ? 12.118 1.581 1.995 1.00 96.75 358 PRO A O 1
ATOM 2817 N N . LEU A 1 359 ? 10.591 3.124 2.561 1.00 97.44 359 LEU A N 1
ATOM 2818 C CA . LEU A 1 359 ? 11.451 3.806 3.532 1.00 97.44 359 LEU A CA 1
ATOM 2819 C C . LEU A 1 359 ? 11.386 3.067 4.875 1.00 97.44 359 LEU A C 1
ATOM 2821 O O . LEU A 1 359 ? 10.617 3.410 5.768 1.00 97.44 359 LEU A O 1
ATOM 2825 N N . TYR A 1 360 ? 12.190 2.014 4.976 1.00 94.56 360 TYR A N 1
ATOM 2826 C CA . TYR A 1 360 ? 12.166 1.037 6.061 1.00 94.56 360 TYR A CA 1
ATOM 2827 C C . TYR A 1 360 ? 13.463 1.098 6.879 1.00 94.56 360 TYR A C 1
ATOM 2829 O O . TYR A 1 360 ? 14.545 1.171 6.290 1.00 94.56 360 TYR A O 1
ATOM 2837 N N . TRP A 1 361 ? 13.370 1.079 8.215 1.00 94.06 361 TRP A N 1
ATOM 2838 C CA . TRP A 1 361 ? 14.527 1.055 9.138 1.00 94.06 361 TRP A CA 1
ATOM 2839 C C . TRP A 1 361 ? 15.596 2.122 8.856 1.00 94.06 361 TRP A C 1
ATOM 2841 O O . TRP A 1 361 ? 16.801 1.912 9.042 1.00 94.06 361 TRP A O 1
ATOM 2851 N N . TRP A 1 362 ? 15.173 3.293 8.380 1.00 95.62 362 TRP A N 1
ATOM 2852 C CA . TRP A 1 362 ? 16.086 4.389 8.095 1.00 95.62 362 TRP A CA 1
ATOM 2853 C C . TRP A 1 362 ? 16.604 5.019 9.391 1.00 95.62 362 TRP A C 1
ATOM 2855 O O . TRP A 1 362 ? 15.834 5.364 10.285 1.00 95.62 362 TRP A O 1
ATOM 2865 N N . ARG A 1 363 ? 17.928 5.184 9.485 1.00 95.25 363 ARG A N 1
ATOM 2866 C CA . ARG A 1 363 ? 18.623 5.671 10.691 1.00 95.25 363 ARG A CA 1
ATOM 2867 C C . ARG A 1 363 ? 19.143 7.107 10.563 1.00 95.25 363 ARG A C 1
ATOM 2869 O O . ARG A 1 363 ? 19.979 7.534 11.353 1.00 95.25 363 ARG A O 1
ATOM 2876 N N . GLY A 1 364 ? 18.701 7.847 9.544 1.00 94.44 364 GLY A N 1
ATOM 2877 C CA . GLY A 1 364 ? 19.162 9.214 9.265 1.00 94.44 364 GLY A CA 1
ATOM 2878 C C . GLY A 1 364 ? 20.414 9.301 8.383 1.00 94.44 364 GLY A C 1
ATOM 2879 O O . GLY A 1 364 ? 20.916 10.386 8.113 1.00 94.44 364 GLY A O 1
ATOM 2880 N N . ASN A 1 365 ? 20.940 8.171 7.909 1.00 93.62 365 ASN A N 1
ATOM 2881 C CA . ASN A 1 365 ? 22.099 8.131 7.018 1.00 93.62 365 ASN A CA 1
ATOM 2882 C C . ASN A 1 365 ? 21.745 8.614 5.596 1.00 93.62 365 ASN A C 1
ATOM 2884 O O . ASN A 1 365 ? 20.691 8.257 5.077 1.00 93.62 365 ASN A O 1
ATOM 2888 N N . ASN A 1 366 ? 22.659 9.346 4.940 1.00 95.25 366 ASN A N 1
ATOM 2889 C CA . ASN A 1 366 ? 22.471 9.941 3.599 1.00 95.25 366 ASN A CA 1
ATOM 2890 C C . ASN A 1 366 ? 21.160 10.734 3.490 1.00 95.25 366 ASN A C 1
ATOM 2892 O O . ASN A 1 366 ? 20.344 10.469 2.607 1.00 95.25 366 ASN A O 1
ATOM 2896 N N . GLU A 1 367 ? 20.925 11.633 4.446 1.00 95.50 367 GLU A N 1
ATOM 2897 C CA . GLU A 1 367 ? 19.658 12.348 4.613 1.00 95.50 367 GLU A CA 1
ATOM 2898 C C . GLU A 1 367 ? 19.104 12.922 3.310 1.00 95.50 367 GLU A C 1
ATOM 2900 O O . GLU A 1 367 ? 18.006 12.551 2.901 1.00 95.50 367 GLU A O 1
ATOM 2905 N N . GLU A 1 368 ? 19.882 13.761 2.629 1.00 96.94 368 GLU A N 1
ATOM 2906 C CA . GLU A 1 368 ? 19.442 14.445 1.415 1.00 96.94 368 GLU A CA 1
ATOM 2907 C C . GLU A 1 368 ? 19.051 13.455 0.308 1.00 96.94 368 GLU A C 1
ATOM 2909 O O . GLU A 1 368 ? 17.965 13.553 -0.264 1.00 96.94 368 GLU A O 1
ATOM 2914 N N . GLN A 1 369 ? 19.901 12.458 0.035 1.00 96.88 369 GLN A N 1
ATOM 2915 C CA . GLN A 1 369 ? 19.659 11.475 -1.023 1.00 96.88 369 GLN A CA 1
ATOM 2916 C C . GLN A 1 369 ? 18.458 10.579 -0.695 1.00 96.88 369 GLN A C 1
ATOM 2918 O O . GLN A 1 369 ? 17.619 10.331 -1.562 1.00 96.88 369 GLN A O 1
ATOM 2923 N N . THR A 1 370 ? 18.351 10.139 0.561 1.00 97.00 370 THR A N 1
ATOM 2924 C CA . THR A 1 370 ? 17.274 9.250 1.015 1.00 97.00 370 THR A CA 1
ATOM 2925 C C . THR A 1 370 ? 15.931 9.967 0.986 1.00 97.00 370 THR A C 1
ATOM 2927 O O . THR A 1 370 ? 14.962 9.419 0.465 1.00 97.00 370 THR A O 1
ATOM 2930 N N . LEU A 1 371 ? 15.864 11.208 1.483 1.00 97.81 371 LEU A N 1
ATOM 2931 C CA . LEU A 1 371 ? 14.633 11.998 1.463 1.00 97.81 371 LEU A CA 1
ATOM 2932 C C . LEU A 1 371 ? 14.216 12.372 0.042 1.00 97.81 371 LEU A C 1
ATOM 2934 O O . LEU A 1 371 ? 13.024 12.322 -0.264 1.00 97.81 371 LEU A O 1
ATOM 2938 N N . ALA A 1 372 ? 15.164 12.683 -0.846 1.00 97.81 372 ALA A N 1
ATOM 2939 C CA . ALA A 1 372 ? 14.862 12.917 -2.256 1.00 97.81 372 ALA A CA 1
ATOM 2940 C C . ALA A 1 372 ? 14.276 11.660 -2.924 1.00 97.81 372 ALA A C 1
ATOM 2942 O O . ALA A 1 372 ? 13.241 11.743 -3.590 1.00 97.81 372 ALA A O 1
ATOM 2943 N N . ALA A 1 373 ? 14.882 10.489 -2.699 1.00 97.12 373 ALA A N 1
ATOM 2944 C CA . ALA A 1 373 ? 14.396 9.216 -3.230 1.00 97.12 373 ALA A CA 1
ATOM 2945 C C . ALA A 1 373 ? 13.017 8.834 -2.663 1.00 97.12 373 ALA A C 1
ATOM 2947 O O . ALA A 1 373 ? 12.125 8.453 -3.424 1.00 97.12 373 ALA A O 1
ATOM 2948 N N . ALA A 1 374 ? 12.816 8.983 -1.350 1.00 98.19 374 ALA A N 1
ATOM 2949 C CA . ALA A 1 374 ? 11.539 8.735 -0.684 1.00 98.19 374 ALA A CA 1
ATOM 2950 C C . ALA A 1 374 ? 10.440 9.672 -1.209 1.00 98.19 374 ALA A C 1
ATOM 2952 O O . ALA A 1 374 ? 9.374 9.211 -1.610 1.00 98.19 374 ALA A O 1
ATOM 2953 N N . THR A 1 375 ? 10.717 10.976 -1.298 1.00 98.50 375 THR A N 1
ATOM 2954 C CA . THR A 1 375 ? 9.764 11.980 -1.802 1.00 98.50 375 THR A CA 1
ATOM 2955 C C . THR A 1 375 ? 9.370 11.709 -3.254 1.00 98.50 375 THR A C 1
ATOM 2957 O O . THR A 1 375 ? 8.194 11.830 -3.608 1.00 98.50 375 THR A O 1
ATOM 2960 N N . ALA A 1 376 ? 10.327 11.322 -4.105 1.00 98.00 376 ALA A N 1
ATOM 2961 C CA . ALA A 1 376 ? 10.058 10.965 -5.495 1.00 98.00 376 ALA A CA 1
ATOM 2962 C C . ALA A 1 376 ? 9.145 9.732 -5.590 1.00 98.00 376 ALA A C 1
ATOM 2964 O O . ALA A 1 376 ? 8.086 9.806 -6.212 1.00 98.00 376 ALA A O 1
ATOM 2965 N N . GLN A 1 377 ? 9.486 8.642 -4.891 1.00 98.12 377 GLN A N 1
ATOM 2966 C CA . GLN A 1 377 ? 8.661 7.429 -4.878 1.00 98.12 377 GLN A CA 1
ATOM 2967 C C . GLN A 1 377 ? 7.265 7.681 -4.303 1.00 98.12 377 GLN A C 1
ATOM 2969 O O . GLN A 1 377 ? 6.285 7.180 -4.845 1.00 98.12 377 GLN A O 1
ATOM 2974 N N . LEU A 1 378 ? 7.151 8.495 -3.253 1.00 98.38 378 LEU A N 1
ATOM 2975 C CA . LEU A 1 378 ? 5.869 8.841 -2.640 1.00 98.38 378 LEU A CA 1
ATOM 2976 C C . LEU A 1 378 ? 5.006 9.668 -3.596 1.00 98.38 378 LEU A C 1
ATOM 2978 O O . LEU A 1 378 ? 3.810 9.425 -3.736 1.00 98.38 378 LEU A O 1
ATOM 2982 N N . THR A 1 379 ? 5.624 10.604 -4.319 1.00 98.38 379 THR A N 1
ATOM 2983 C CA . THR A 1 379 ? 4.948 11.378 -5.366 1.00 98.38 379 THR A CA 1
ATOM 2984 C C . THR A 1 379 ? 4.379 10.468 -6.447 1.00 98.38 379 THR A C 1
ATOM 2986 O O . THR A 1 379 ? 3.218 10.626 -6.832 1.00 98.38 379 THR A O 1
ATOM 2989 N N . ASP A 1 380 ? 5.188 9.535 -6.941 1.00 97.69 380 ASP A N 1
ATOM 2990 C CA . ASP A 1 380 ? 4.820 8.661 -8.050 1.00 97.69 380 ASP A CA 1
ATOM 2991 C C . ASP A 1 380 ? 3.794 7.602 -7.626 1.00 97.69 380 ASP A C 1
ATOM 2993 O O . ASP A 1 380 ? 2.835 7.366 -8.364 1.00 97.69 380 ASP A O 1
ATOM 2997 N N . LEU A 1 381 ? 3.905 7.068 -6.404 1.00 98.19 381 LEU A N 1
ATOM 2998 C CA . LEU A 1 381 ? 2.898 6.207 -5.779 1.00 98.19 381 LEU A CA 1
ATOM 2999 C C . LEU A 1 381 ? 1.532 6.903 -5.725 1.00 98.19 381 LEU A C 1
ATOM 3001 O O . LEU A 1 381 ? 0.558 6.403 -6.287 1.00 98.19 381 LEU A O 1
ATOM 3005 N N . ILE A 1 382 ? 1.457 8.093 -5.118 1.00 98.31 382 ILE A N 1
ATOM 3006 C CA . ILE A 1 382 ? 0.183 8.813 -4.968 1.00 98.31 382 ILE A CA 1
ATOM 3007 C C . ILE A 1 382 ? -0.360 9.212 -6.345 1.00 98.31 382 ILE A C 1
ATOM 3009 O O . ILE A 1 382 ? -1.563 9.174 -6.584 1.00 98.31 382 ILE A O 1
ATOM 3013 N N . LYS A 1 383 ? 0.488 9.629 -7.295 1.00 96.38 383 LYS A N 1
ATOM 3014 C CA . LYS A 1 383 ? 0.041 9.922 -8.672 1.00 96.38 383 LYS A CA 1
ATOM 3015 C C . LYS A 1 383 ? -0.613 8.716 -9.340 1.00 96.38 383 LYS A C 1
ATOM 3017 O O . LYS A 1 383 ? -1.675 8.889 -9.930 1.00 96.38 383 LYS A O 1
ATOM 3022 N N . ARG A 1 384 ? 0.002 7.536 -9.233 1.00 96.00 384 ARG A N 1
ATOM 3023 C CA . ARG A 1 384 ? -0.520 6.294 -9.810 1.00 96.00 384 ARG A CA 1
ATOM 3024 C C . ARG A 1 384 ? -1.851 5.906 -9.160 1.00 96.00 384 ARG A C 1
ATOM 3026 O O . ARG A 1 384 ? -2.824 5.668 -9.870 1.00 96.00 384 ARG A O 1
ATOM 3033 N N . ASP A 1 385 ? -1.922 5.958 -7.829 1.00 97.38 385 ASP A N 1
ATOM 3034 C CA . ASP A 1 385 ? -2.942 5.212 -7.083 1.00 97.38 385 ASP A CA 1
ATOM 3035 C C . ASP A 1 385 ? -4.078 6.073 -6.484 1.00 97.38 385 ASP A C 1
ATOM 3037 O O . ASP A 1 385 ? -5.084 5.533 -6.031 1.00 97.38 385 ASP A O 1
ATOM 3041 N N . ARG A 1 386 ? -4.002 7.417 -6.526 1.00 96.19 386 ARG A N 1
ATOM 3042 C CA . ARG A 1 386 ? -5.007 8.334 -5.915 1.00 96.19 386 ARG A CA 1
ATOM 3043 C C . ARG A 1 386 ? -6.445 8.208 -6.424 1.00 96.19 386 ARG A C 1
ATOM 3045 O O . ARG A 1 386 ? -7.344 8.839 -5.870 1.00 96.19 386 ARG A O 1
ATOM 3052 N N . HIS A 1 387 ? -6.679 7.486 -7.510 1.00 96.06 387 HIS A N 1
ATOM 3053 C CA . HIS A 1 387 ? -8.017 7.316 -8.069 1.00 96.06 387 HIS A CA 1
ATOM 3054 C C . HIS A 1 387 ? -8.767 6.121 -7.460 1.00 96.06 387 HIS A C 1
ATOM 3056 O O . HIS A 1 387 ? -9.992 6.073 -7.557 1.00 96.06 387 HIS A O 1
ATOM 3062 N N . HIS A 1 388 ? -8.061 5.207 -6.789 1.00 98.56 388 HIS A N 1
ATOM 3063 C CA . HIS A 1 388 ? -8.647 4.026 -6.162 1.00 98.56 388 HIS A CA 1
ATOM 3064 C C . HIS A 1 388 ? -9.461 4.407 -4.908 1.00 98.56 388 HIS A C 1
ATOM 3066 O O . HIS A 1 388 ? -8.881 4.955 -3.955 1.00 98.56 388 HIS A O 1
ATOM 3072 N N . PRO A 1 389 ? -10.787 4.157 -4.860 1.00 98.56 389 PRO A N 1
ATOM 3073 C CA . PRO A 1 389 ? -11.611 4.425 -3.678 1.00 98.56 389 PRO A CA 1
ATOM 3074 C C . PRO A 1 389 ? -11.176 3.604 -2.456 1.00 98.56 389 PRO A C 1
ATOM 3076 O O . PRO A 1 389 ? -11.314 4.094 -1.332 1.00 98.56 389 PRO A O 1
ATOM 3079 N N . SER A 1 390 ? -10.606 2.410 -2.662 1.00 98.81 390 SER A N 1
ATOM 3080 C CA . SER A 1 390 ? -10.069 1.557 -1.592 1.00 98.81 390 SER A CA 1
ATOM 3081 C C . SER A 1 390 ? -8.957 2.210 -0.781 1.00 98.81 390 SER A C 1
ATOM 3083 O O . SER A 1 390 ? -8.889 2.002 0.430 1.00 98.81 390 SER A O 1
ATOM 3085 N N . VAL A 1 391 ? -8.082 3.008 -1.397 1.00 98.81 391 VAL A N 1
ATOM 3086 C CA . VAL A 1 391 ? -6.941 3.585 -0.677 1.00 98.81 391 VAL A CA 1
ATOM 3087 C C . VAL A 1 391 ? -7.452 4.594 0.350 1.00 98.81 391 VAL A C 1
ATOM 3089 O O . VAL A 1 391 ? -8.052 5.606 -0.017 1.00 98.81 391 VAL A O 1
ATOM 3092 N N . ALA A 1 392 ? -7.195 4.326 1.629 1.00 98.69 392 ALA A N 1
ATOM 3093 C CA . ALA A 1 392 ? -7.541 5.196 2.751 1.00 98.69 392 ALA A CA 1
ATOM 3094 C C . ALA A 1 392 ? -6.321 5.852 3.403 1.00 98.69 392 ALA A C 1
ATOM 3096 O O . ALA A 1 392 ? -6.447 6.956 3.933 1.00 98.69 392 ALA A O 1
ATOM 3097 N N . PHE A 1 393 ? -5.154 5.206 3.327 1.00 98.81 393 PHE A N 1
ATOM 3098 C CA . PHE A 1 393 ? -3.929 5.685 3.963 1.00 98.81 393 PHE A CA 1
ATOM 3099 C C . PHE A 1 393 ? -2.744 5.693 2.997 1.00 98.81 393 PHE A C 1
ATOM 3101 O O . PHE A 1 393 ? -2.581 4.776 2.184 1.00 98.81 393 PHE A O 1
ATOM 3108 N N . TRP A 1 394 ? -1.880 6.688 3.170 1.00 98.88 394 TRP A N 1
ATOM 3109 C CA . TRP A 1 394 ? -0.538 6.745 2.602 1.00 98.88 394 TRP A CA 1
ATOM 3110 C C . TRP A 1 394 ? 0.498 6.594 3.720 1.00 98.88 394 TRP A C 1
ATOM 3112 O O . TRP A 1 394 ? 0.605 7.459 4.591 1.00 98.88 394 TRP A O 1
ATOM 3122 N N . GLY A 1 395 ? 1.256 5.498 3.687 1.00 98.62 395 GLY A N 1
ATOM 3123 C CA . GLY A 1 395 ? 2.382 5.245 4.581 1.00 98.62 395 GLY A CA 1
ATOM 3124 C C . GLY A 1 395 ? 3.672 5.863 4.050 1.00 98.62 395 GLY A C 1
ATOM 3125 O O . GLY A 1 395 ? 4.086 5.569 2.925 1.00 98.62 395 GLY A O 1
ATOM 3126 N N . VAL A 1 396 ? 4.317 6.716 4.845 1.00 98.69 396 VAL A N 1
ATOM 3127 C CA . VAL A 1 396 ? 5.540 7.420 4.420 1.00 98.69 396 VAL A CA 1
ATOM 3128 C C . VAL A 1 396 ? 6.826 6.707 4.817 1.00 98.69 396 VAL A C 1
ATOM 3130 O O . VAL A 1 396 ? 7.853 6.890 4.167 1.00 98.69 396 VAL A O 1
ATOM 3133 N N . SER A 1 397 ? 6.782 5.907 5.877 1.00 98.25 397 SER A N 1
ATOM 3134 C CA . SER A 1 397 ? 7.918 5.143 6.375 1.00 98.25 397 SER A CA 1
ATOM 3135 C C . SER A 1 397 ? 7.464 4.062 7.354 1.00 98.25 397 SER A C 1
ATOM 3137 O O . SER A 1 397 ? 6.330 4.087 7.847 1.00 98.25 397 SER A O 1
ATOM 3139 N N . ASN A 1 398 ? 8.353 3.103 7.610 1.00 98.12 398 ASN A N 1
ATOM 3140 C CA . ASN A 1 398 ? 8.130 2.028 8.565 1.00 98.12 398 ASN A CA 1
ATOM 3141 C C . ASN A 1 398 ? 9.357 1.807 9.451 1.00 98.12 398 ASN A C 1
ATOM 3143 O O . ASN A 1 398 ? 10.465 1.565 8.962 1.00 98.12 398 ASN A O 1
ATOM 3147 N N . GLU A 1 399 ? 9.118 1.837 10.756 1.00 96.44 399 GLU A N 1
ATOM 3148 C CA . GLU A 1 399 ? 10.068 1.528 11.815 1.00 96.44 399 GLU A CA 1
ATOM 3149 C C . GLU A 1 399 ? 11.399 2.278 11.679 1.00 96.44 399 GLU A C 1
ATOM 3151 O O . GLU A 1 399 ? 12.491 1.716 11.765 1.00 96.44 399 GLU A O 1
ATOM 3156 N N . THR A 1 400 ? 11.327 3.575 11.409 1.00 96.56 400 THR A N 1
ATOM 3157 C CA . THR A 1 400 ? 12.528 4.403 11.290 1.00 96.56 400 THR A CA 1
ATOM 3158 C C . THR A 1 400 ? 13.080 4.770 12.671 1.00 96.56 400 THR A C 1
ATOM 3160 O O . THR A 1 400 ? 12.386 4.679 13.672 1.00 96.56 400 THR A O 1
ATOM 3163 N N . GLU A 1 401 ? 14.350 5.165 12.783 1.00 96.19 401 GLU A N 1
ATOM 3164 C CA . GLU A 1 401 ? 14.931 5.513 14.091 1.00 96.19 401 GLU A CA 1
ATOM 3165 C C . GLU A 1 401 ? 14.504 6.931 14.517 1.00 96.19 401 GLU A C 1
ATOM 3167 O O . GLU A 1 401 ? 15.293 7.878 14.484 1.00 96.19 401 GLU A O 1
ATOM 3172 N N . GLU A 1 402 ? 13.239 7.098 14.907 1.00 95.19 402 GLU A N 1
ATOM 3173 C CA . GLU A 1 402 ? 12.640 8.373 15.325 1.00 95.19 402 GLU A CA 1
ATOM 3174 C C . GLU A 1 402 ? 13.285 8.993 16.584 1.00 95.19 402 GLU A C 1
ATOM 3176 O O . GLU A 1 402 ? 13.004 10.144 16.914 1.00 95.19 402 GLU A O 1
ATOM 3181 N N . ASN A 1 403 ? 14.218 8.329 17.278 1.00 95.19 403 ASN A N 1
ATOM 3182 C CA . ASN A 1 403 ? 15.064 9.008 1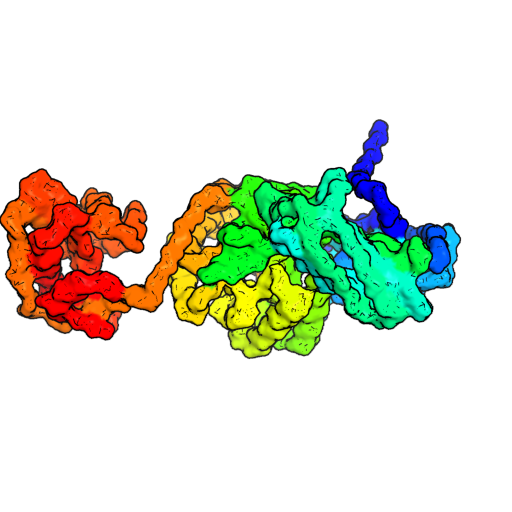8.272 1.00 95.19 403 ASN A CA 1
ATOM 3183 C C . ASN A 1 403 ? 16.019 10.025 17.619 1.00 95.19 403 ASN A C 1
ATOM 3185 O O . ASN A 1 403 ? 16.411 11.015 18.250 1.00 95.19 403 ASN A O 1
ATOM 3189 N N . SER A 1 404 ? 16.344 9.840 16.338 1.00 97.00 404 SER A N 1
ATOM 3190 C CA . SER A 1 404 ? 17.134 10.776 15.544 1.00 97.00 404 SER A CA 1
ATOM 3191 C C . SER A 1 404 ? 16.300 11.992 15.110 1.00 97.00 404 SER A C 1
ATOM 3193 O O . SER A 1 404 ? 15.267 11.826 14.456 1.00 97.00 404 SER A O 1
ATOM 3195 N N . PRO A 1 405 ? 16.749 13.235 15.385 1.00 96.56 405 PRO A N 1
ATOM 3196 C CA . PRO A 1 405 ? 16.080 14.440 14.888 1.00 96.56 405 PRO A CA 1
ATOM 3197 C C . PRO A 1 405 ? 15.974 14.495 13.359 1.00 96.56 405 PRO A C 1
ATOM 3199 O O . PRO A 1 405 ? 14.985 15.008 12.842 1.00 96.56 405 PRO A O 1
ATOM 3202 N N . ILE A 1 406 ? 16.966 13.942 12.650 1.00 97.25 406 ILE A N 1
ATOM 3203 C CA . ILE A 1 406 ? 16.981 13.855 11.182 1.00 97.25 406 ILE A CA 1
ATOM 3204 C C . ILE A 1 406 ? 15.801 13.013 10.694 1.00 97.25 406 ILE A C 1
ATOM 3206 O O . ILE A 1 406 ? 15.074 13.418 9.791 1.00 97.25 406 ILE A O 1
ATOM 3210 N N . VAL A 1 407 ? 15.587 11.857 11.325 1.00 97.75 407 VAL A N 1
ATOM 3211 C CA . VAL A 1 407 ? 14.518 10.928 10.947 1.00 97.75 407 VAL A CA 1
ATOM 3212 C C . VAL A 1 407 ? 13.146 11.531 11.237 1.00 97.75 407 VAL A C 1
ATOM 3214 O O . VAL A 1 407 ? 12.306 11.547 10.342 1.00 97.75 407 VAL A O 1
ATOM 3217 N N . ARG A 1 408 ? 12.942 12.112 12.430 1.00 97.50 408 ARG A N 1
ATOM 3218 C CA . ARG A 1 408 ? 11.690 12.816 12.775 1.00 97.50 408 ARG A CA 1
ATOM 3219 C C . ARG A 1 408 ? 11.361 13.914 11.773 1.00 97.50 408 ARG A C 1
ATOM 3221 O O . ARG A 1 408 ? 10.275 13.948 11.205 1.00 97.50 408 ARG A O 1
ATOM 3228 N N . ASN A 1 409 ? 12.330 14.788 11.494 1.00 98.19 409 ASN A N 1
ATOM 3229 C CA . ASN A 1 409 ? 12.143 15.857 10.517 1.00 98.19 409 ASN A CA 1
ATOM 3230 C C . ASN A 1 409 ? 11.831 15.305 9.116 1.00 98.19 409 ASN A C 1
ATOM 3232 O O . ASN A 1 409 ? 10.933 15.806 8.444 1.00 98.19 409 ASN A O 1
ATOM 3236 N N . GLY A 1 410 ? 12.523 14.242 8.699 1.00 98.38 410 GLY A N 1
ATOM 3237 C CA . GLY A 1 410 ? 12.259 13.543 7.446 1.00 98.38 410 GLY A CA 1
ATOM 3238 C C . GLY A 1 410 ? 10.831 13.002 7.338 1.00 98.38 410 GLY A C 1
ATOM 3239 O O . GLY A 1 410 ? 10.153 13.281 6.350 1.00 98.38 410 GLY A O 1
ATOM 3240 N N . ASN A 1 411 ? 10.346 12.295 8.364 1.00 98.56 411 ASN A N 1
ATOM 3241 C CA . ASN A 1 411 ? 8.975 11.776 8.411 1.00 98.56 411 ASN A CA 1
ATOM 3242 C C . ASN A 1 411 ? 7.945 12.913 8.330 1.00 98.56 411 ASN A C 1
ATOM 3244 O O . ASN A 1 411 ? 7.041 12.857 7.497 1.00 98.56 411 ASN A O 1
ATOM 3248 N N . ARG A 1 412 ? 8.125 13.994 9.103 1.00 98.56 412 ARG A N 1
ATOM 3249 C CA . ARG A 1 412 ? 7.248 15.180 9.059 1.00 98.56 412 ARG A CA 1
ATOM 3250 C C . ARG A 1 412 ? 7.178 15.807 7.664 1.00 98.56 412 ARG A C 1
ATOM 3252 O O . ARG A 1 412 ? 6.086 16.101 7.183 1.00 98.56 412 ARG A O 1
ATOM 3259 N N . LEU A 1 413 ? 8.316 15.967 6.983 1.00 98.62 413 LEU A N 1
ATOM 3260 C CA . LEU A 1 413 ? 8.358 16.502 5.615 1.00 98.62 413 LEU A CA 1
ATOM 3261 C C . LEU A 1 413 ? 7.606 15.605 4.621 1.00 98.62 413 LEU A C 1
ATOM 3263 O O . LEU A 1 413 ? 6.891 16.111 3.754 1.00 98.62 413 LEU A O 1
ATOM 3267 N N . LEU A 1 414 ? 7.732 14.282 4.750 1.00 98.81 414 LEU A N 1
ATOM 3268 C CA . LEU A 1 414 ? 7.020 13.333 3.892 1.00 98.81 414 LEU A CA 1
ATOM 3269 C C . LEU A 1 414 ? 5.506 13.337 4.161 1.00 98.81 414 LEU A C 1
ATOM 3271 O O . LEU A 1 414 ? 4.724 13.327 3.208 1.00 98.81 414 LEU A O 1
ATOM 3275 N N . LEU A 1 415 ? 5.080 13.425 5.426 1.00 98.88 415 LEU A N 1
ATOM 3276 C CA . LEU A 1 415 ? 3.667 13.565 5.807 1.00 98.88 415 LEU A CA 1
ATOM 3277 C C . LEU A 1 415 ? 3.063 14.853 5.229 1.00 98.88 415 LEU A C 1
ATOM 3279 O O . LEU A 1 415 ? 2.019 14.822 4.577 1.00 98.88 415 LEU A O 1
ATOM 3283 N N . GLN A 1 416 ? 3.751 15.986 5.383 1.00 98.69 416 GLN A N 1
ATOM 3284 C CA . GLN A 1 416 ? 3.328 17.267 4.805 1.00 98.69 416 GLN A CA 1
ATOM 3285 C C . GLN A 1 416 ? 3.242 17.204 3.271 1.00 98.69 416 GLN A C 1
ATOM 3287 O O . GLN A 1 416 ? 2.325 17.769 2.664 1.00 98.69 416 GLN A O 1
ATOM 3292 N N . HIS A 1 417 ? 4.167 16.486 2.627 1.00 98.62 417 HIS A N 1
ATOM 3293 C CA . HIS A 1 417 ? 4.152 16.271 1.182 1.00 98.62 417 HIS A CA 1
ATOM 3294 C C . HIS A 1 417 ? 2.929 15.465 0.723 1.00 98.62 417 HIS A C 1
ATOM 3296 O O . HIS A 1 417 ? 2.286 15.849 -0.257 1.00 98.62 417 HIS A O 1
ATOM 3302 N N . VAL A 1 418 ? 2.547 14.413 1.458 1.00 98.62 418 VAL A N 1
ATOM 3303 C CA . VAL A 1 418 ? 1.304 13.656 1.212 1.00 98.62 418 VAL A CA 1
ATOM 3304 C C . VAL A 1 418 ? 0.097 14.578 1.299 1.00 98.62 418 VAL A C 1
ATOM 3306 O O . VAL A 1 418 ? -0.656 14.670 0.333 1.00 98.62 418 VAL A O 1
ATOM 3309 N N . LYS A 1 419 ? -0.052 15.322 2.403 1.00 97.81 419 LYS A N 1
ATOM 3310 C CA . LYS A 1 419 ? -1.207 16.210 2.628 1.00 97.81 419 LYS A CA 1
ATOM 3311 C C . LYS A 1 419 ? -1.345 17.284 1.547 1.00 97.81 419 LYS A C 1
ATOM 3313 O O . LYS A 1 419 ? -2.453 17.688 1.203 1.00 97.81 419 LYS A O 1
ATOM 3318 N N . LYS A 1 420 ? -0.226 17.727 0.966 1.00 96.94 420 LYS A N 1
ATOM 3319 C CA . LYS A 1 420 ? -0.216 18.644 -0.184 1.00 96.94 420 LYS A CA 1
ATOM 3320 C C . LYS A 1 420 ? -0.646 17.965 -1.488 1.00 96.94 420 LYS A C 1
ATOM 3322 O O . LYS A 1 420 ? -1.302 18.601 -2.314 1.00 96.94 420 LYS A O 1
ATOM 3327 N N . LEU A 1 421 ? -0.224 16.723 -1.719 1.00 96.12 421 LEU A N 1
ATOM 3328 C CA . LEU A 1 421 ? -0.493 15.993 -2.961 1.00 96.12 421 LEU A CA 1
ATOM 3329 C C . LEU A 1 421 ? -1.883 15.362 -3.016 1.00 96.12 421 LEU A C 1
ATOM 3331 O O . LEU A 1 421 ? -2.443 15.260 -4.113 1.00 96.12 421 LEU A O 1
ATOM 3335 N N . ASP A 1 422 ? -2.390 14.912 -1.874 1.00 97.12 422 ASP A N 1
ATOM 3336 C CA . ASP A 1 422 ? -3.676 14.249 -1.728 1.00 97.12 422 ASP A CA 1
ATOM 3337 C C . ASP A 1 422 ? -4.259 14.475 -0.319 1.00 97.12 422 ASP A C 1
ATOM 3339 O O . ASP A 1 422 ? -4.035 13.672 0.585 1.00 97.12 422 ASP A O 1
ATOM 3343 N N . PRO A 1 423 ? -5.036 15.554 -0.123 1.00 95.06 423 PRO A N 1
ATOM 3344 C CA . PRO A 1 423 ? -5.670 15.855 1.159 1.00 95.06 423 PRO A CA 1
ATOM 3345 C C . PRO A 1 423 ? -6.912 14.989 1.449 1.00 95.06 423 PRO A C 1
ATOM 3347 O O . PRO A 1 423 ? -7.586 15.215 2.449 1.00 95.06 423 PRO A O 1
ATOM 3350 N N . THR A 1 424 ? -7.268 14.042 0.571 1.00 95.88 424 THR A N 1
ATOM 3351 C CA . THR A 1 424 ? -8.499 13.230 0.689 1.00 95.88 424 THR A CA 1
ATOM 3352 C C . THR A 1 424 ? -8.284 11.884 1.394 1.00 95.88 424 THR A C 1
ATOM 3354 O O . THR A 1 424 ? -9.212 11.075 1.510 1.00 95.88 424 THR A O 1
ATOM 3357 N N . ARG A 1 425 ? -7.049 11.621 1.839 1.00 97.94 425 ARG A N 1
ATOM 3358 C CA . ARG A 1 425 ? -6.591 10.378 2.473 1.00 97.94 425 ARG A CA 1
ATOM 3359 C C . ARG A 1 425 ? -5.697 10.697 3.664 1.00 97.94 425 ARG A C 1
ATOM 3361 O O . ARG A 1 425 ? -5.107 11.771 3.721 1.00 97.94 425 ARG A O 1
ATOM 3368 N N . TRP A 1 426 ? -5.591 9.755 4.594 1.00 98.62 426 TRP A N 1
ATOM 3369 C CA . TRP A 1 426 ? -4.799 9.925 5.810 1.00 98.62 426 TRP A CA 1
ATOM 3370 C C . TRP A 1 426 ? -3.318 9.635 5.562 1.00 98.62 426 TRP A C 1
ATOM 3372 O O . TRP A 1 426 ? -2.972 8.630 4.941 1.00 98.62 426 TRP A O 1
ATOM 3382 N N . ALA A 1 427 ? -2.439 10.499 6.059 1.00 98.69 427 ALA A N 1
ATOM 3383 C CA . ALA A 1 427 ? -0.993 10.320 6.020 1.00 98.69 427 ALA A CA 1
ATOM 3384 C C . ALA A 1 427 ? -0.492 9.761 7.359 1.00 98.69 427 ALA A C 1
ATOM 3386 O O . ALA A 1 427 ? -0.840 10.298 8.416 1.00 98.69 427 ALA A O 1
ATOM 3387 N N . VAL A 1 428 ? 0.319 8.699 7.308 1.00 98.75 428 VAL A N 1
ATOM 3388 C CA . VAL A 1 428 ? 0.849 8.024 8.505 1.00 98.75 428 VAL A CA 1
ATOM 3389 C C . VAL A 1 428 ? 2.305 7.586 8.329 1.00 98.75 428 VAL A C 1
ATOM 3391 O O . VAL A 1 428 ? 2.732 7.249 7.221 1.00 98.75 428 VAL A O 1
ATOM 3394 N N . HIS A 1 429 ? 3.054 7.525 9.424 1.00 98.50 429 HIS A N 1
ATOM 3395 C CA . HIS A 1 429 ? 4.282 6.741 9.544 1.00 98.50 429 HIS A CA 1
ATOM 3396 C C . HIS A 1 429 ? 4.084 5.621 10.573 1.00 98.50 429 HIS A C 1
ATOM 3398 O O . HIS A 1 429 ? 3.489 5.835 11.627 1.00 98.50 429 HIS A O 1
ATOM 3404 N N . ALA A 1 430 ? 4.552 4.409 10.267 1.00 98.31 430 ALA A N 1
ATOM 3405 C CA . ALA A 1 430 ? 4.440 3.274 11.180 1.00 98.31 430 ALA A CA 1
ATOM 3406 C C . ALA A 1 430 ? 5.660 3.238 12.116 1.00 98.31 430 ALA A C 1
ATOM 3408 O O . ALA A 1 430 ? 6.779 3.050 11.642 1.00 98.31 430 ALA A O 1
ATOM 3409 N N . SER A 1 431 ? 5.463 3.421 13.427 1.00 98.19 431 SER A N 1
ATOM 3410 C CA . SER A 1 431 ? 6.559 3.551 14.408 1.00 98.19 431 SER A CA 1
ATOM 3411 C C . SER A 1 431 ? 6.582 2.418 15.442 1.00 98.19 431 SER A C 1
ATOM 3413 O O . SER A 1 431 ? 5.547 2.064 16.012 1.00 98.19 431 SER A O 1
ATOM 3415 N N . TYR A 1 432 ? 7.790 1.933 15.764 1.00 95.94 432 TYR A N 1
ATOM 3416 C CA . TYR A 1 432 ? 8.057 1.040 16.909 1.00 95.94 432 TYR A CA 1
ATOM 3417 C C . TYR A 1 432 ? 8.503 1.795 18.175 1.00 95.94 432 TYR A C 1
ATOM 3419 O O . TYR A 1 432 ? 8.484 1.238 19.276 1.00 95.94 432 TYR A O 1
ATOM 3427 N N . ILE A 1 433 ? 8.899 3.068 18.042 1.00 95.69 433 ILE A N 1
ATOM 3428 C CA . ILE A 1 433 ? 9.395 3.914 19.143 1.00 95.69 433 ILE A CA 1
ATOM 3429 C C . ILE A 1 433 ? 8.239 4.612 19.866 1.00 95.69 433 ILE A C 1
ATOM 3431 O O . ILE A 1 433 ? 8.296 4.797 21.084 1.00 95.69 433 ILE A O 1
ATOM 3435 N N . TRP A 1 434 ? 7.164 4.928 19.136 1.00 96.06 434 TRP A N 1
ATOM 3436 C CA . TRP A 1 434 ? 5.936 5.552 19.639 1.00 96.06 434 TRP A CA 1
ATOM 3437 C C . TRP A 1 434 ? 6.141 7.008 20.095 1.00 96.06 434 TRP A C 1
ATOM 3439 O O . TRP A 1 434 ? 5.843 7.395 21.236 1.00 96.06 434 TRP A O 1
ATOM 3449 N N . THR A 1 435 ? 6.659 7.827 19.180 1.00 93.25 435 THR A N 1
ATOM 3450 C CA . THR A 1 435 ? 6.878 9.267 19.359 1.00 93.25 435 THR A CA 1
ATOM 3451 C C . THR A 1 435 ? 6.685 10.010 18.036 1.00 93.25 435 THR A C 1
ATOM 3453 O O . THR A 1 435 ? 6.785 9.397 16.984 1.00 93.25 435 THR A O 1
ATOM 3456 N N . ASP A 1 436 ? 6.515 11.334 18.099 1.00 95.62 436 ASP A N 1
ATOM 3457 C CA . ASP A 1 436 ? 6.521 12.242 16.935 1.00 95.62 436 ASP A CA 1
ATOM 3458 C C . ASP A 1 436 ? 5.283 12.195 16.028 1.00 95.62 436 ASP A C 1
ATOM 3460 O O . ASP A 1 436 ? 5.384 12.326 14.813 1.00 95.62 436 ASP A O 1
ATOM 3464 N N . PHE A 1 437 ? 4.097 12.032 16.613 1.00 97.94 437 PHE A N 1
ATOM 3465 C CA . PHE A 1 437 ? 2.861 11.871 15.846 1.00 97.94 437 PHE A CA 1
ATOM 3466 C C . PHE A 1 437 ? 2.108 13.168 15.550 1.00 97.94 437 PHE A C 1
ATOM 3468 O O . PHE A 1 437 ? 0.950 13.106 15.148 1.00 97.94 437 PHE A O 1
ATOM 3475 N N . GLU A 1 438 ? 2.664 14.358 15.794 1.00 96.06 438 GLU A N 1
ATOM 3476 C CA . GLU A 1 438 ? 1.932 15.624 15.637 1.00 96.06 438 GLU A CA 1
ATOM 3477 C C . GLU A 1 438 ? 1.436 15.833 14.197 1.00 96.06 438 GLU A C 1
ATOM 3479 O O . GLU A 1 438 ? 0.290 16.252 14.006 1.00 96.06 438 GLU A O 1
ATOM 3484 N N . GLU A 1 439 ? 2.257 15.471 13.209 1.00 97.62 439 GLU A N 1
ATOM 3485 C CA . GLU A 1 439 ? 1.948 15.591 11.778 1.00 97.62 439 GLU A CA 1
ATOM 3486 C C . GLU A 1 439 ? 1.102 14.434 11.230 1.00 97.62 439 GLU A C 1
ATOM 3488 O O . GLU A 1 439 ? 0.473 14.594 10.187 1.00 97.62 439 GLU A O 1
ATOM 3493 N N . ASP A 1 440 ? 1.028 13.288 11.905 1.00 98.38 440 ASP A N 1
ATOM 3494 C CA . ASP A 1 440 ? 0.201 12.160 11.468 1.00 98.38 440 ASP A CA 1
ATOM 3495 C C . ASP A 1 440 ? -1.292 12.461 11.613 1.00 98.38 440 ASP A C 1
ATOM 3497 O O . ASP A 1 440 ? -1.741 13.048 12.607 1.00 98.38 440 ASP A O 1
ATOM 3501 N N . ASP A 1 441 ? -2.085 12.019 10.636 1.00 98.44 441 ASP A N 1
ATOM 3502 C CA . ASP A 1 441 ? -3.548 12.072 10.750 1.00 98.44 441 ASP A CA 1
ATOM 3503 C C . ASP A 1 441 ? -4.070 10.972 11.689 1.00 98.44 441 ASP A C 1
ATOM 3505 O O . ASP A 1 441 ? -5.044 11.177 12.414 1.00 98.44 441 ASP A O 1
ATOM 3509 N N . VAL A 1 442 ? -3.394 9.818 11.706 1.00 98.56 442 VAL A N 1
ATOM 3510 C CA . VAL A 1 442 ? -3.686 8.652 12.551 1.00 98.56 442 VAL A CA 1
ATOM 3511 C C . VAL A 1 442 ? -2.368 8.103 13.088 1.00 98.56 442 VAL A C 1
ATOM 3513 O O . VAL A 1 442 ? -1.422 7.922 12.328 1.00 98.56 442 VAL A O 1
ATOM 3516 N N . ILE A 1 443 ? -2.296 7.813 14.384 1.00 98.75 443 ILE A N 1
ATOM 3517 C CA . ILE A 1 443 ? -1.111 7.193 14.986 1.00 98.75 443 ILE A CA 1
ATOM 3518 C C . ILE A 1 443 ? -1.024 5.745 14.494 1.00 98.75 443 ILE A C 1
ATOM 3520 O O . ILE A 1 443 ? -1.951 4.980 14.736 1.00 98.75 443 ILE A O 1
ATOM 3524 N N . ALA A 1 444 ? 0.067 5.354 13.832 1.00 98.62 444 ALA A N 1
ATOM 3525 C CA . ALA A 1 444 ? 0.273 3.992 13.337 1.00 98.62 444 ALA A CA 1
ATOM 3526 C C . ALA A 1 444 ? 1.418 3.298 14.094 1.00 98.62 444 ALA A C 1
ATOM 3528 O O . ALA A 1 444 ? 2.564 3.746 14.061 1.00 98.62 444 ALA A O 1
ATOM 3529 N N . LEU A 1 445 ? 1.108 2.202 14.792 1.00 98.62 445 LEU A N 1
ATOM 3530 C CA . LEU A 1 445 ? 2.040 1.547 15.720 1.00 98.62 445 LEU A CA 1
ATOM 3531 C C . LEU A 1 445 ? 2.437 0.144 15.273 1.00 98.62 445 LEU A C 1
ATOM 3533 O O . LEU A 1 445 ? 1.575 -0.651 14.895 1.00 98.62 445 LEU A O 1
ATOM 3537 N N . THR A 1 446 ? 3.718 -0.184 15.420 1.00 97.88 446 THR A N 1
ATOM 3538 C CA . THR A 1 446 ? 4.220 -1.563 15.400 1.00 97.88 446 THR A CA 1
ATOM 3539 C C . THR A 1 446 ? 4.721 -1.933 16.793 1.00 97.88 446 THR A C 1
ATOM 3541 O O . THR A 1 446 ? 5.325 -1.104 17.486 1.00 97.88 446 THR A O 1
ATOM 3544 N N . TYR A 1 447 ? 4.418 -3.146 17.265 1.00 97.25 447 TYR A N 1
ATOM 3545 C CA . TYR A 1 447 ? 4.949 -3.651 18.535 1.00 97.25 447 TYR A CA 1
ATOM 3546 C C . TYR A 1 447 ? 4.756 -5.165 18.677 1.00 97.25 447 TYR A C 1
ATOM 3548 O O . TYR A 1 447 ? 3.727 -5.714 18.294 1.00 97.25 447 TYR A O 1
ATOM 3556 N N . TYR A 1 448 ? 5.752 -5.827 19.272 1.00 95.62 448 TYR A N 1
ATOM 3557 C CA . TYR A 1 448 ? 5.812 -7.287 19.411 1.00 95.62 448 TYR A CA 1
ATOM 3558 C C . TYR A 1 448 ? 6.160 -7.701 20.856 1.00 95.62 448 TYR A C 1
ATOM 3560 O O . TYR A 1 448 ? 7.238 -8.254 21.113 1.00 95.62 448 TYR A O 1
ATOM 3568 N N . PRO A 1 449 ? 5.295 -7.402 21.846 1.00 94.81 449 PRO A N 1
ATOM 3569 C CA . PRO A 1 449 ? 5.593 -7.650 23.254 1.00 94.81 449 PRO A CA 1
ATOM 3570 C C . PRO A 1 449 ? 5.770 -9.132 23.578 1.00 94.81 449 PRO A C 1
ATOM 3572 O O . PRO A 1 449 ? 6.621 -9.435 24.416 1.00 94.81 449 PRO A O 1
ATOM 3575 N N . THR A 1 450 ? 5.049 -10.039 22.904 1.00 94.00 450 THR A N 1
ATOM 3576 C CA . THR A 1 450 ? 5.219 -11.483 23.124 1.00 94.00 450 THR A CA 1
ATOM 3577 C C . THR A 1 450 ? 6.619 -11.937 22.711 1.00 94.00 450 THR A C 1
ATOM 3579 O O . THR A 1 450 ? 7.292 -12.639 23.464 1.00 94.00 450 THR A O 1
ATOM 3582 N N . LEU A 1 451 ? 7.110 -11.479 21.551 1.00 90.31 451 LEU A N 1
ATOM 3583 C CA . LEU A 1 451 ? 8.455 -11.798 21.058 1.00 90.31 451 LEU A CA 1
ATOM 3584 C C . LEU A 1 451 ? 9.533 -11.343 22.041 1.00 90.31 451 LEU A C 1
ATOM 3586 O O . LEU A 1 451 ? 10.298 -12.159 22.551 1.00 90.31 451 LEU A O 1
ATOM 3590 N N . HIS A 1 452 ? 9.529 -10.056 22.380 1.00 90.00 452 HIS A N 1
ATOM 3591 C CA . HIS A 1 452 ? 10.510 -9.488 23.303 1.00 90.00 452 HIS A CA 1
ATOM 3592 C C . HIS A 1 452 ? 10.354 -9.985 24.744 1.00 90.00 452 HIS A C 1
ATOM 3594 O O . HIS A 1 452 ? 11.293 -9.890 25.535 1.00 90.00 452 HIS A O 1
ATOM 3600 N N . GLY A 1 453 ? 9.166 -10.465 25.113 1.00 89.44 453 GLY A N 1
ATOM 3601 C CA . GLY A 1 453 ? 8.903 -11.121 26.386 1.00 89.44 453 GLY A CA 1
ATOM 3602 C C . GLY A 1 453 ? 9.700 -12.413 26.509 1.00 89.44 453 GLY A C 1
ATOM 3603 O O . GLY A 1 453 ? 10.551 -12.513 27.391 1.00 89.44 453 GLY A O 1
ATOM 3604 N N . PHE A 1 454 ? 9.498 -13.344 25.575 1.00 87.88 454 PHE A N 1
ATOM 3605 C CA . PHE A 1 454 ? 10.194 -14.636 25.565 1.00 87.88 454 PHE A CA 1
ATOM 3606 C C . PHE A 1 454 ? 11.709 -14.527 25.334 1.00 87.88 454 PHE A C 1
ATOM 3608 O O . PHE A 1 454 ? 12.460 -15.358 25.837 1.00 87.88 454 PHE A O 1
ATOM 3615 N N . GLU A 1 455 ? 12.187 -13.492 24.634 1.00 86.31 455 GLU A N 1
ATOM 3616 C CA . GLU A 1 455 ? 13.630 -13.215 24.502 1.00 86.31 455 GLU A CA 1
ATOM 3617 C C . GLU A 1 455 ? 14.305 -12.868 25.841 1.00 86.31 455 GLU A C 1
ATOM 3619 O O . GLU A 1 455 ? 15.511 -13.061 25.997 1.00 86.31 455 GLU A O 1
ATOM 3624 N N . ARG A 1 456 ? 13.547 -12.320 26.799 1.00 88.50 456 ARG A N 1
ATOM 3625 C CA . ARG A 1 456 ? 14.066 -11.818 28.083 1.00 88.50 456 ARG A CA 1
ATOM 3626 C C . ARG A 1 456 ? 13.726 -12.724 29.260 1.00 88.50 456 ARG A C 1
ATOM 3628 O O . ARG A 1 456 ? 14.475 -12.737 30.233 1.00 88.50 456 ARG A O 1
ATOM 3635 N N . ASP A 1 457 ? 12.609 -13.439 29.181 1.00 85.38 457 ASP A N 1
ATOM 3636 C CA . ASP A 1 457 ? 12.107 -14.317 30.231 1.00 85.38 457 ASP A CA 1
ATOM 3637 C C . ASP A 1 457 ? 11.530 -15.614 29.626 1.00 85.38 457 ASP A C 1
ATOM 3639 O O . ASP A 1 457 ? 10.500 -15.576 28.952 1.00 85.38 457 ASP A O 1
ATOM 3643 N N . PRO A 1 458 ? 12.144 -16.786 29.870 1.00 77.62 458 PRO A N 1
ATOM 3644 C CA . PRO A 1 458 ? 11.631 -18.061 29.369 1.00 77.62 458 PRO A CA 1
ATOM 3645 C C . PRO A 1 458 ? 10.312 -18.497 30.033 1.00 77.62 458 PRO A C 1
ATOM 3647 O O . PRO A 1 458 ? 9.674 -19.431 29.551 1.00 77.62 458 PRO A O 1
ATOM 3650 N N . HIS A 1 459 ? 9.898 -17.851 31.128 1.00 81.06 459 HIS A N 1
ATOM 3651 C CA . HIS A 1 459 ? 8.622 -18.083 31.811 1.00 81.06 459 HIS A CA 1
ATOM 3652 C C . HIS A 1 459 ? 7.549 -17.053 31.438 1.00 81.06 459 HIS A C 1
ATOM 3654 O O . HIS A 1 459 ? 6.494 -16.996 32.076 1.00 81.06 459 HIS A O 1
ATOM 3660 N N . TYR A 1 460 ? 7.808 -16.245 30.408 1.00 87.56 460 TYR A N 1
ATOM 3661 C CA . TYR A 1 460 ? 6.861 -15.263 29.913 1.00 87.56 460 TYR A CA 1
ATOM 3662 C C . TYR A 1 460 ? 5.528 -15.913 29.501 1.00 87.56 460 TYR A C 1
ATOM 3664 O O . TYR A 1 460 ? 5.471 -17.057 29.054 1.00 87.56 460 TYR A O 1
ATOM 3672 N N . ASN A 1 461 ? 4.437 -15.167 29.654 1.00 87.81 461 ASN A N 1
ATOM 3673 C CA . ASN A 1 461 ? 3.089 -15.587 29.272 1.00 87.81 461 ASN A CA 1
ATOM 3674 C C . ASN A 1 461 ? 2.438 -14.466 28.452 1.00 87.81 461 ASN A C 1
ATOM 3676 O O . ASN A 1 461 ? 2.527 -13.300 28.841 1.00 87.81 461 ASN A O 1
ATOM 3680 N N . CYS A 1 462 ? 1.755 -14.836 27.365 1.00 90.50 462 CYS A N 1
ATOM 3681 C CA . CYS A 1 462 ? 1.001 -13.969 26.460 1.00 90.50 462 CYS A CA 1
ATOM 3682 C C . CYS A 1 462 ? 0.029 -13.005 27.167 1.00 90.50 462 CYS A C 1
ATOM 3684 O O . CYS A 1 462 ? -0.161 -11.890 26.691 1.00 90.50 462 CYS A O 1
ATOM 3686 N N . ALA A 1 463 ? -0.536 -13.358 28.328 1.00 90.69 463 ALA A N 1
ATOM 3687 C CA . ALA A 1 463 ? -1.373 -12.436 29.107 1.00 90.69 463 ALA A CA 1
ATOM 3688 C C . ALA A 1 463 ? -0.631 -11.132 29.478 1.00 90.69 463 ALA A C 1
ATOM 3690 O O . ALA A 1 463 ? -1.185 -10.039 29.349 1.00 90.69 463 ALA A O 1
A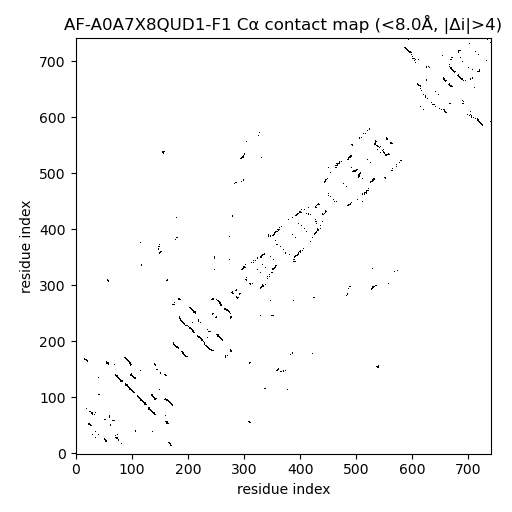TOM 3691 N N . HIS A 1 464 ? 0.661 -11.219 29.818 1.00 92.31 464 HIS A N 1
ATOM 3692 C CA . HIS A 1 464 ? 1.494 -10.041 30.090 1.00 92.31 464 HIS A CA 1
ATOM 3693 C C . HIS A 1 464 ? 1.702 -9.168 28.844 1.00 92.31 464 HIS A C 1
ATOM 3695 O O . HIS A 1 464 ? 2.038 -7.989 28.959 1.00 92.31 464 HIS A O 1
ATOM 3701 N N . SER A 1 465 ? 1.554 -9.722 27.637 1.00 92.50 465 SER A N 1
ATOM 3702 C CA . SER A 1 465 ? 1.615 -8.932 26.404 1.00 92.50 465 SER A CA 1
ATOM 3703 C C . SER A 1 465 ? 0.375 -8.070 26.238 1.00 92.50 465 SER A C 1
ATOM 3705 O O . SER A 1 465 ? 0.507 -6.899 25.889 1.00 92.50 465 SER A O 1
ATOM 3707 N N . GLY A 1 466 ? -0.802 -8.603 26.577 1.00 92.81 466 GLY A N 1
ATOM 3708 C CA . GLY A 1 466 ? -2.034 -7.820 26.653 1.00 92.81 466 GLY A CA 1
ATOM 3709 C C . GLY A 1 466 ? -1.939 -6.679 27.675 1.00 92.81 466 GLY A C 1
ATOM 3710 O O . GLY A 1 466 ? -2.292 -5.541 27.367 1.00 92.81 466 GLY A O 1
ATOM 3711 N N . GLU A 1 467 ? -1.383 -6.944 28.860 1.00 92.50 467 GLU A N 1
ATOM 3712 C CA . GLU A 1 467 ? -1.143 -5.914 29.886 1.00 92.50 467 GLU A CA 1
ATOM 3713 C C . GLU A 1 467 ? -0.209 -4.809 29.374 1.00 92.50 467 GLU A C 1
ATOM 3715 O O . GLU A 1 467 ? -0.551 -3.630 29.447 1.00 92.50 467 GLU A O 1
ATOM 3720 N N . ARG A 1 468 ? 0.923 -5.178 28.757 1.00 92.94 468 ARG A N 1
ATOM 3721 C CA . ARG A 1 468 ? 1.862 -4.206 28.171 1.00 92.94 468 ARG A CA 1
ATOM 3722 C C . ARG A 1 468 ? 1.239 -3.357 27.071 1.00 92.94 468 ARG A C 1
ATOM 3724 O O . ARG A 1 468 ? 1.536 -2.166 26.993 1.00 92.94 468 ARG A O 1
ATOM 3731 N N . TRP A 1 469 ? 0.413 -3.954 26.213 1.00 96.00 469 TRP A N 1
ATOM 3732 C CA . TRP A 1 469 ? -0.348 -3.205 25.216 1.00 96.00 469 TRP A CA 1
ATOM 3733 C C . TRP A 1 469 ? -1.236 -2.163 25.892 1.00 96.00 469 TRP A C 1
ATOM 3735 O O . TRP A 1 469 ? -1.125 -0.979 25.582 1.00 96.00 469 TRP A O 1
ATOM 3745 N N . SER A 1 470 ? -2.051 -2.587 26.857 1.00 94.06 470 SER A N 1
ATOM 3746 C CA . SER A 1 470 ? -2.984 -1.710 27.566 1.00 94.06 470 SER A CA 1
ATOM 3747 C C . SER A 1 470 ? -2.274 -0.559 28.295 1.00 94.06 470 SER A C 1
ATOM 3749 O O . SER A 1 470 ? -2.683 0.597 28.160 1.00 94.06 470 SER A O 1
ATOM 3751 N N . GLU A 1 471 ? -1.181 -0.842 29.009 1.00 94.25 471 GLU A N 1
ATOM 3752 C CA . GLU A 1 471 ? -0.386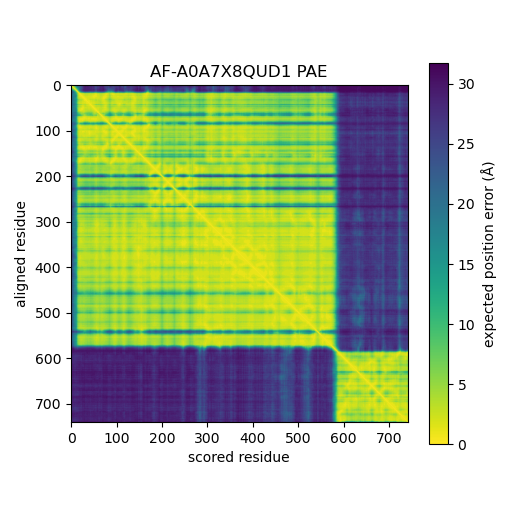 0.162 29.727 1.00 94.25 471 GLU A CA 1
ATOM 3753 C C . GLU A 1 471 ? 0.213 1.200 28.774 1.00 94.25 471 GLU A C 1
ATOM 3755 O O . GLU A 1 471 ? -0.024 2.402 28.924 1.00 94.25 471 GLU A O 1
ATOM 3760 N N . ARG A 1 472 ? 0.951 0.748 27.751 1.00 96.44 472 ARG A N 1
ATOM 3761 C CA . ARG A 1 472 ? 1.642 1.665 26.837 1.00 96.44 472 ARG A CA 1
ATOM 3762 C C . ARG A 1 472 ? 0.670 2.477 25.984 1.00 96.44 472 ARG A C 1
ATOM 3764 O O . ARG A 1 472 ? 0.958 3.635 25.687 1.00 96.44 472 ARG A O 1
ATOM 3771 N N . LEU A 1 473 ? -0.458 1.891 25.574 1.00 97.12 473 LEU A N 1
ATOM 3772 C CA . LEU A 1 473 ? -1.494 2.607 24.828 1.00 97.12 473 LEU A CA 1
ATOM 3773 C C . LEU A 1 473 ? -2.140 3.695 25.689 1.00 97.12 473 LEU A C 1
ATOM 3775 O O . LEU A 1 473 ? -2.255 4.823 25.223 1.00 97.12 473 LEU A O 1
ATOM 3779 N N . THR A 1 474 ? -2.430 3.409 26.962 1.00 93.50 474 THR A N 1
ATOM 3780 C CA . THR A 1 474 ? -2.967 4.408 27.904 1.00 93.50 474 THR A CA 1
ATOM 3781 C C . THR A 1 474 ? -2.022 5.609 28.040 1.00 93.50 474 THR A C 1
ATOM 3783 O O . THR A 1 474 ? -2.446 6.765 27.985 1.00 93.50 474 THR A O 1
ATOM 3786 N N . GLU A 1 475 ? -0.717 5.356 28.181 1.00 94.94 475 GLU A N 1
ATOM 3787 C CA . GLU A 1 475 ? 0.302 6.414 28.241 1.00 94.94 475 GLU A CA 1
ATOM 3788 C C . GLU A 1 475 ? 0.402 7.216 26.936 1.00 94.94 475 GLU A C 1
ATOM 3790 O O . GLU A 1 475 ? 0.655 8.426 26.953 1.00 94.94 475 GLU A O 1
ATOM 3795 N N . LEU A 1 476 ? 0.236 6.550 25.792 1.00 96.38 476 LEU A N 1
ATOM 3796 C CA . LEU A 1 476 ? 0.287 7.190 24.485 1.00 96.38 476 LEU A CA 1
ATOM 3797 C C . LEU A 1 476 ? -0.941 8.073 24.242 1.00 96.38 476 LEU A C 1
ATOM 3799 O O . LEU A 1 476 ? -0.778 9.228 23.851 1.00 96.38 476 LEU A O 1
ATOM 3803 N N . SER A 1 477 ? -2.140 7.578 24.541 1.00 94.19 477 SER A N 1
ATOM 3804 C CA . SER A 1 477 ? -3.395 8.331 24.453 1.00 94.19 477 SER A CA 1
ATOM 3805 C C . SER A 1 477 ? -3.380 9.566 25.350 1.00 94.19 477 SER A C 1
ATOM 3807 O O . SER A 1 477 ? -3.856 10.628 24.953 1.00 94.19 477 SER A O 1
ATOM 3809 N N . ALA A 1 478 ? -2.769 9.469 26.537 1.00 92.69 478 ALA A N 1
ATOM 3810 C CA . ALA A 1 478 ? -2.577 10.616 27.422 1.00 92.69 478 ALA A CA 1
ATOM 3811 C C . ALA A 1 478 ? -1.640 11.684 26.823 1.00 92.69 478 ALA A C 1
ATOM 3813 O O . ALA A 1 478 ? -1.843 12.876 27.057 1.00 92.69 478 ALA A O 1
ATOM 3814 N N . ARG A 1 479 ? -0.628 11.281 26.038 1.00 95.00 479 ARG A N 1
ATOM 3815 C CA . ARG A 1 479 ? 0.254 12.207 25.302 1.00 95.00 479 ARG A CA 1
ATOM 3816 C C . ARG A 1 479 ? -0.417 12.825 24.075 1.00 95.00 479 ARG A C 1
ATOM 3818 O O . ARG A 1 479 ? -0.138 13.980 23.767 1.00 95.00 479 ARG A O 1
ATOM 3825 N N . TYR A 1 480 ? -1.280 12.075 23.393 1.00 94.94 480 TYR A N 1
ATOM 3826 C CA . TYR A 1 480 ? -1.926 12.477 22.141 1.00 94.94 480 TYR A CA 1
ATOM 3827 C C . TYR A 1 480 ? -3.460 12.409 22.242 1.00 94.94 480 TYR A C 1
ATOM 3829 O O . TYR A 1 480 ? -4.096 11.629 21.527 1.00 94.94 480 TYR A O 1
ATOM 3837 N N . PRO A 1 481 ? -4.083 13.223 23.115 1.00 91.62 481 PRO A N 1
ATOM 3838 C CA . PRO A 1 481 ? -5.517 13.142 23.362 1.00 91.62 481 PRO A CA 1
ATOM 3839 C C . PRO A 1 481 ? -6.322 13.414 22.085 1.00 91.62 481 PRO A C 1
ATOM 3841 O O . PRO A 1 481 ? -6.099 14.402 21.386 1.00 91.62 481 PRO A O 1
ATOM 3844 N N . GLY A 1 482 ? -7.280 12.531 21.793 1.00 89.25 482 GLY A N 1
ATOM 3845 C CA . GLY A 1 482 ? -8.192 12.659 20.653 1.00 89.25 482 GLY A CA 1
ATOM 3846 C C . GLY A 1 482 ? -7.615 12.243 19.296 1.00 89.25 482 GLY A C 1
ATOM 3847 O O . GLY A 1 482 ? -8.339 12.324 18.303 1.00 89.25 482 GLY A O 1
ATOM 3848 N N . LYS A 1 483 ? -6.356 11.785 19.218 1.00 95.31 483 LYS A N 1
ATOM 3849 C CA . LYS A 1 483 ? -5.826 11.186 17.986 1.00 95.31 483 LYS A CA 1
ATOM 3850 C C . LYS A 1 483 ? -6.221 9.704 17.891 1.00 95.31 483 LYS A C 1
ATOM 3852 O O . LYS A 1 483 ? -5.962 8.965 18.838 1.00 95.31 483 LYS A O 1
ATOM 3857 N N . PRO A 1 484 ? -6.810 9.248 16.769 1.00 97.25 484 PRO A N 1
ATOM 3858 C CA . PRO A 1 484 ? -7.078 7.828 16.555 1.00 97.25 484 PRO A CA 1
ATOM 3859 C C . PRO A 1 484 ? -5.775 7.030 16.441 1.00 97.25 484 PRO A C 1
ATOM 3861 O O . PRO A 1 484 ? -4.790 7.514 15.875 1.00 97.25 484 PRO A O 1
ATOM 3864 N N . ILE A 1 485 ? -5.798 5.790 16.931 1.00 98.31 485 ILE A N 1
ATOM 3865 C CA . ILE A 1 485 ? -4.649 4.880 16.953 1.00 98.31 485 ILE A CA 1
ATOM 3866 C C . ILE A 1 485 ? -4.957 3.619 16.135 1.00 98.31 485 ILE A C 1
ATOM 3868 O O . ILE A 1 485 ? -5.876 2.863 16.443 1.00 98.31 485 ILE A O 1
ATOM 3872 N N . LEU A 1 486 ? -4.155 3.370 15.106 1.00 98.50 486 LEU A N 1
ATOM 3873 C CA . LEU A 1 486 ? -4.138 2.150 14.310 1.00 98.50 486 LEU A CA 1
ATOM 3874 C C . LEU A 1 486 ? -2.952 1.283 14.746 1.00 98.50 486 LEU A C 1
ATOM 3876 O O . LEU A 1 486 ? -1.799 1.710 14.681 1.00 98.50 486 LEU A O 1
ATOM 3880 N N . ILE A 1 487 ? -3.211 0.030 15.115 1.00 98.62 487 ILE A N 1
ATOM 3881 C CA . ILE A 1 487 ? -2.133 -0.954 15.256 1.00 98.62 487 ILE A CA 1
ATOM 3882 C C . ILE A 1 487 ? -1.756 -1.439 13.852 1.00 98.62 487 ILE A C 1
ATOM 3884 O O . ILE A 1 487 ? -2.456 -2.262 13.259 1.00 98.62 487 ILE A O 1
ATOM 3888 N N . ALA A 1 488 ? -0.686 -0.869 13.296 1.00 98.38 488 ALA A N 1
ATOM 3889 C CA . ALA A 1 488 ? -0.188 -1.136 11.947 1.00 98.38 488 ALA A CA 1
ATOM 3890 C C . ALA A 1 488 ? 0.549 -2.480 11.839 1.00 98.38 488 ALA A C 1
ATOM 3892 O O . ALA A 1 488 ? 0.619 -3.053 10.749 1.00 98.38 488 ALA A O 1
ATOM 3893 N N . GLU A 1 489 ? 1.076 -2.990 12.957 1.00 98.31 489 GLU A N 1
ATOM 3894 C CA . GLU A 1 489 ? 1.582 -4.357 13.086 1.00 98.31 489 GLU A CA 1
ATOM 3895 C C . GLU A 1 489 ? 1.464 -4.862 14.525 1.00 98.31 489 GLU A C 1
ATOM 3897 O O . GLU A 1 489 ? 1.899 -4.204 15.472 1.00 98.31 489 GLU A O 1
ATOM 3902 N N . PHE A 1 490 ? 0.928 -6.070 14.670 1.00 97.75 490 PHE A N 1
ATOM 3903 C CA . PHE A 1 490 ? 1.097 -6.918 15.847 1.00 97.75 490 PHE A CA 1
ATOM 3904 C C . PHE A 1 490 ? 1.003 -8.383 15.416 1.00 97.75 490 PHE A C 1
ATOM 3906 O O . PHE A 1 490 ? 0.429 -8.698 14.367 1.00 97.75 490 PHE A O 1
ATOM 3913 N N . GLY A 1 491 ? 1.556 -9.288 16.212 1.00 96.06 491 GLY A N 1
ATOM 3914 C CA . GLY A 1 491 ? 1.527 -10.711 15.908 1.00 96.06 491 GLY A CA 1
ATOM 3915 C C . GLY A 1 491 ? 2.662 -11.472 16.568 1.00 96.06 491 GLY A C 1
ATOM 3916 O O . GLY A 1 491 ? 3.423 -10.944 17.375 1.00 96.06 491 GLY A O 1
ATOM 3917 N N . TYR A 1 492 ? 2.781 -12.744 16.208 1.00 96.38 492 TYR A N 1
ATOM 3918 C CA . TYR A 1 492 ? 3.809 -13.617 16.752 1.00 96.38 492 TYR A CA 1
ATOM 3919 C C . TYR A 1 492 ? 4.269 -14.639 15.715 1.00 96.38 492 TYR A C 1
ATOM 3921 O O . TYR A 1 492 ? 3.532 -14.982 14.787 1.00 96.38 492 TYR A O 1
ATOM 3929 N N . MET A 1 493 ? 5.502 -15.113 15.866 1.00 94.00 493 MET A N 1
ATOM 3930 C CA . MET A 1 493 ? 6.091 -16.106 14.974 1.00 94.00 493 MET A CA 1
ATOM 3931 C C . MET A 1 493 ? 5.606 -17.528 15.289 1.00 94.00 493 MET A C 1
ATOM 3933 O O . MET A 1 493 ? 5.475 -17.905 16.450 1.00 94.00 493 MET A O 1
ATOM 3937 N N . ALA A 1 494 ? 5.412 -18.350 14.257 1.00 95.44 494 ALA A N 1
ATOM 3938 C CA . ALA A 1 494 ? 5.154 -19.781 14.393 1.00 95.44 494 ALA A CA 1
ATOM 3939 C C . ALA A 1 494 ? 5.690 -20.587 13.208 1.00 95.44 494 ALA A C 1
ATOM 3941 O O . ALA A 1 494 ? 5.334 -20.337 12.048 1.00 95.44 494 ALA A O 1
ATOM 3942 N N . TRP A 1 495 ? 6.478 -21.622 13.508 1.00 93.62 495 TRP A N 1
ATOM 3943 C CA . TRP A 1 495 ? 6.955 -22.566 12.504 1.00 93.62 495 TRP A CA 1
ATOM 3944 C C . TRP A 1 495 ? 5.866 -23.572 12.136 1.00 93.62 495 TRP A C 1
ATOM 3946 O O . TRP A 1 495 ? 5.310 -24.229 13.023 1.00 93.62 495 TRP A O 1
ATOM 3956 N N . PRO A 1 496 ? 5.583 -23.754 10.835 1.00 91.31 496 PRO A N 1
ATOM 3957 C CA . PRO A 1 496 ? 4.521 -24.650 10.418 1.00 91.31 496 PRO A CA 1
ATOM 3958 C C . PRO A 1 496 ? 4.770 -26.090 10.875 1.00 91.31 496 PRO A C 1
ATOM 3960 O O . PRO A 1 496 ? 5.844 -26.645 10.650 1.00 91.31 496 PRO A O 1
ATOM 3963 N N . GLY A 1 497 ? 3.754 -26.711 11.472 1.00 90.44 497 GLY A N 1
ATOM 3964 C CA . GLY A 1 497 ? 3.829 -28.080 11.991 1.00 90.44 497 GLY A CA 1
ATOM 3965 C C . GLY A 1 497 ? 4.368 -28.216 13.421 1.00 90.44 497 GLY A C 1
ATOM 3966 O O . GLY A 1 497 ? 4.240 -29.296 13.996 1.00 90.44 497 GLY A O 1
ATOM 3967 N N . ILE A 1 498 ? 4.896 -27.149 14.034 1.00 94.31 498 ILE A N 1
ATOM 3968 C CA . ILE A 1 498 ? 5.241 -27.142 15.464 1.00 94.31 498 ILE A CA 1
ATOM 3969 C C . ILE A 1 498 ? 3.995 -26.760 16.266 1.00 94.31 498 ILE A C 1
ATOM 3971 O O . ILE A 1 498 ? 3.484 -25.649 16.139 1.00 94.31 498 ILE A O 1
ATOM 3975 N N . ARG A 1 499 ? 3.490 -27.684 17.091 1.00 89.44 499 ARG A N 1
ATOM 3976 C CA . ARG A 1 499 ? 2.226 -27.497 17.825 1.00 89.44 499 ARG A CA 1
ATOM 3977 C C . ARG A 1 499 ? 2.375 -26.832 19.189 1.00 89.44 499 ARG A C 1
ATOM 3979 O O . ARG A 1 499 ? 1.508 -26.049 19.537 1.00 89.44 499 ARG A O 1
ATOM 3986 N N . GLU A 1 500 ? 3.466 -27.072 19.911 1.00 85.88 500 GLU A N 1
ATOM 3987 C CA . GLU A 1 500 ? 3.695 -26.530 21.261 1.00 85.88 500 GLU A CA 1
ATOM 3988 C C . GLU A 1 500 ? 5.112 -25.957 21.415 1.00 85.88 500 GLU A C 1
ATOM 3990 O O . GLU A 1 500 ? 6.009 -26.264 20.625 1.00 85.88 500 GLU A O 1
ATOM 3995 N N . GLY A 1 501 ? 5.311 -25.102 22.423 1.00 87.56 501 GLY A N 1
ATOM 3996 C CA . GLY A 1 501 ? 6.574 -24.408 22.695 1.00 87.56 501 GLY A CA 1
ATOM 3997 C C . GLY A 1 501 ? 6.648 -22.990 22.116 1.00 87.56 501 GLY A C 1
ATOM 3998 O O . GLY A 1 501 ? 5.704 -22.500 21.496 1.00 87.56 501 GLY A O 1
ATOM 3999 N N . MET A 1 502 ? 7.797 -22.333 22.313 1.00 88.69 502 MET A N 1
ATOM 4000 C CA . MET A 1 502 ? 7.996 -20.894 22.046 1.00 88.69 502 MET A CA 1
ATOM 4001 C C . MET A 1 502 ? 7.841 -20.473 20.582 1.00 88.69 502 MET A C 1
ATOM 4003 O O . MET A 1 502 ? 7.738 -19.296 20.285 1.00 88.69 502 MET A O 1
ATOM 4007 N N . VAL A 1 503 ? 7.851 -21.408 19.642 1.00 90.94 503 VAL A N 1
ATOM 4008 C CA . VAL A 1 503 ? 7.750 -21.094 18.210 1.00 90.94 503 VAL A CA 1
ATOM 4009 C C . VAL A 1 503 ? 6.596 -21.840 17.549 1.00 90.94 503 VAL A C 1
ATOM 4011 O O . VAL A 1 503 ? 6.644 -22.184 16.366 1.00 90.94 503 VAL A O 1
ATOM 4014 N N . SER A 1 504 ? 5.584 -22.157 18.353 1.00 94.69 504 SER A N 1
ATOM 4015 C CA . SER A 1 504 ? 4.477 -23.004 17.950 1.00 94.69 504 SER A CA 1
ATOM 4016 C C . SER A 1 504 ? 3.292 -22.248 17.381 1.00 94.69 504 SER A C 1
ATOM 4018 O O . SER A 1 504 ? 2.990 -21.112 17.739 1.00 94.69 504 SER A O 1
ATOM 4020 N N . GLU A 1 505 ? 2.566 -22.955 16.527 1.00 96.31 505 GLU A N 1
ATOM 4021 C CA . GLU A 1 505 ? 1.298 -22.529 15.957 1.00 96.31 505 GLU A CA 1
ATOM 4022 C C . GLU A 1 505 ? 0.222 -22.221 17.017 1.00 96.31 505 GLU A C 1
ATOM 4024 O O . GLU A 1 505 ? -0.596 -21.326 16.799 1.00 96.31 505 GLU A O 1
ATOM 4029 N N . LEU A 1 506 ? 0.206 -22.938 18.152 1.00 95.75 506 LEU A N 1
ATOM 4030 C CA . LEU A 1 506 ? -0.746 -22.670 19.238 1.00 95.75 506 LEU A CA 1
ATOM 4031 C C . LEU A 1 506 ? -0.361 -21.424 20.038 1.00 95.75 506 LEU A C 1
ATOM 4033 O O . LEU A 1 506 ? -1.239 -20.626 20.355 1.00 95.75 506 LEU A O 1
ATOM 4037 N N . LEU A 1 507 ? 0.934 -21.205 20.289 1.00 95.25 507 LEU A N 1
ATOM 4038 C CA . LEU A 1 507 ? 1.393 -19.996 20.972 1.00 95.25 507 LEU A CA 1
ATOM 4039 C C . LEU A 1 507 ? 1.154 -18.738 20.126 1.00 95.25 507 LEU A C 1
ATOM 4041 O O . LEU A 1 507 ? 0.762 -17.713 20.669 1.00 95.25 507 LEU A O 1
ATOM 4045 N N . GLN A 1 508 ? 1.305 -18.809 18.796 1.00 97.81 508 GLN A N 1
ATOM 4046 C CA . GLN A 1 508 ? 0.916 -17.701 17.912 1.00 97.81 508 GLN A CA 1
ATOM 4047 C C . GLN A 1 508 ? -0.578 -17.374 18.029 1.00 97.81 508 GLN A C 1
ATOM 4049 O O . GLN A 1 508 ? -0.946 -16.201 18.080 1.00 97.81 508 GLN A O 1
ATOM 4054 N N . ALA A 1 509 ? -1.439 -18.393 18.075 1.00 97.06 509 ALA A N 1
ATOM 4055 C CA . ALA A 1 509 ? -2.876 -18.196 18.236 1.00 97.06 509 ALA A CA 1
ATOM 4056 C C . ALA A 1 509 ? -3.215 -17.551 19.596 1.00 97.06 509 ALA A C 1
ATOM 4058 O O . ALA A 1 509 ? -3.998 -16.603 19.640 1.00 97.06 509 ALA A O 1
ATOM 4059 N N . GLU A 1 510 ? -2.586 -18.016 20.680 1.00 96.31 510 GLU A N 1
ATOM 4060 C CA . GLU A 1 510 ? -2.744 -17.451 22.025 1.00 96.31 510 GLU A CA 1
ATOM 4061 C C . GLU A 1 510 ? -2.237 -16.005 22.110 1.00 96.31 510 GLU A C 1
ATOM 4063 O O . GLU A 1 510 ? -2.934 -15.140 22.639 1.00 96.31 510 GLU A O 1
ATOM 4068 N N . ALA A 1 511 ? -1.058 -15.720 21.550 1.00 96.62 511 ALA A N 1
ATOM 4069 C CA . ALA A 1 511 ? -0.484 -14.379 21.514 1.00 96.62 511 ALA A CA 1
ATOM 4070 C C . ALA A 1 511 ? -1.422 -13.391 20.810 1.00 96.62 511 ALA A C 1
ATOM 4072 O O . ALA A 1 511 ? -1.710 -12.328 21.352 1.00 96.62 511 ALA A O 1
ATOM 4073 N N . LEU A 1 512 ? -1.972 -13.764 19.647 1.00 97.56 512 LEU A N 1
ATOM 4074 C CA . LEU A 1 512 ? -2.943 -12.930 18.933 1.00 97.56 512 LEU A CA 1
ATOM 4075 C C . LEU A 1 512 ? -4.199 -12.653 19.768 1.00 97.56 512 LEU A C 1
ATOM 4077 O O . LEU A 1 512 ? -4.690 -11.527 19.755 1.00 97.56 512 LEU A O 1
ATOM 4081 N N . GLU A 1 513 ? -4.721 -13.648 20.489 1.00 95.88 513 GLU A N 1
ATOM 4082 C CA . GLU A 1 513 ? -5.914 -13.475 21.326 1.00 95.88 513 GLU A CA 1
ATOM 4083 C C . GLU A 1 513 ? -5.646 -12.557 22.531 1.00 95.88 513 GLU A C 1
ATOM 4085 O O . GLU A 1 513 ? -6.423 -11.633 22.782 1.00 95.88 513 GLU A O 1
ATOM 4090 N N . GLN A 1 514 ? -4.536 -12.767 23.246 1.00 95.81 514 GLN A N 1
ATOM 4091 C CA . GLN A 1 514 ? -4.183 -11.978 24.434 1.00 95.81 514 GLN A CA 1
ATOM 4092 C C . GLN A 1 514 ? -3.771 -10.545 24.083 1.00 95.81 514 GLN A C 1
ATOM 4094 O O . GLN A 1 514 ? -4.194 -9.595 24.745 1.00 95.81 514 GLN A O 1
ATOM 4099 N N . GLU A 1 515 ? -2.980 -10.365 23.023 1.00 96.50 515 GLU A N 1
ATOM 4100 C CA . GLU A 1 515 ? -2.595 -9.034 22.558 1.00 96.50 515 GLU A CA 1
ATOM 4101 C C . GLU A 1 515 ? -3.805 -8.257 22.037 1.00 96.50 515 GLU A C 1
ATOM 4103 O O . GLU A 1 515 ? -3.975 -7.099 22.414 1.00 96.50 515 GLU A O 1
ATOM 4108 N N . TYR A 1 516 ? -4.699 -8.892 21.265 1.00 95.75 516 TYR A N 1
ATOM 4109 C CA . TYR A 1 516 ? -5.951 -8.260 20.838 1.00 95.75 516 TYR A CA 1
ATOM 4110 C C . TYR A 1 516 ? -6.772 -7.778 22.036 1.00 95.75 516 TYR A C 1
ATOM 4112 O O . TYR A 1 516 ? -7.220 -6.633 22.049 1.00 95.75 516 TYR A O 1
ATOM 4120 N N . ALA A 1 517 ? -6.947 -8.617 23.061 1.00 93.06 517 ALA A N 1
ATOM 4121 C CA . ALA A 1 517 ? -7.697 -8.240 24.257 1.00 93.06 517 ALA A CA 1
ATOM 4122 C C . ALA A 1 517 ? -7.097 -7.001 24.950 1.00 93.06 517 ALA A C 1
ATOM 4124 O O . ALA A 1 517 ? -7.835 -6.083 25.303 1.00 93.06 517 ALA A O 1
ATOM 4125 N N . GLY A 1 518 ? -5.768 -6.945 25.081 1.00 93.88 518 GLY A N 1
ATOM 4126 C CA . GLY A 1 518 ? -5.062 -5.798 25.657 1.00 93.88 518 GLY A CA 1
ATOM 4127 C C . GLY A 1 518 ? -5.145 -4.524 24.816 1.00 93.88 518 GLY A C 1
ATOM 4128 O O . GLY A 1 518 ? -5.350 -3.442 25.364 1.00 93.88 518 GLY A O 1
ATOM 4129 N N . ILE A 1 519 ? -5.035 -4.646 23.489 1.00 95.62 519 ILE A N 1
ATOM 4130 C CA . ILE A 1 519 ? -5.190 -3.531 22.544 1.00 95.62 519 ILE A CA 1
ATOM 4131 C C . ILE A 1 519 ? -6.594 -2.930 22.666 1.00 95.62 519 ILE A C 1
ATOM 4133 O O . ILE A 1 519 ? -6.744 -1.719 22.812 1.00 95.62 519 ILE A O 1
ATOM 4137 N N . MET A 1 520 ? -7.629 -3.774 22.660 1.00 92.56 520 MET A N 1
ATOM 4138 C CA . MET A 1 520 ? -9.028 -3.333 22.665 1.00 92.56 520 MET A CA 1
ATOM 4139 C C . MET A 1 520 ? -9.488 -2.701 23.989 1.00 92.56 520 MET A C 1
ATOM 4141 O O . MET A 1 520 ? -10.615 -2.207 24.056 1.00 92.56 520 MET A O 1
ATOM 4145 N N . HIS A 1 521 ? -8.651 -2.687 25.033 1.00 90.38 521 HIS A N 1
ATOM 4146 C CA . HIS A 1 521 ? -8.918 -1.908 26.243 1.00 90.38 521 HIS A CA 1
ATOM 4147 C C . HIS A 1 521 ? -8.807 -0.398 26.025 1.00 90.38 521 HIS A C 1
ATOM 4149 O O . HIS A 1 521 ? -9.380 0.343 26.819 1.00 90.38 521 HIS A O 1
ATOM 4155 N N . GLU A 1 522 ? -8.077 0.061 25.004 1.00 91.62 522 GLU A N 1
ATOM 4156 C CA . GLU A 1 522 ? -7.887 1.484 24.729 1.00 91.62 522 GLU A CA 1
ATOM 4157 C C . GLU A 1 522 ? -9.002 2.037 23.809 1.00 91.62 522 GLU A C 1
ATOM 4159 O O . GLU A 1 522 ? -9.079 1.670 22.633 1.00 91.62 522 GLU A O 1
ATOM 4164 N N . PRO A 1 523 ? -9.849 2.960 24.308 1.00 89.12 523 PRO A N 1
ATOM 4165 C CA . PRO A 1 523 ? -10.842 3.709 23.535 1.00 89.12 523 PRO A CA 1
ATOM 4166 C C . PRO A 1 523 ? -10.391 4.316 22.205 1.00 89.12 523 PRO A C 1
ATOM 4168 O O . PRO A 1 523 ? -11.190 4.385 21.269 1.00 89.12 523 PRO A O 1
ATOM 4171 N N . ALA A 1 524 ? -9.156 4.816 22.137 1.00 92.06 524 ALA A N 1
ATOM 4172 C CA . ALA A 1 524 ? -8.627 5.522 20.974 1.00 92.06 524 ALA A CA 1
ATOM 4173 C C . ALA A 1 524 ? -8.262 4.592 19.803 1.00 92.06 524 ALA A C 1
ATOM 4175 O O . ALA A 1 524 ? -7.949 5.080 18.713 1.00 92.06 524 ALA A O 1
ATOM 4176 N N . ILE A 1 525 ? -8.310 3.265 19.991 1.00 95.44 525 ILE A N 1
ATOM 4177 C CA . ILE A 1 525 ? -8.040 2.313 18.913 1.00 95.44 525 ILE A CA 1
ATOM 4178 C C . ILE A 1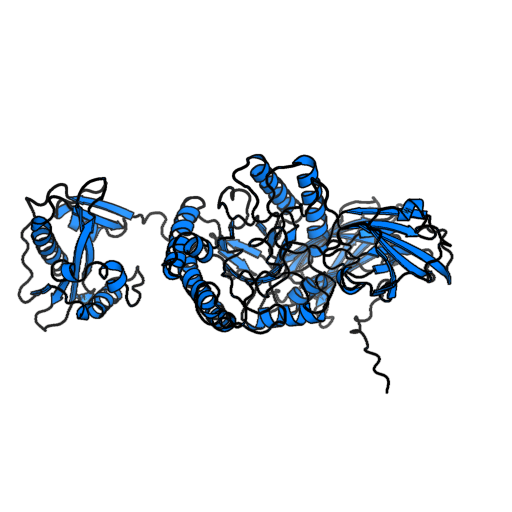 525 ? -9.110 2.428 17.825 1.00 95.44 525 ILE A C 1
ATOM 4180 O O . ILE A 1 525 ? -10.291 2.154 18.038 1.00 95.44 525 ILE A O 1
ATOM 4184 N N . CYS A 1 526 ? -8.676 2.786 16.619 1.00 95.94 526 CYS A N 1
ATOM 4185 C CA . CYS A 1 526 ? -9.510 2.841 15.423 1.00 95.94 526 CYS A CA 1
ATOM 4186 C C . CYS A 1 526 ? -9.337 1.621 14.511 1.00 95.94 526 CYS A C 1
ATOM 4188 O O . CYS A 1 526 ? -10.061 1.469 13.523 1.00 95.94 526 CYS A O 1
ATOM 4190 N N . GLY A 1 527 ? -8.399 0.735 14.837 1.00 96.38 527 GLY A N 1
ATOM 4191 C CA . GLY A 1 527 ? -8.318 -0.574 14.224 1.00 96.38 527 GLY A CA 1
ATOM 4192 C C . GLY A 1 527 ? -6.984 -1.269 14.388 1.00 96.38 527 GLY A C 1
ATOM 4193 O O . GLY A 1 527 ? -6.074 -0.787 15.065 1.00 96.38 527 GLY A O 1
ATOM 4194 N N . ILE A 1 528 ? -6.893 -2.430 13.750 1.00 97.12 528 ILE A N 1
ATOM 4195 C CA . ILE A 1 528 ? -5.763 -3.339 13.872 1.00 97.12 528 ILE A CA 1
ATOM 4196 C C . ILE A 1 528 ? -5.402 -3.988 12.540 1.00 97.12 528 ILE A C 1
ATOM 4198 O O . ILE A 1 528 ? -6.259 -4.263 11.690 1.00 97.12 528 ILE A O 1
ATOM 4202 N N . THR A 1 529 ? -4.123 -4.313 12.401 1.00 98.12 529 THR A N 1
ATOM 4203 C CA . THR A 1 529 ? -3.605 -5.110 11.298 1.00 98.12 529 THR A CA 1
ATOM 4204 C C . THR A 1 529 ? -2.600 -6.138 11.782 1.00 98.12 529 THR A C 1
ATOM 4206 O O . THR A 1 529 ? -1.608 -5.821 12.434 1.00 98.12 529 THR A O 1
ATOM 4209 N N . ILE A 1 530 ? -2.873 -7.397 11.459 1.00 98.62 530 ILE A N 1
ATOM 4210 C CA . ILE A 1 530 ? -2.021 -8.515 11.861 1.00 98.62 530 ILE A CA 1
ATOM 4211 C C . ILE A 1 530 ? -0.800 -8.552 10.944 1.00 98.62 530 ILE A C 1
ATOM 4213 O O . ILE A 1 530 ? -0.942 -8.502 9.717 1.00 98.62 530 ILE A O 1
ATOM 4217 N N . TRP A 1 531 ? 0.393 -8.646 11.528 1.00 97.62 531 TRP A N 1
ATOM 4218 C CA . TRP A 1 531 ? 1.621 -9.009 10.830 1.00 97.62 531 TRP A CA 1
ATOM 4219 C C . TRP A 1 531 ? 1.809 -10.529 10.926 1.00 97.62 531 TRP A C 1
ATOM 4221 O O . TRP A 1 531 ? 2.123 -11.052 11.991 1.00 97.62 531 TRP A O 1
ATOM 4231 N N . CYS A 1 532 ? 1.572 -11.290 9.859 1.00 97.19 532 CYS A N 1
ATOM 4232 C CA . CYS A 1 532 ? 1.072 -10.883 8.533 1.00 97.19 532 CYS A CA 1
ATOM 4233 C C . CYS A 1 532 ? 0.097 -11.933 7.970 1.00 97.19 532 CYS A C 1
ATOM 4235 O O . CYS A 1 532 ? -0.191 -12.933 8.629 1.00 97.19 532 CYS A O 1
ATOM 4237 N N . TYR A 1 533 ? -0.463 -11.717 6.772 1.00 98.38 533 TYR A N 1
ATOM 4238 C CA . TYR A 1 533 ? -1.347 -12.715 6.159 1.00 98.38 533 TYR A CA 1
ATOM 4239 C C . TYR A 1 533 ? -0.605 -14.042 5.921 1.00 98.38 533 TYR A C 1
ATOM 4241 O O . TYR A 1 533 ? -1.006 -15.066 6.470 1.00 98.38 533 TYR A O 1
ATOM 4249 N N . ALA A 1 534 ? 0.505 -14.017 5.176 1.00 97.88 534 ALA A N 1
ATOM 4250 C CA . ALA A 1 534 ? 1.263 -15.206 4.786 1.00 97.88 534 ALA A CA 1
ATOM 4251 C C . ALA A 1 534 ? 2.755 -15.105 5.142 1.00 97.88 534 ALA A C 1
ATOM 4253 O O . ALA A 1 534 ? 3.356 -14.034 5.035 1.00 97.88 534 ALA A O 1
ATOM 4254 N N . ASP A 1 535 ? 3.364 -16.240 5.506 1.00 96.56 535 ASP A N 1
ATOM 4255 C CA . ASP A 1 535 ? 4.824 -16.348 5.632 1.00 96.56 535 ASP A CA 1
ATOM 4256 C C . ASP A 1 535 ? 5.504 -15.963 4.307 1.00 96.56 535 ASP A C 1
ATOM 4258 O O . ASP A 1 535 ? 5.005 -16.286 3.228 1.00 96.56 535 ASP A O 1
ATOM 4262 N N . HIS A 1 536 ? 6.683 -15.346 4.377 1.00 93.38 536 HIS A N 1
ATOM 4263 C CA . HIS A 1 536 ? 7.387 -14.823 3.200 1.00 93.38 536 HIS A CA 1
ATOM 4264 C C . HIS A 1 536 ? 8.918 -14.965 3.315 1.00 93.38 536 HIS A C 1
ATOM 4266 O O . HIS A 1 536 ? 9.442 -15.178 4.414 1.00 93.38 536 HIS A O 1
ATOM 4272 N N . PRO A 1 537 ? 9.667 -14.878 2.199 1.00 89.88 537 PRO A N 1
ATOM 4273 C CA . PRO A 1 537 ? 11.130 -14.913 2.218 1.00 89.88 537 PRO A CA 1
ATOM 4274 C C . PRO A 1 537 ? 11.758 -13.688 2.898 1.00 89.88 537 PRO A C 1
ATOM 4276 O O . PRO A 1 537 ? 11.338 -12.553 2.668 1.00 89.88 537 PRO A O 1
ATOM 4279 N N . TRP A 1 538 ? 12.832 -13.912 3.654 1.00 87.75 538 TRP A N 1
ATOM 4280 C CA . TRP A 1 538 ? 13.592 -12.874 4.359 1.00 87.75 538 TRP A CA 1
ATOM 4281 C C . TRP A 1 538 ? 15.079 -12.893 3.943 1.00 87.75 538 TRP A C 1
ATOM 4283 O O . TRP A 1 538 ? 15.570 -13.960 3.566 1.00 87.75 538 TRP A O 1
ATOM 4293 N N . PRO A 1 539 ? 15.815 -11.758 3.960 1.00 82.25 539 PRO A N 1
ATOM 4294 C CA . PRO A 1 539 ? 17.248 -11.755 3.664 1.00 82.25 539 PRO A CA 1
ATOM 4295 C C . PRO A 1 539 ? 18.075 -12.603 4.641 1.00 82.25 539 PRO A C 1
ATOM 4297 O O . PRO A 1 539 ? 17.897 -12.522 5.854 1.00 82.25 539 PRO A O 1
ATOM 4300 N N . GLU A 1 540 ? 19.036 -13.366 4.120 1.00 72.25 540 GLU A N 1
ATOM 4301 C CA . GLU A 1 540 ? 19.845 -14.308 4.915 1.00 72.25 540 GLU A CA 1
ATOM 4302 C C . GLU A 1 540 ? 20.661 -13.612 6.019 1.00 72.25 540 GLU A C 1
ATOM 4304 O O . GLU A 1 540 ? 20.871 -14.164 7.097 1.00 72.25 540 GLU A O 1
ATOM 4309 N N . GLU A 1 541 ? 21.081 -12.369 5.774 1.00 66.38 541 GLU A N 1
ATOM 4310 C CA . GLU A 1 541 ? 21.994 -11.621 6.643 1.00 66.38 541 GLU A CA 1
ATOM 4311 C C . GLU A 1 541 ? 21.304 -10.886 7.808 1.00 66.38 541 GLU A C 1
ATOM 4313 O O . GLU A 1 541 ? 22.001 -10.332 8.657 1.00 66.38 541 GLU A O 1
ATOM 4318 N N . SER A 1 542 ? 19.963 -10.829 7.863 1.00 68.00 542 SER A N 1
ATOM 4319 C CA . SER A 1 542 ? 19.265 -9.916 8.789 1.00 68.00 542 SER A CA 1
ATOM 4320 C C . SER A 1 542 ? 18.273 -10.548 9.771 1.00 68.00 542 SER A C 1
ATOM 4322 O O . SER A 1 542 ? 17.956 -9.894 10.762 1.00 68.00 542 SER A O 1
ATOM 4324 N N . PHE A 1 543 ? 17.806 -11.788 9.576 1.00 64.94 543 PHE A N 1
ATOM 4325 C CA . PHE A 1 543 ? 16.794 -12.404 10.458 1.00 64.94 543 PHE A CA 1
ATOM 4326 C C . PHE A 1 543 ? 17.288 -13.642 11.185 1.00 64.94 543 PHE A C 1
ATOM 4328 O O . PHE A 1 543 ? 17.708 -14.618 10.564 1.00 64.94 543 PHE A O 1
ATOM 4335 N N . PHE A 1 544 ? 17.243 -13.573 12.521 1.00 63.75 544 PHE A N 1
ATOM 4336 C CA . PHE A 1 544 ? 17.654 -14.627 13.459 1.00 63.75 544 PHE A CA 1
ATOM 4337 C C . PHE A 1 544 ? 18.946 -15.369 13.070 1.00 63.75 544 PHE A C 1
ATOM 4339 O O . PHE A 1 544 ? 19.061 -16.565 13.315 1.00 63.75 544 PHE A O 1
ATOM 4346 N N . ASN A 1 545 ? 19.928 -14.662 12.496 1.00 65.62 545 ASN A N 1
ATOM 4347 C CA . ASN A 1 545 ? 21.190 -15.228 12.010 1.00 65.62 545 ASN A CA 1
ATOM 4348 C C . ASN A 1 545 ? 20.969 -16.415 11.040 1.00 65.62 545 ASN A C 1
ATOM 4350 O O . ASN A 1 545 ? 21.108 -17.567 11.443 1.00 65.62 545 ASN A O 1
ATOM 4354 N N . TYR A 1 546 ? 20.692 -16.131 9.757 1.00 68.38 546 TYR A N 1
ATOM 4355 C CA . TYR A 1 546 ? 20.553 -17.096 8.642 1.00 68.38 546 TYR A CA 1
ATOM 4356 C C . TYR A 1 546 ? 19.187 -17.777 8.458 1.00 68.38 546 TYR A C 1
ATOM 4358 O O . TYR A 1 546 ? 19.062 -18.702 7.651 1.00 68.38 546 TYR A O 1
ATOM 4366 N N . ILE A 1 547 ? 18.129 -17.315 9.130 1.00 76.25 547 ILE A N 1
ATOM 4367 C CA . ILE A 1 547 ? 16.774 -17.793 8.843 1.00 76.25 547 ILE A CA 1
ATOM 4368 C C . ILE A 1 547 ? 16.195 -17.023 7.646 1.00 76.25 547 ILE A C 1
ATOM 4370 O O . ILE A 1 547 ? 15.876 -15.844 7.732 1.00 76.25 547 ILE A O 1
ATOM 4374 N N . VAL A 1 548 ? 16.001 -17.719 6.523 1.00 83.50 548 VAL A N 1
ATOM 4375 C CA . VAL A 1 548 ? 15.602 -17.116 5.230 1.00 83.50 548 VAL A CA 1
ATOM 4376 C C . VAL A 1 548 ? 14.086 -17.018 5.011 1.00 83.50 548 VAL A C 1
ATOM 4378 O O . VAL A 1 548 ? 13.613 -16.712 3.913 1.00 83.50 548 VAL A O 1
ATOM 4381 N N . ARG A 1 549 ? 13.292 -17.317 6.042 1.00 88.50 549 ARG A N 1
ATOM 4382 C CA . ARG A 1 549 ? 11.828 -17.275 6.000 1.00 88.50 549 ARG A CA 1
ATOM 4383 C C . ARG A 1 549 ? 11.284 -16.606 7.251 1.00 88.50 549 ARG A C 1
ATOM 4385 O O . ARG A 1 549 ? 11.605 -17.020 8.358 1.00 88.50 549 ARG A O 1
ATOM 4392 N N . SER A 1 550 ? 10.396 -15.649 7.034 1.00 91.56 550 SER A N 1
ATOM 4393 C CA . SER A 1 550 ? 9.588 -14.987 8.048 1.00 91.56 550 SER A CA 1
ATOM 4394 C C . SER A 1 550 ? 8.388 -15.864 8.429 1.00 91.56 550 SER A C 1
ATOM 4396 O O . SER A 1 550 ? 7.545 -16.111 7.561 1.00 91.56 550 SER A O 1
ATOM 4398 N N . PRO A 1 551 ? 8.288 -16.367 9.676 1.00 94.00 551 PRO A N 1
ATOM 4399 C CA . PRO A 1 551 ? 7.243 -17.297 10.099 1.00 94.00 551 PRO A CA 1
ATOM 4400 C C . PRO A 1 551 ? 6.068 -16.608 10.825 1.00 94.00 551 PRO A C 1
ATOM 4402 O O . PRO A 1 551 ? 5.415 -17.224 11.665 1.00 94.00 551 PRO A O 1
ATOM 4405 N N . TYR A 1 552 ? 5.798 -15.329 10.543 1.00 95.44 552 TYR A N 1
ATOM 4406 C CA . TYR A 1 552 ? 4.735 -14.545 11.200 1.00 95.44 552 TYR A CA 1
ATOM 4407 C C . TYR A 1 552 ? 3.354 -14.683 10.551 1.00 95.44 552 TYR A C 1
ATOM 4409 O O . TYR A 1 552 ? 2.367 -14.200 11.101 1.00 95.44 552 TYR A O 1
ATOM 4417 N N . GLY A 1 553 ? 3.254 -15.315 9.381 1.00 97.69 553 GLY A N 1
ATOM 4418 C CA . GLY A 1 553 ? 1.988 -15.469 8.677 1.00 97.69 553 GLY A CA 1
ATOM 4419 C C . GLY A 1 553 ? 0.976 -16.256 9.500 1.00 97.69 553 GLY A C 1
ATOM 4420 O O . GLY A 1 553 ? 1.346 -17.217 10.182 1.00 97.69 553 GLY A O 1
ATOM 4421 N N . VAL A 1 554 ? -0.303 -15.890 9.405 1.00 98.31 554 VAL A N 1
ATOM 4422 C CA . VAL A 1 554 ? -1.407 -16.745 9.882 1.00 98.31 554 VAL A CA 1
ATOM 4423 C C . VAL A 1 554 ? -1.674 -17.904 8.920 1.00 98.31 554 VAL A C 1
ATOM 4425 O O . VAL A 1 554 ? -2.216 -18.935 9.317 1.00 98.31 554 VAL A O 1
ATOM 4428 N N . VAL A 1 555 ? -1.236 -17.769 7.667 1.00 98.12 555 VAL A N 1
ATOM 4429 C CA . VAL A 1 555 ? -1.063 -18.877 6.730 1.00 98.12 555 VAL A CA 1
ATOM 4430 C C . VAL A 1 555 ? 0.415 -19.071 6.406 1.00 98.12 555 VAL A C 1
ATOM 4432 O O . VAL A 1 555 ? 1.238 -18.158 6.507 1.00 98.12 555 VAL A O 1
ATOM 4435 N N . THR A 1 556 ? 0.777 -20.282 6.010 1.00 97.25 556 THR A N 1
ATOM 4436 C CA . THR A 1 556 ? 2.113 -20.565 5.485 1.00 97.25 556 THR A CA 1
ATOM 4437 C C . THR A 1 556 ? 2.337 -19.886 4.132 1.00 97.25 556 THR A C 1
ATOM 4439 O O . THR A 1 556 ? 1.399 -19.420 3.487 1.00 97.25 556 THR A O 1
ATOM 4442 N N . ARG A 1 557 ? 3.582 -19.883 3.638 1.00 94.50 557 ARG A N 1
ATOM 4443 C CA . ARG A 1 557 ? 3.903 -19.319 2.314 1.00 94.50 557 ARG A CA 1
ATOM 4444 C C . ARG A 1 557 ? 3.106 -19.991 1.190 1.00 94.50 557 ARG A C 1
ATOM 4446 O O . ARG A 1 557 ? 2.734 -19.343 0.225 1.00 94.50 557 ARG A O 1
ATOM 4453 N N . ASP A 1 558 ? 2.799 -21.275 1.313 1.00 94.75 558 ASP A N 1
ATOM 4454 C CA . ASP A 1 558 ? 1.938 -22.045 0.405 1.00 94.75 558 ASP A CA 1
ATOM 4455 C C . ASP A 1 558 ? 0.430 -21.928 0.723 1.00 94.75 558 ASP A C 1
ATOM 4457 O O . ASP A 1 558 ? -0.368 -22.690 0.190 1.00 94.75 558 ASP A O 1
ATOM 4461 N N . ARG A 1 559 ? 0.031 -20.949 1.550 1.00 95.88 559 ARG A N 1
ATOM 4462 C CA . ARG A 1 559 ? -1.359 -20.599 1.906 1.00 95.88 559 ARG A CA 1
ATOM 4463 C C . ARG A 1 559 ? -2.114 -21.693 2.669 1.00 95.88 559 ARG A C 1
ATOM 4465 O O . ARG A 1 559 ? -3.343 -21.720 2.685 1.00 95.88 559 ARG A O 1
ATOM 4472 N N . ARG A 1 560 ? -1.398 -22.569 3.378 1.00 95.88 560 ARG A N 1
ATOM 4473 C CA . ARG A 1 560 ? -2.014 -23.488 4.341 1.00 95.88 560 ARG A CA 1
ATOM 4474 C C . ARG A 1 560 ? -2.306 -22.745 5.640 1.00 95.88 560 ARG A C 1
ATOM 4476 O O . ARG A 1 560 ? -1.416 -22.126 6.219 1.00 95.88 560 ARG A O 1
ATOM 4483 N N . GLU A 1 561 ? -3.543 -22.836 6.113 1.00 97.12 561 GLU A N 1
ATOM 4484 C CA . GLU A 1 561 ? -3.954 -22.199 7.367 1.00 97.12 561 GLU A CA 1
ATOM 4485 C C . GLU A 1 561 ? -3.194 -22.752 8.576 1.00 97.12 561 GLU A C 1
ATOM 4487 O O . GLU A 1 561 ? -3.035 -23.969 8.731 1.00 97.12 561 GLU A O 1
ATOM 4492 N N . LYS A 1 562 ? -2.765 -21.843 9.456 1.00 97.75 562 LYS A N 1
ATOM 4493 C CA . LYS A 1 562 ? -2.325 -22.162 10.817 1.00 97.75 562 LYS A CA 1
ATOM 4494 C C . LYS A 1 562 ? -3.521 -22.016 11.781 1.00 97.75 562 LYS A C 1
ATOM 4496 O O . LYS A 1 562 ? -4.491 -21.327 11.456 1.00 97.75 562 LYS A O 1
ATOM 4501 N N . PRO A 1 563 ? -3.474 -22.611 12.989 1.00 96.94 563 PRO A N 1
ATOM 4502 C CA . PRO A 1 563 ? -4.465 -22.409 14.054 1.00 96.94 563 PRO A CA 1
ATOM 4503 C C . PRO A 1 563 ? -4.854 -20.946 14.308 1.00 96.94 563 PRO A C 1
ATOM 4505 O O . PRO A 1 563 ? -6.021 -20.664 14.578 1.00 96.94 563 PRO A O 1
ATOM 4508 N N . ALA A 1 564 ? -3.915 -20.011 14.133 1.00 97.56 564 ALA A N 1
ATOM 4509 C CA . ALA A 1 564 ? -4.162 -18.575 14.216 1.00 97.56 564 ALA A CA 1
ATOM 4510 C C . ALA A 1 564 ? -5.358 -18.103 13.362 1.00 97.56 564 ALA A C 1
ATOM 4512 O O . ALA A 1 564 ? -6.121 -17.256 13.818 1.00 97.56 564 ALA A O 1
ATOM 4513 N N . CYS A 1 565 ? -5.607 -18.680 12.179 1.00 97.56 565 CYS A N 1
ATOM 4514 C CA . CYS A 1 565 ? -6.753 -18.309 11.336 1.00 97.56 565 CYS A CA 1
ATOM 4515 C C . CYS A 1 565 ? -8.108 -18.474 12.044 1.00 97.56 565 CYS A C 1
ATOM 4517 O O . CYS A 1 565 ? -9.036 -17.707 11.784 1.00 97.56 565 CYS A O 1
ATOM 4519 N N . GLN A 1 566 ? -8.249 -19.457 12.941 1.00 95.69 566 GLN A N 1
ATOM 4520 C CA . GLN A 1 566 ? -9.487 -19.654 13.705 1.00 95.69 566 GLN A CA 1
ATOM 4521 C C . GLN A 1 566 ? -9.705 -18.518 14.707 1.00 95.69 566 GLN A C 1
ATOM 4523 O O . GLN A 1 566 ? -10.807 -17.972 14.786 1.00 95.69 566 GLN A O 1
ATOM 4528 N N . VAL A 1 567 ? -8.641 -18.122 15.413 1.00 96.19 567 VAL A N 1
ATOM 4529 C CA . VAL A 1 567 ? -8.657 -16.972 16.324 1.00 96.19 567 VAL A CA 1
ATOM 4530 C C . VAL A 1 567 ? -8.992 -15.705 15.547 1.00 96.19 567 VAL A C 1
ATOM 4532 O O . VAL A 1 567 ? -9.918 -14.995 15.921 1.00 96.19 567 VAL A O 1
ATOM 4535 N N . VAL A 1 568 ? -8.340 -15.454 14.411 1.00 97.50 568 VAL A N 1
ATOM 4536 C CA . VAL A 1 568 ? -8.586 -14.226 13.642 1.00 97.50 568 VAL A CA 1
ATOM 4537 C C . VAL A 1 568 ? -10.030 -14.111 13.161 1.00 97.50 568 VAL A C 1
ATOM 4539 O O . VAL A 1 568 ? -10.631 -13.053 13.329 1.00 97.50 568 VAL A O 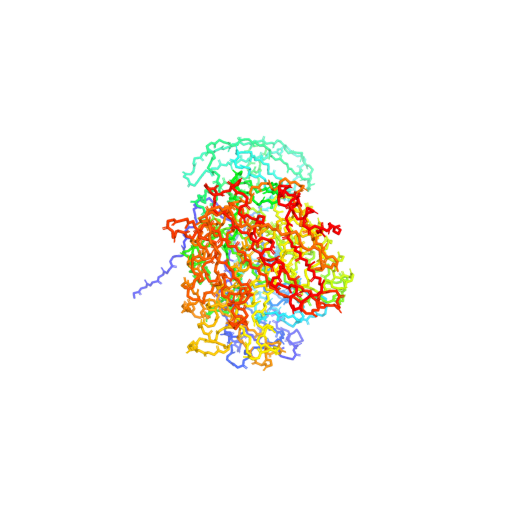1
ATOM 4542 N N . ARG A 1 569 ? -10.631 -15.189 12.636 1.00 96.00 569 ARG A N 1
ATOM 4543 C CA . ARG A 1 569 ? -12.054 -15.177 12.245 1.00 96.00 569 ARG A CA 1
ATOM 4544 C C . ARG A 1 569 ? -12.959 -14.793 13.415 1.00 96.00 569 ARG A C 1
ATOM 4546 O O . ARG A 1 569 ? -13.849 -13.964 13.244 1.00 96.00 569 ARG A O 1
ATOM 4553 N N . LYS A 1 570 ? -12.703 -15.351 14.605 1.00 94.81 570 LYS A N 1
ATOM 4554 C CA . LYS A 1 570 ? -13.426 -15.004 15.838 1.00 94.81 570 LYS A CA 1
ATOM 4555 C C . LYS A 1 570 ? -13.246 -13.522 16.182 1.00 94.81 570 LYS A C 1
ATOM 4557 O O . LYS A 1 570 ? -14.237 -12.841 16.428 1.00 94.81 570 LYS A O 1
ATOM 4562 N N . LEU A 1 571 ? -12.013 -13.012 16.162 1.00 92.94 571 LEU A N 1
ATOM 4563 C CA . LEU A 1 571 ? -11.705 -11.618 16.500 1.00 92.94 571 LEU A CA 1
ATOM 4564 C C . LEU A 1 571 ? -12.320 -10.622 15.505 1.00 92.94 571 LEU A C 1
ATOM 4566 O O . LEU A 1 571 ? -12.857 -9.593 15.902 1.00 92.94 571 LEU A O 1
ATOM 4570 N N . PHE A 1 572 ? -12.289 -10.919 14.205 1.00 94.44 572 PHE A N 1
ATOM 4571 C CA . PHE A 1 572 ? -12.806 -10.009 13.178 1.00 94.44 572 PHE A CA 1
ATOM 4572 C C . PHE A 1 572 ? -14.336 -9.989 13.110 1.00 94.44 572 PHE A C 1
ATOM 4574 O O . PHE A 1 572 ? -14.917 -8.974 12.715 1.00 94.44 572 PHE A O 1
ATOM 4581 N N . GLN A 1 573 ? -14.992 -11.067 13.539 1.00 87.44 573 GLN A N 1
ATOM 4582 C CA . GLN A 1 573 ? -16.450 -11.151 13.657 1.00 87.44 573 GLN A CA 1
ATOM 4583 C C . GLN A 1 573 ? -16.976 -10.663 15.012 1.00 87.44 573 GLN A C 1
ATOM 4585 O O . GLN A 1 573 ? -18.179 -10.437 15.144 1.00 87.44 573 GLN A O 1
ATOM 4590 N N . ALA A 1 574 ? -16.104 -10.487 16.010 1.00 81.50 574 ALA A N 1
ATOM 4591 C CA . ALA A 1 574 ? -16.508 -9.999 17.317 1.00 81.50 574 ALA A CA 1
ATOM 4592 C C . ALA A 1 574 ? -17.170 -8.610 17.197 1.00 81.50 574 ALA A C 1
ATOM 4594 O O . ALA A 1 574 ? -16.692 -7.758 16.428 1.00 81.50 574 ALA A O 1
ATOM 4595 N N . PRO A 1 575 ? -18.258 -8.358 17.952 1.00 74.31 575 PRO A N 1
ATOM 4596 C CA . PRO A 1 575 ? -18.779 -7.014 18.115 1.00 74.31 575 PRO A CA 1
ATOM 4597 C C . PRO A 1 575 ? -17.660 -6.129 18.644 1.00 74.31 575 PRO A C 1
ATOM 4599 O O . PRO A 1 575 ? -16.947 -6.507 19.575 1.00 74.31 575 PRO A O 1
ATOM 4602 N N . LEU A 1 576 ? -17.505 -4.953 18.049 1.00 68.44 576 LEU A N 1
ATOM 4603 C CA . LEU A 1 576 ? -16.589 -3.972 18.606 1.00 68.44 576 LEU A CA 1
ATOM 4604 C C . LEU A 1 576 ? -17.096 -3.576 19.994 1.00 68.44 576 LEU A C 1
ATOM 4606 O O . LEU A 1 576 ? -18.318 -3.535 20.198 1.00 68.44 576 LEU A O 1
ATOM 4610 N N . PRO A 1 577 ? -16.193 -3.268 20.939 1.00 53.94 577 PRO A N 1
ATOM 4611 C CA . PRO A 1 577 ? -16.600 -2.636 22.178 1.00 53.94 577 PRO A CA 1
ATOM 4612 C C . PRO A 1 577 ? -17.485 -1.432 21.838 1.00 53.94 577 PRO A C 1
ATOM 4614 O O . PRO A 1 577 ? -17.198 -0.729 20.858 1.00 53.94 577 PRO A O 1
ATOM 4617 N N . PRO A 1 578 ? -18.577 -1.199 22.587 1.00 49.75 578 PRO A N 1
ATOM 4618 C CA . PRO A 1 578 ? -19.374 -0.006 22.382 1.00 49.75 578 PRO A CA 1
ATOM 4619 C C . PRO A 1 578 ? -18.448 1.206 22.417 1.00 49.75 578 PRO A C 1
ATOM 4621 O O . PRO A 1 578 ? -17.516 1.262 23.224 1.00 49.75 578 PRO A O 1
ATOM 4624 N N . ALA A 1 579 ? -18.699 2.152 21.511 1.00 45.72 579 ALA A N 1
ATOM 4625 C CA . ALA A 1 579 ? -17.999 3.422 21.513 1.00 45.72 579 ALA A CA 1
ATOM 4626 C C . ALA A 1 579 ? -17.979 3.962 22.952 1.00 45.72 579 ALA A C 1
ATOM 4628 O O . ALA A 1 579 ? -19.032 3.960 23.600 1.00 45.72 579 ALA A O 1
ATOM 4629 N N . PRO A 1 580 ? -16.823 4.405 23.468 1.00 42.97 580 PRO A N 1
ATOM 4630 C CA . PRO A 1 580 ? -16.813 5.121 24.725 1.00 42.97 580 PRO A CA 1
ATOM 4631 C C . PRO A 1 580 ? -17.782 6.288 24.567 1.00 42.97 580 PRO A C 1
ATOM 4633 O O . PRO A 1 580 ? -17.628 7.107 23.657 1.00 42.97 580 PRO A O 1
ATOM 4636 N N . SER A 1 581 ? -18.799 6.355 25.426 1.00 35.41 581 SER A N 1
ATOM 4637 C CA . SER A 1 581 ? -19.552 7.592 25.606 1.00 35.41 581 SER A CA 1
ATOM 4638 C C . SER A 1 581 ? -18.527 8.702 25.816 1.00 35.41 581 SER A C 1
ATOM 4640 O O . SER A 1 581 ? -17.567 8.440 26.551 1.00 35.41 581 SER A O 1
ATOM 4642 N N . PRO A 1 582 ? -18.678 9.892 25.204 1.00 37.25 582 PRO A N 1
ATOM 4643 C CA . PRO A 1 582 ? -17.767 10.997 25.460 1.00 37.25 582 PRO A CA 1
ATOM 4644 C C . PRO A 1 582 ? -17.643 11.128 26.972 1.00 37.25 582 PRO A C 1
ATOM 4646 O O . PRO A 1 582 ? -18.624 11.441 27.655 1.00 37.25 582 PRO A O 1
ATOM 4649 N N . GLN A 1 583 ? -16.476 10.763 27.511 1.00 38.91 583 GLN A N 1
ATOM 4650 C CA . GLN A 1 583 ? -16.239 10.983 28.919 1.00 38.91 583 GLN A CA 1
ATOM 4651 C C . GLN A 1 583 ? -16.312 12.497 29.076 1.00 38.91 583 GLN A C 1
ATOM 4653 O O . GLN A 1 583 ? -15.622 13.210 28.339 1.00 38.91 583 GLN A O 1
ATOM 4658 N N . PRO A 1 584 ? -17.164 13.017 29.976 1.00 38.84 584 PRO A N 1
ATOM 4659 C CA . PRO A 1 584 ? -17.054 14.411 30.352 1.00 38.84 584 PRO A CA 1
ATOM 4660 C C . PRO A 1 584 ? -15.596 14.629 30.743 1.00 38.84 584 PRO A C 1
ATOM 4662 O O . PRO A 1 584 ? -15.047 13.815 31.490 1.00 38.84 584 PRO A O 1
ATOM 4665 N N . ALA A 1 585 ? -14.982 15.695 30.238 1.00 50.03 585 ALA A N 1
ATOM 4666 C CA . ALA A 1 585 ? -13.566 16.025 30.409 1.00 50.03 585 ALA A CA 1
ATOM 4667 C C . ALA A 1 585 ? -13.093 16.152 31.883 1.00 50.03 585 ALA A C 1
ATOM 4669 O O . ALA A 1 585 ? -11.935 16.469 32.134 1.00 50.03 585 ALA A O 1
ATOM 4670 N N . ASP A 1 586 ? -13.962 15.857 32.857 1.00 54.38 586 ASP A N 1
ATOM 4671 C CA . ASP A 1 586 ? -13.826 16.176 34.275 1.00 54.38 586 ASP A CA 1
ATOM 4672 C C . ASP A 1 586 ? -13.729 14.943 35.206 1.00 54.38 586 ASP A C 1
ATOM 4674 O O . ASP A 1 586 ? -13.590 15.108 36.423 1.00 54.38 586 ASP A O 1
ATOM 4678 N N . ASN A 1 587 ? -13.801 13.699 34.699 1.00 63.56 587 ASN A N 1
ATOM 4679 C CA . ASN A 1 587 ? -13.671 12.501 35.548 1.00 63.56 587 ASN A CA 1
ATOM 4680 C C . ASN A 1 587 ? -12.233 11.948 35.559 1.00 63.56 587 ASN A C 1
ATOM 4682 O O . ASN A 1 587 ? -11.827 11.241 34.644 1.00 63.56 587 ASN A O 1
ATOM 4686 N N . TYR A 1 588 ? -11.466 12.229 36.612 1.00 74.75 588 TYR A N 1
ATOM 4687 C CA . TYR A 1 588 ? -10.067 11.817 36.766 1.00 74.75 588 TYR A CA 1
ATOM 4688 C C . TYR A 1 588 ? -9.849 10.998 38.044 1.00 74.75 588 TYR A C 1
ATOM 4690 O O . TYR A 1 588 ? -10.671 10.976 38.963 1.00 74.75 588 TYR A O 1
ATOM 4698 N N . ARG A 1 589 ? -8.731 10.272 38.103 1.00 81.94 589 ARG A N 1
ATOM 4699 C CA . ARG A 1 589 ? -8.364 9.415 39.238 1.00 81.94 589 ARG A CA 1
ATOM 4700 C C . ARG A 1 589 ? -7.920 10.262 40.434 1.00 81.94 589 ARG A C 1
ATOM 4702 O O . ARG A 1 589 ? -7.053 11.115 40.293 1.00 81.94 589 ARG A O 1
ATOM 4709 N N . ILE A 1 590 ? -8.460 9.972 41.616 1.00 86.56 590 ILE A N 1
ATOM 4710 C CA . ILE A 1 590 ? -8.062 10.582 42.890 1.00 86.56 590 ILE A CA 1
ATOM 4711 C C . ILE A 1 590 ? -7.420 9.509 43.766 1.00 86.56 590 ILE A C 1
ATOM 4713 O O . ILE A 1 590 ? -7.989 8.433 43.977 1.00 86.56 590 ILE A O 1
ATOM 4717 N N . ILE A 1 591 ? -6.237 9.813 44.293 1.00 90.50 591 ILE A N 1
ATOM 4718 C CA . ILE A 1 591 ? -5.587 9.019 45.333 1.00 90.50 591 ILE A CA 1
ATOM 4719 C C . ILE A 1 591 ? -5.838 9.718 46.663 1.00 90.50 591 ILE A C 1
ATOM 4721 O O . ILE A 1 591 ? -5.636 10.925 46.776 1.00 90.50 591 ILE A O 1
ATOM 4725 N N . MET A 1 592 ? -6.286 8.962 47.661 1.00 94.94 592 MET A N 1
ATOM 4726 C CA . MET A 1 592 ? -6.460 9.483 49.011 1.00 94.94 592 MET A CA 1
ATOM 4727 C C . MET A 1 592 ? -5.644 8.657 49.998 1.00 94.94 592 MET A C 1
ATOM 4729 O O . MET A 1 592 ? -5.632 7.426 49.922 1.00 94.94 592 MET A O 1
ATOM 4733 N N . GLU A 1 593 ? -4.983 9.326 50.935 1.00 95.06 593 GLU A N 1
ATOM 4734 C CA . GLU A 1 593 ? -4.116 8.715 51.941 1.00 95.06 593 GLU A CA 1
ATOM 4735 C C . GLU A 1 593 ? -4.649 8.983 53.344 1.00 95.06 593 GLU A C 1
ATOM 4737 O O . GLU A 1 593 ? -5.087 10.081 53.663 1.00 95.06 593 GLU A O 1
ATOM 4742 N N . ARG A 1 594 ? -4.593 7.971 54.203 1.00 94.94 594 ARG A N 1
ATOM 4743 C CA . ARG A 1 594 ? -4.810 8.094 55.637 1.00 94.94 594 ARG A CA 1
ATOM 4744 C C . ARG A 1 594 ? -3.449 7.949 56.329 1.00 94.94 594 ARG A C 1
ATOM 4746 O O . ARG A 1 594 ? -2.874 6.857 56.282 1.00 94.94 594 ARG A O 1
ATOM 4753 N N . PRO A 1 595 ? -2.928 9.017 56.960 1.00 91.56 595 PRO A N 1
ATOM 4754 C CA . PRO A 1 595 ? -1.546 9.061 57.441 1.00 91.56 595 PRO A CA 1
ATOM 4755 C C . PRO A 1 595 ? -1.284 8.147 58.643 1.00 91.56 595 PRO A C 1
ATOM 4757 O O . PRO A 1 595 ? -0.153 7.698 58.814 1.00 91.56 595 PRO A O 1
ATOM 4760 N N . HIS A 1 596 ? -2.308 7.857 59.455 1.00 92.50 596 HIS A N 1
ATOM 4761 C CA . HIS A 1 596 ? -2.229 6.899 60.558 1.00 92.50 596 HIS A CA 1
ATOM 4762 C C . HIS A 1 596 ? -3.532 6.113 60.772 1.00 92.50 596 HIS A C 1
ATOM 4764 O O . HIS A 1 596 ? -4.629 6.607 60.504 1.00 92.50 596 HIS A O 1
ATOM 4770 N N . LEU A 1 597 ? -3.434 4.904 61.326 1.00 93.62 597 LEU A N 1
ATOM 4771 C CA . LEU A 1 597 ? -4.570 4.020 61.623 1.00 93.62 597 LEU A CA 1
ATOM 4772 C C . LEU A 1 597 ? -4.969 3.967 63.116 1.00 93.62 597 LEU A C 1
ATOM 4774 O O . LEU A 1 597 ? -5.741 3.102 63.514 1.00 93.62 597 LEU A O 1
ATOM 4778 N N . ASN A 1 598 ? -4.517 4.923 63.935 1.00 89.44 598 ASN A N 1
ATOM 4779 C CA . ASN A 1 598 ? -4.738 4.921 65.394 1.00 89.44 598 ASN A CA 1
ATOM 4780 C C . ASN A 1 598 ? -6.134 5.403 65.848 1.00 89.44 598 ASN A C 1
ATOM 4782 O O . ASN A 1 598 ? -6.534 5.167 66.983 1.00 89.44 598 ASN A O 1
ATOM 4786 N N . ASP A 1 599 ? -6.875 6.089 64.983 1.00 90.81 599 ASP A N 1
ATOM 4787 C CA . ASP A 1 599 ? -8.107 6.840 65.281 1.00 90.81 599 ASP A CA 1
ATOM 4788 C C . ASP A 1 599 ? -9.255 6.451 64.327 1.00 90.81 599 ASP A C 1
ATOM 4790 O O . ASP A 1 599 ? -9.968 7.292 63.774 1.00 90.81 599 ASP A O 1
ATOM 4794 N N . ILE A 1 600 ? -9.398 5.153 64.052 1.00 94.38 600 ILE A N 1
ATOM 4795 C CA . ILE A 1 600 ? -10.415 4.647 63.123 1.00 94.38 600 ILE A CA 1
ATOM 4796 C C . ILE A 1 600 ? -11.807 4.773 63.768 1.00 94.38 600 ILE A C 1
ATOM 4798 O O . ILE A 1 600 ? -12.019 4.208 64.844 1.00 94.38 600 ILE A O 1
ATOM 4802 N N . PRO A 1 601 ? -12.785 5.438 63.116 1.00 93.69 601 PRO A N 1
ATOM 4803 C CA . PRO A 1 601 ? -14.155 5.511 63.620 1.00 93.69 601 PRO A CA 1
ATOM 4804 C C . PRO A 1 601 ? -14.739 4.118 63.864 1.00 93.69 601 PRO A C 1
ATOM 4806 O O . PRO A 1 601 ? -14.698 3.273 62.967 1.00 93.69 601 PRO A O 1
ATOM 4809 N N . ASP A 1 602 ? -15.311 3.879 65.045 1.00 93.31 602 ASP A N 1
ATOM 4810 C CA . ASP A 1 602 ? -16.000 2.627 65.357 1.00 93.31 602 ASP A CA 1
ATOM 4811 C C . ASP A 1 602 ? -17.454 2.680 64.888 1.00 93.31 602 ASP A C 1
ATOM 4813 O O . ASP A 1 602 ? -18.283 3.372 65.480 1.00 93.31 602 ASP A O 1
ATOM 4817 N N . ILE A 1 603 ? -17.755 1.985 63.791 1.00 95.31 603 ILE A N 1
ATOM 4818 C CA . ILE A 1 603 ? -19.090 1.978 63.196 1.00 95.31 603 ILE A CA 1
ATOM 4819 C C . ILE A 1 603 ? -19.574 0.529 63.111 1.00 95.31 603 ILE A C 1
ATOM 4821 O O . ILE A 1 603 ? -19.082 -0.215 62.257 1.00 95.31 603 ILE A O 1
ATOM 4825 N N . PRO A 1 604 ? -20.537 0.113 63.955 1.00 94.75 604 PRO A N 1
ATOM 4826 C CA . PRO A 1 604 ? -21.083 -1.233 63.891 1.00 94.75 604 PRO A CA 1
ATOM 4827 C C . PRO A 1 60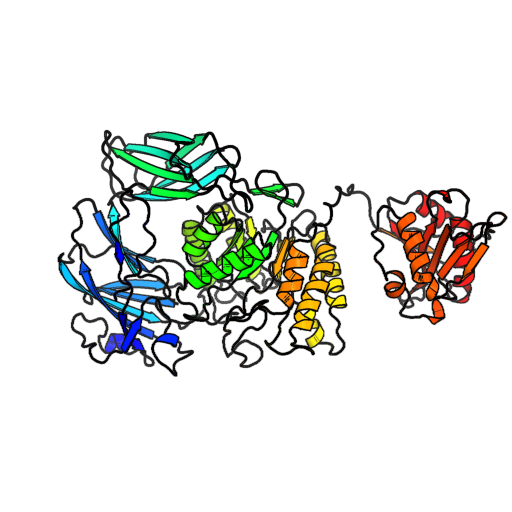4 ? -21.930 -1.420 62.628 1.00 94.75 604 PRO A C 1
ATOM 4829 O O . PRO A 1 604 ? -22.466 -0.463 62.057 1.00 94.75 604 PRO A O 1
ATOM 4832 N N . PHE A 1 605 ? -22.080 -2.673 62.201 1.00 95.50 605 PHE A N 1
ATOM 4833 C CA . PHE A 1 605 ? -23.056 -3.011 61.171 1.00 95.50 605 PHE A CA 1
ATOM 4834 C C . PHE A 1 605 ? -24.486 -2.752 61.680 1.00 95.50 605 PHE A C 1
ATOM 4836 O O . PHE A 1 605 ? -24.754 -2.969 62.863 1.00 95.50 605 PHE A O 1
ATOM 4843 N N . PRO A 1 606 ? -25.410 -2.298 60.808 1.00 94.19 606 PRO A N 1
ATOM 4844 C CA . PRO A 1 606 ? -26.830 -2.225 61.139 1.00 94.19 606 PRO A CA 1
ATOM 4845 C C . PRO A 1 606 ? -27.377 -3.582 61.598 1.00 94.19 606 PRO A C 1
ATOM 4847 O O . PRO A 1 606 ? -26.869 -4.628 61.189 1.00 94.19 606 PRO A O 1
ATOM 4850 N N . GLU A 1 607 ? -28.434 -3.562 62.412 1.00 92.62 607 GLU A N 1
ATOM 4851 C CA . GLU A 1 607 ? -29.014 -4.766 63.017 1.00 92.62 607 GLU A CA 1
ATOM 4852 C C . GLU A 1 607 ? -29.298 -5.869 61.980 1.00 92.62 607 GLU A C 1
ATOM 4854 O O . GLU A 1 607 ? -29.886 -5.631 60.922 1.00 92.62 607 GLU A O 1
ATOM 4859 N N . GLY A 1 608 ? -28.828 -7.082 62.284 1.00 91.50 608 GLY A N 1
ATOM 4860 C CA . GLY A 1 608 ? -28.998 -8.277 61.457 1.00 91.50 608 GLY A CA 1
ATOM 4861 C C . GLY A 1 608 ? -28.067 -8.393 60.240 1.00 91.50 608 GLY A C 1
ATOM 4862 O O . GLY A 1 608 ? -28.061 -9.443 59.598 1.00 91.50 608 GLY A O 1
ATOM 4863 N N . PHE A 1 609 ? -27.254 -7.380 59.923 1.00 96.75 609 PHE A N 1
ATOM 4864 C CA . PHE A 1 609 ? -26.191 -7.520 58.924 1.00 96.75 609 PHE A CA 1
ATOM 4865 C C . PHE A 1 609 ? -24.929 -8.098 59.555 1.00 96.75 609 PHE A C 1
ATOM 4867 O O . PHE A 1 609 ? -24.549 -7.747 60.671 1.00 96.75 609 PHE A O 1
ATOM 4874 N N . THR A 1 610 ? -24.249 -8.969 58.816 1.00 95.75 610 THR A N 1
ATOM 4875 C CA . THR A 1 610 ? -23.006 -9.602 59.268 1.00 95.75 610 THR A CA 1
ATOM 4876 C C . THR A 1 610 ? -21.908 -9.442 58.227 1.00 95.75 610 THR A C 1
ATOM 4878 O O . THR A 1 610 ? -22.175 -9.220 57.048 1.00 95.75 610 THR A O 1
ATOM 4881 N N . ILE A 1 611 ? -20.655 -9.539 58.663 1.00 96.25 611 ILE A N 1
ATOM 4882 C CA . ILE A 1 611 ? -19.480 -9.565 57.794 1.00 96.25 611 ILE A CA 1
ATOM 4883 C C . ILE A 1 611 ? -18.669 -10.811 58.129 1.00 96.25 611 ILE A C 1
ATOM 4885 O O . ILE A 1 611 ? -18.509 -11.156 59.301 1.00 96.25 611 ILE A O 1
ATOM 4889 N N . ARG A 1 612 ? -18.157 -11.499 57.109 1.00 94.94 612 ARG A N 1
ATOM 4890 C CA . ARG A 1 612 ? -17.230 -12.618 57.301 1.00 94.94 612 ARG A CA 1
ATOM 4891 C C . ARG A 1 612 ? -16.059 -12.540 56.330 1.00 94.94 612 ARG A C 1
ATOM 4893 O O . ARG A 1 612 ? -16.219 -12.006 55.229 1.00 94.94 612 ARG A O 1
ATOM 4900 N N . PRO A 1 613 ? -14.909 -13.126 56.689 1.00 94.69 613 PRO A N 1
ATOM 4901 C CA . PRO A 1 613 ? -13.844 -13.358 55.734 1.00 94.69 613 PRO A CA 1
ATOM 4902 C C . PRO A 1 613 ? -14.295 -14.175 54.530 1.00 94.69 613 PRO A C 1
ATOM 4904 O O . PRO A 1 613 ? -15.138 -15.076 54.639 1.00 94.69 613 PRO A O 1
ATOM 4907 N N . MET A 1 614 ? -13.692 -13.874 53.390 1.00 93.94 614 MET A N 1
ATOM 4908 C CA . MET A 1 614 ? -13.833 -14.654 52.173 1.00 93.94 614 MET A CA 1
ATOM 4909 C C . MET A 1 614 ? -12.977 -15.914 52.211 1.00 93.94 614 MET A C 1
ATOM 4911 O O . MET A 1 614 ? -11.855 -15.920 52.718 1.00 93.94 614 MET A O 1
ATOM 4915 N N . LYS A 1 615 ? -13.509 -16.975 51.613 1.00 90.56 615 LYS A N 1
ATOM 4916 C CA . LYS A 1 615 ? -12.763 -18.149 51.165 1.00 90.56 615 LYS A CA 1
ATOM 4917 C C . LYS A 1 615 ? -12.448 -17.974 49.682 1.00 90.56 615 LYS A C 1
ATOM 4919 O O . LYS A 1 615 ? -13.157 -17.263 48.979 1.00 90.56 615 LYS A O 1
ATOM 4924 N N . ILE A 1 616 ? -11.439 -18.679 49.181 1.00 84.62 616 ILE A N 1
ATOM 4925 C CA . ILE A 1 616 ? -11.101 -18.644 47.749 1.00 84.62 616 ILE A CA 1
ATOM 4926 C C . ILE A 1 616 ? -12.278 -19.079 46.856 1.00 84.62 616 ILE A C 1
ATOM 4928 O O . ILE A 1 616 ? -12.476 -18.542 45.775 1.00 84.62 616 ILE A O 1
ATOM 4932 N N . THR A 1 617 ? -13.130 -19.981 47.352 1.00 88.56 617 THR A N 1
ATOM 4933 C CA . THR A 1 617 ? -14.356 -20.426 46.671 1.00 88.56 617 THR A CA 1
ATOM 4934 C C . THR A 1 617 ? -15.446 -19.354 46.597 1.00 88.56 617 THR A C 1
ATOM 4936 O O . THR A 1 617 ? -16.426 -19.547 45.891 1.00 88.56 617 THR A O 1
ATOM 4939 N N . ASP A 1 618 ? -15.307 -18.236 47.319 1.00 93.50 618 ASP A N 1
ATOM 4940 C CA . ASP A 1 618 ? -16.232 -17.101 47.250 1.00 93.50 618 ASP A CA 1
ATOM 4941 C C . ASP A 1 618 ? -15.874 -16.110 46.118 1.00 93.50 618 ASP A C 1
ATOM 4943 O O . ASP A 1 618 ? -16.540 -15.084 45.985 1.00 93.50 618 ASP A O 1
ATOM 4947 N N . ALA A 1 619 ? -14.839 -16.382 45.310 1.00 91.62 619 ALA A N 1
ATOM 4948 C CA . ALA A 1 619 ? -14.373 -15.489 44.241 1.00 91.62 619 ALA A CA 1
ATOM 4949 C C . ALA A 1 619 ? -15.496 -15.074 43.274 1.00 91.62 619 ALA A C 1
ATOM 4951 O O . ALA A 1 619 ? -15.704 -13.884 43.052 1.00 91.62 619 ALA A O 1
ATOM 4952 N N . GLY A 1 620 ? -16.289 -16.035 42.785 1.00 91.88 620 GLY A N 1
ATOM 4953 C CA . GLY A 1 620 ? -17.412 -15.737 41.888 1.00 91.88 620 GLY A CA 1
ATOM 4954 C C . GLY A 1 620 ? -18.479 -14.853 42.542 1.00 91.88 620 GLY A C 1
ATOM 4955 O O . GLY A 1 620 ? -19.002 -13.938 41.920 1.00 91.88 620 GLY A O 1
ATOM 4956 N N . LEU A 1 621 ? -18.733 -15.038 43.842 1.00 93.31 621 LEU A N 1
ATOM 4957 C CA . LEU A 1 621 ? -19.702 -14.224 44.579 1.00 93.31 621 LEU A CA 1
ATOM 4958 C C . LEU A 1 621 ? -19.242 -12.765 44.726 1.00 93.31 621 LEU A C 1
ATOM 4960 O O . LEU A 1 621 ? -20.064 -11.848 44.726 1.00 93.31 621 LEU A O 1
ATOM 4964 N N . TRP A 1 622 ? -17.932 -12.540 44.845 1.00 94.56 622 TRP A N 1
ATOM 4965 C CA . TRP A 1 622 ? -17.345 -11.200 44.830 1.00 94.56 622 TRP A CA 1
ATOM 4966 C C . TRP A 1 622 ? -17.503 -10.540 43.463 1.00 94.56 622 TRP A C 1
ATOM 4968 O O . TRP A 1 622 ? -17.924 -9.385 43.400 1.00 94.56 622 TRP A O 1
ATOM 4978 N N . GLU A 1 623 ? -17.234 -11.280 42.386 1.00 93.25 623 GLU A N 1
ATOM 4979 C CA . GLU A 1 623 ? -17.380 -10.796 41.008 1.00 93.25 623 GLU A CA 1
ATOM 4980 C C . GLU A 1 623 ? -18.840 -10.441 40.708 1.00 93.25 623 GLU A C 1
ATOM 4982 O O . GLU A 1 623 ? -19.116 -9.374 40.165 1.00 93.25 623 GLU A O 1
ATOM 4987 N N . ASP A 1 624 ? -19.790 -11.256 41.167 1.00 92.56 624 ASP A N 1
ATOM 4988 C CA . ASP A 1 624 ? -21.222 -10.994 41.016 1.00 92.56 624 ASP A CA 1
ATOM 4989 C C . ASP A 1 624 ? -21.669 -9.735 41.763 1.00 92.56 624 ASP A C 1
ATOM 4991 O O . ASP A 1 624 ? -22.394 -8.908 41.217 1.00 92.56 624 ASP A O 1
ATOM 4995 N N . ILE A 1 625 ? -21.225 -9.538 43.011 1.00 94.00 625 ILE A N 1
ATOM 4996 C CA . ILE A 1 625 ? -21.527 -8.303 43.757 1.00 94.00 625 ILE A CA 1
ATOM 4997 C C . ILE A 1 625 ? -21.002 -7.073 43.014 1.00 94.00 625 ILE A C 1
ATOM 4999 O O . ILE A 1 625 ? -21.678 -6.045 43.004 1.00 94.00 625 ILE A O 1
ATOM 5003 N N . TRP A 1 626 ? -19.824 -7.173 42.402 1.00 91.56 626 TRP A N 1
ATOM 5004 C CA . TRP A 1 626 ? -19.239 -6.092 41.619 1.00 91.56 626 TRP A CA 1
ATOM 5005 C C . TRP A 1 626 ? -19.994 -5.831 40.322 1.00 91.56 626 TRP A C 1
ATOM 5007 O O . TRP A 1 626 ? -20.327 -4.678 40.066 1.00 91.56 626 TRP A O 1
ATOM 5017 N N . ARG A 1 627 ? -20.346 -6.875 39.563 1.00 87.94 627 ARG A N 1
ATOM 5018 C CA . ARG A 1 627 ? -21.187 -6.759 38.359 1.00 87.94 627 ARG A CA 1
ATOM 5019 C C . ARG A 1 627 ? -22.501 -6.039 38.650 1.00 87.94 627 ARG A C 1
ATOM 5021 O O . ARG A 1 627 ? -22.940 -5.212 37.861 1.00 87.94 627 ARG A O 1
ATOM 5028 N N . ASP A 1 628 ? -23.097 -6.314 39.806 1.00 88.50 628 ASP A N 1
ATOM 5029 C CA . ASP A 1 628 ? -24.351 -5.684 40.209 1.00 88.50 628 ASP A CA 1
ATOM 5030 C C . ASP A 1 628 ? -24.183 -4.263 40.768 1.00 88.50 628 ASP A C 1
ATOM 5032 O O . ASP A 1 628 ? -25.100 -3.448 40.673 1.00 88.50 628 ASP A O 1
ATOM 5036 N N . ALA A 1 629 ? -23.047 -3.956 41.399 1.00 83.69 629 ALA A N 1
ATOM 5037 C CA . ALA A 1 629 ? -22.803 -2.667 42.047 1.00 83.69 629 ALA A CA 1
ATOM 5038 C C . ALA A 1 629 ? -22.140 -1.621 41.139 1.00 83.69 629 ALA A C 1
ATOM 5040 O O . ALA A 1 629 ? -22.199 -0.434 41.469 1.00 83.69 629 ALA A O 1
ATOM 5041 N N . GLU A 1 630 ? -21.504 -2.041 40.044 1.00 73.88 630 GLU A N 1
ATOM 5042 C CA . GLU A 1 630 ? -20.605 -1.204 39.257 1.00 73.88 630 GLU A CA 1
ATOM 5043 C C . GLU A 1 630 ? -21.069 -1.048 37.800 1.00 73.88 630 GLU A C 1
ATOM 5045 O O . GLU A 1 630 ? -20.805 -1.908 36.965 1.00 73.88 630 GLU A O 1
ATOM 5050 N N . PRO A 1 631 ? -21.739 0.067 37.461 1.00 61.62 631 PRO A N 1
ATOM 5051 C CA . PRO A 1 631 ? -22.235 0.301 36.107 1.00 61.62 631 PRO A CA 1
ATOM 5052 C C . PRO A 1 631 ? -21.171 0.866 35.150 1.00 61.62 631 PRO A C 1
ATOM 5054 O O . PRO A 1 631 ? -21.456 1.015 33.964 1.00 61.62 631 PRO A O 1
ATOM 5057 N N . PHE A 1 632 ? -19.972 1.211 35.640 1.00 57.91 632 PHE A N 1
ATOM 5058 C CA . PHE A 1 632 ? -18.939 1.903 34.852 1.00 57.91 632 PHE A CA 1
ATOM 5059 C C . PHE A 1 632 ? -17.643 1.106 34.658 1.00 57.91 632 PHE A C 1
ATOM 5061 O O . PHE A 1 632 ? -16.791 1.523 33.876 1.00 57.91 632 PHE A O 1
ATOM 5068 N N . THR A 1 633 ? -17.485 -0.024 35.347 1.00 63.28 633 THR A N 1
ATOM 5069 C CA . THR A 1 633 ? -16.309 -0.895 35.243 1.00 63.28 633 THR A CA 1
ATOM 5070 C C . THR A 1 633 ? -16.767 -2.291 34.864 1.00 63.28 633 THR A C 1
ATOM 5072 O O . THR A 1 633 ? -17.537 -2.915 35.589 1.00 63.28 633 THR A O 1
ATOM 5075 N N . THR A 1 634 ? -16.265 -2.806 33.746 1.00 74.25 634 THR A N 1
ATOM 5076 C CA . THR A 1 634 ? -16.530 -4.184 33.331 1.00 74.25 634 THR A CA 1
ATOM 5077 C C . THR A 1 634 ? -15.788 -5.153 34.248 1.00 74.25 634 THR A C 1
ATOM 5079 O O . THR A 1 634 ? -14.563 -5.112 34.353 1.00 74.25 634 THR A O 1
ATOM 5082 N N . ILE A 1 635 ? -16.527 -6.043 34.903 1.00 83.81 635 ILE A N 1
ATOM 5083 C CA . ILE A 1 635 ? -15.982 -7.060 35.807 1.00 83.81 635 ILE A CA 1
ATOM 5084 C C . ILE A 1 635 ? -15.904 -8.372 35.031 1.00 83.81 635 ILE A C 1
ATOM 5086 O O . ILE A 1 635 ? -16.931 -8.994 34.758 1.00 83.81 635 ILE A O 1
ATOM 5090 N N . SER A 1 636 ? -14.693 -8.749 34.617 1.00 79.00 636 SER A N 1
ATOM 5091 C CA . SER A 1 636 ? -14.451 -10.002 33.900 1.00 79.00 636 SER A CA 1
ATOM 5092 C C . SER A 1 636 ? -14.330 -11.188 34.852 1.00 79.00 636 SER A C 1
ATOM 5094 O O . SER A 1 636 ? -13.872 -11.041 35.988 1.00 79.00 636 SER A O 1
ATOM 5096 N N . ASP A 1 637 ? -14.705 -12.370 34.364 1.00 83.31 637 ASP A N 1
ATOM 5097 C CA . ASP A 1 637 ? -14.545 -13.614 35.113 1.00 83.31 637 ASP A CA 1
ATOM 5098 C C . ASP A 1 637 ? -13.064 -13.824 35.484 1.00 83.31 637 ASP A C 1
ATOM 5100 O O . ASP A 1 637 ? -12.146 -13.570 34.691 1.00 83.31 637 ASP A O 1
ATOM 5104 N N . GLY A 1 638 ? -12.819 -14.248 36.724 1.00 85.06 638 GLY A N 1
ATOM 5105 C CA . GLY A 1 638 ? -11.475 -14.471 37.257 1.00 85.06 638 GLY A CA 1
ATOM 5106 C C . GLY A 1 638 ? -10.726 -13.205 37.691 1.00 85.06 638 GLY A C 1
ATOM 5107 O O . GLY A 1 638 ? -9.570 -13.314 38.112 1.00 85.06 638 GLY A O 1
ATOM 5108 N N . LEU A 1 639 ? -11.345 -12.015 37.635 1.00 87.25 639 LEU A N 1
ATOM 5109 C CA . LEU A 1 639 ? -10.759 -10.769 38.149 1.00 87.25 639 LEU A CA 1
ATOM 5110 C C . LEU A 1 639 ? -10.310 -10.907 39.604 1.00 87.25 639 LEU A C 1
ATOM 5112 O O . LEU A 1 639 ? -9.210 -10.470 39.940 1.00 87.25 639 LEU A O 1
ATOM 5116 N N . PHE A 1 640 ? -11.106 -11.556 40.455 1.00 90.75 640 PHE A N 1
ATOM 5117 C CA . PHE A 1 640 ? -10.742 -11.723 41.860 1.00 90.75 640 PHE A CA 1
ATOM 5118 C C . PHE A 1 640 ? -9.430 -12.505 42.017 1.00 90.75 640 PHE A C 1
ATOM 5120 O O . PHE A 1 640 ? -8.576 -12.156 42.833 1.00 90.75 640 PHE A O 1
ATOM 5127 N N . MET A 1 641 ? -9.245 -13.547 41.204 1.00 89.75 641 MET A N 1
ATOM 5128 C CA . MET A 1 641 ? -8.036 -14.366 41.235 1.00 89.75 641 MET A CA 1
ATOM 5129 C C . MET A 1 641 ? -6.819 -13.633 40.672 1.00 89.75 641 MET A C 1
ATOM 5131 O O . MET A 1 641 ? -5.723 -13.832 41.187 1.00 89.75 641 MET A O 1
ATOM 5135 N N . ARG A 1 642 ? -6.988 -12.752 39.682 1.00 87.69 642 ARG A N 1
ATOM 5136 C CA . ARG A 1 642 ? -5.888 -11.897 39.205 1.00 87.69 642 ARG A CA 1
ATOM 5137 C C . ARG A 1 642 ? -5.449 -10.888 40.268 1.00 87.69 642 ARG A C 1
ATOM 5139 O O . ARG A 1 642 ? -4.257 -10.727 40.495 1.00 87.69 642 ARG A O 1
ATOM 5146 N N . GLU A 1 643 ? -6.404 -10.258 40.949 1.00 85.69 643 GLU A N 1
ATOM 5147 C CA . GLU A 1 643 ? -6.128 -9.217 41.951 1.00 85.69 643 GLU A CA 1
ATOM 5148 C C . GLU A 1 643 ? -5.551 -9.779 43.261 1.00 85.69 643 GLU A C 1
ATOM 5150 O O . GLU A 1 643 ? -4.650 -9.187 43.855 1.00 85.69 643 GLU A O 1
ATOM 5155 N N . PHE A 1 644 ? -6.059 -10.925 43.729 1.00 89.56 644 PHE A N 1
ATOM 5156 C CA . PHE A 1 644 ? -5.757 -11.438 45.073 1.00 89.56 644 PHE A CA 1
ATOM 5157 C C . PHE A 1 644 ? -5.155 -12.849 45.098 1.00 89.56 644 PHE A C 1
ATOM 5159 O O . PHE A 1 644 ? -4.748 -13.325 46.159 1.00 89.56 644 PHE A O 1
ATOM 5166 N N . GLY A 1 645 ? -5.076 -13.539 43.956 1.00 84.31 645 GLY A N 1
ATOM 5167 C CA . GLY A 1 645 ? -4.627 -14.934 43.878 1.00 84.31 645 GLY A CA 1
ATOM 5168 C C . GLY A 1 645 ? -3.133 -15.146 44.126 1.00 84.31 645 GLY A C 1
ATOM 5169 O O . GLY A 1 645 ? -2.714 -16.283 44.333 1.00 84.31 645 GLY A O 1
ATOM 5170 N N . THR A 1 646 ? -2.337 -14.075 44.158 1.00 81.38 646 THR A N 1
ATOM 5171 C CA . THR A 1 646 ? -0.892 -14.122 44.439 1.00 81.38 646 THR A CA 1
ATOM 5172 C C . THR A 1 646 ? -0.566 -14.414 45.906 1.00 81.38 646 THR A C 1
ATOM 5174 O O . THR A 1 646 ? 0.521 -14.911 46.194 1.00 81.38 646 THR A O 1
ATOM 5177 N N . ASP A 1 647 ? -1.501 -14.171 46.834 1.00 84.88 647 ASP A N 1
ATOM 5178 C CA . ASP A 1 647 ? -1.376 -14.554 48.247 1.00 84.88 647 ASP A CA 1
ATOM 5179 C C . ASP A 1 647 ? -2.710 -15.110 48.792 1.00 84.88 647 ASP A C 1
ATOM 5181 O O . ASP A 1 647 ? -3.482 -14.409 49.462 1.00 84.88 647 ASP A O 1
ATOM 5185 N N . PRO A 1 648 ? -2.999 -16.403 48.544 1.00 82.75 648 PRO A N 1
ATOM 5186 C CA . PRO A 1 648 ? -4.231 -17.041 49.003 1.00 82.75 648 PRO A CA 1
ATOM 5187 C C . PRO A 1 648 ? -4.403 -17.038 50.528 1.00 82.75 648 PRO A C 1
ATOM 5189 O O . PRO A 1 648 ? -5.531 -17.035 51.028 1.00 82.75 648 PRO A O 1
ATOM 5192 N N . ALA A 1 649 ? -3.300 -17.025 51.286 1.00 84.62 649 ALA A N 1
ATOM 5193 C CA . ALA A 1 649 ? -3.341 -17.006 52.746 1.00 84.62 649 ALA A CA 1
ATOM 5194 C C . ALA A 1 649 ? -3.852 -15.657 53.272 1.00 84.62 649 ALA A C 1
ATOM 5196 O O . ALA A 1 649 ? -4.571 -15.608 54.277 1.00 84.62 649 ALA A O 1
ATOM 5197 N N . ALA A 1 650 ? -3.538 -14.568 52.570 1.00 87.56 650 ALA A N 1
ATOM 5198 C CA . ALA A 1 650 ? -3.988 -13.231 52.918 1.00 87.56 650 ALA A CA 1
ATOM 5199 C C . ALA A 1 650 ? -5.477 -12.984 52.619 1.00 87.56 650 ALA A C 1
ATOM 5201 O O . ALA A 1 650 ? -6.093 -12.186 53.330 1.00 87.56 650 ALA A O 1
ATOM 5202 N N . ILE A 1 651 ? -6.090 -13.692 51.657 1.00 89.81 651 ILE A N 1
ATOM 5203 C CA . ILE A 1 651 ? -7.514 -13.533 51.285 1.00 89.81 651 ILE A CA 1
ATOM 5204 C C . ILE A 1 651 ? -8.427 -13.604 52.517 1.00 89.81 651 ILE A C 1
ATOM 5206 O O . ILE A 1 651 ? -9.212 -12.690 52.766 1.00 89.81 651 ILE A O 1
ATOM 5210 N N . THR A 1 652 ? -8.255 -14.634 53.349 1.00 88.94 652 THR A N 1
ATOM 5211 C CA . THR A 1 652 ? -9.071 -14.872 54.560 1.00 88.94 652 THR A CA 1
ATOM 5212 C C . THR A 1 652 ? -8.880 -13.832 55.671 1.00 88.94 652 THR A C 1
ATOM 5214 O O . THR A 1 652 ? -9.578 -13.859 56.680 1.00 88.94 652 THR A O 1
ATOM 5217 N N . ARG A 1 653 ? -7.926 -12.912 55.526 1.00 88.94 653 ARG A N 1
ATOM 5218 C CA . ARG A 1 653 ? -7.657 -11.846 56.503 1.00 88.94 653 ARG A CA 1
ATOM 5219 C C . ARG A 1 653 ? -7.902 -10.458 55.930 1.00 88.94 653 ARG A C 1
ATOM 5221 O O . ARG A 1 653 ? -7.758 -9.480 56.655 1.00 88.94 653 ARG A O 1
ATOM 5228 N N . ARG A 1 654 ? -8.204 -10.365 54.634 1.00 91.69 654 ARG A N 1
ATOM 5229 C CA . ARG A 1 654 ? -8.180 -9.101 53.893 1.00 91.69 654 ARG A CA 1
ATOM 5230 C C . ARG A 1 654 ? -9.376 -8.897 52.982 1.00 91.69 654 ARG A C 1
ATOM 5232 O O . ARG A 1 654 ? -9.672 -7.758 52.662 1.00 91.69 654 ARG A O 1
ATOM 5239 N N . CYS A 1 655 ? -10.062 -9.946 52.559 1.00 95.25 655 CYS A N 1
ATOM 5240 C CA . CYS A 1 655 ? -11.241 -9.825 51.710 1.00 95.25 655 CYS A CA 1
ATOM 5241 C C . CYS A 1 655 ? -12.463 -10.293 52.492 1.00 95.25 655 CYS A C 1
ATOM 5243 O O . CYS A 1 655 ? -12.427 -11.342 53.143 1.00 95.25 655 CYS A O 1
ATOM 5245 N N . PHE A 1 656 ? -13.538 -9.513 52.453 1.00 96.75 656 PHE A N 1
ATOM 5246 C CA . PHE A 1 656 ? -14.702 -9.736 53.300 1.00 96.75 656 PHE A CA 1
ATOM 5247 C C . PHE A 1 656 ? -16.001 -9.585 52.525 1.00 96.75 656 PHE A C 1
ATOM 5249 O O . PHE A 1 656 ? -16.153 -8.668 51.722 1.00 96.75 656 PHE A O 1
ATOM 5256 N N . LEU A 1 657 ? -16.962 -10.447 52.845 1.00 97.31 657 LEU A N 1
ATOM 5257 C CA . LEU A 1 657 ? -18.321 -10.396 52.320 1.00 97.31 657 LEU A CA 1
ATOM 5258 C C . LEU A 1 657 ? -19.293 -9.957 53.406 1.00 97.31 657 LEU A C 1
ATOM 5260 O O . LEU A 1 657 ? -19.199 -10.387 54.558 1.00 97.31 657 LEU A O 1
ATOM 5264 N N . ILE A 1 658 ? -20.248 -9.129 53.005 1.00 97.88 658 ILE A N 1
ATOM 5265 C CA . ILE A 1 658 ? -21.304 -8.582 53.848 1.00 97.88 658 ILE A CA 1
ATOM 5266 C C . ILE A 1 658 ? -22.592 -9.325 53.521 1.00 97.88 658 ILE A C 1
ATOM 5268 O O . ILE A 1 658 ? -22.962 -9.437 52.352 1.00 97.88 658 ILE A O 1
ATOM 5272 N N . PHE A 1 659 ? -23.292 -9.787 54.549 1.00 97.00 659 PHE A N 1
ATOM 5273 C CA . PHE A 1 659 ? -24.524 -10.552 54.432 1.00 97.00 659 PHE A CA 1
ATOM 5274 C C . PHE A 1 659 ? -25.692 -9.820 55.088 1.00 97.00 659 PHE A C 1
ATOM 5276 O O . PHE A 1 659 ? -25.552 -9.229 56.160 1.00 97.00 659 PHE A O 1
ATOM 5283 N N . ALA A 1 660 ? -26.849 -9.869 54.434 1.00 95.69 660 ALA A N 1
ATOM 5284 C CA . ALA A 1 660 ? -28.126 -9.439 54.995 1.00 95.69 660 ALA A CA 1
ATOM 5285 C C . ALA A 1 660 ? -28.691 -10.492 55.978 1.00 95.69 660 ALA A C 1
ATOM 5287 O O . ALA A 1 660 ? -28.250 -11.645 55.944 1.00 95.69 660 ALA A O 1
ATOM 5288 N N . PRO A 1 661 ? -29.702 -10.149 56.808 1.00 92.56 661 PRO A N 1
ATOM 5289 C CA . PRO A 1 661 ? -30.290 -11.079 57.787 1.00 92.56 661 PRO A CA 1
ATOM 5290 C C . PRO A 1 661 ? -30.824 -12.388 57.185 1.00 92.56 661 PRO A C 1
ATOM 5292 O O . PRO A 1 661 ? -30.894 -13.409 57.859 1.00 92.56 661 PRO A O 1
ATOM 5295 N N . ASN A 1 662 ? -31.194 -12.364 55.904 1.00 91.25 662 ASN A N 1
ATOM 5296 C CA . ASN A 1 662 ? -31.681 -13.523 55.155 1.00 91.25 662 ASN A CA 1
ATOM 5297 C C . ASN A 1 662 ? -30.558 -14.407 54.572 1.00 91.25 662 ASN A C 1
ATOM 5299 O O . ASN A 1 662 ? -30.851 -15.324 53.810 1.00 91.25 662 ASN A O 1
ATOM 5303 N N . GLY A 1 663 ? -29.288 -14.119 54.871 1.00 90.81 663 GLY A N 1
ATOM 5304 C CA . GLY A 1 663 ? -28.135 -14.878 54.381 1.00 90.81 663 GLY A CA 1
ATOM 5305 C C . GLY A 1 663 ? -27.685 -14.536 52.955 1.00 90.81 663 GLY A C 1
ATOM 5306 O O . GLY A 1 663 ? -26.785 -15.192 52.438 1.00 90.81 663 GLY A O 1
ATOM 5307 N N . CYS A 1 664 ? -28.262 -13.515 52.312 1.00 93.31 664 CYS A N 1
ATOM 5308 C CA . CYS A 1 664 ? -27.828 -13.057 50.989 1.00 93.31 664 CYS A CA 1
ATOM 5309 C C . CYS A 1 664 ? -26.555 -12.203 51.085 1.00 93.31 664 CYS A C 1
ATOM 5311 O O . CYS A 1 664 ? -26.469 -11.336 51.956 1.00 93.31 664 CYS A O 1
ATOM 5313 N N . ALA A 1 665 ? -25.586 -12.410 50.186 1.00 95.69 665 ALA A N 1
ATOM 5314 C CA . ALA A 1 665 ? -24.385 -11.581 50.104 1.00 95.69 665 ALA A CA 1
ATOM 5315 C C . ALA A 1 665 ? -24.683 -10.268 49.366 1.00 95.69 665 ALA A C 1
ATOM 5317 O O . ALA A 1 665 ? -25.028 -10.249 48.184 1.00 95.69 665 ALA A O 1
ATOM 5318 N N . VAL A 1 666 ? -24.560 -9.154 50.080 1.00 96.56 666 VAL A N 1
ATOM 5319 C CA . VAL A 1 666 ? -25.032 -7.834 49.636 1.00 96.56 666 VAL A CA 1
ATOM 5320 C C . VAL A 1 666 ? -23.915 -6.842 49.348 1.00 96.56 666 VAL A C 1
ATOM 5322 O O . VAL A 1 666 ? -24.166 -5.782 48.773 1.00 96.56 666 VAL A O 1
ATOM 5325 N N . GLY A 1 667 ? -22.687 -7.163 49.742 1.00 96.38 667 GLY A N 1
ATOM 5326 C CA . GLY A 1 667 ? -21.550 -6.277 49.561 1.00 96.38 667 GLY A CA 1
ATOM 5327 C C . GLY A 1 667 ? -20.215 -6.945 49.845 1.00 96.38 667 GLY A C 1
ATOM 5328 O O . GLY A 1 667 ? -20.160 -8.045 50.395 1.00 96.38 667 GLY A O 1
ATOM 5329 N N . THR A 1 668 ? -19.144 -6.257 49.478 1.00 96.50 668 THR A N 1
ATOM 5330 C CA . THR A 1 668 ? -17.765 -6.702 49.656 1.00 96.50 668 THR A CA 1
ATOM 5331 C C . THR A 1 668 ? -16.846 -5.527 49.979 1.00 96.50 668 THR A C 1
ATOM 5333 O O . THR A 1 668 ? -17.081 -4.392 49.549 1.00 96.50 668 THR A O 1
ATOM 5336 N N . ILE A 1 669 ? -15.797 -5.801 50.749 1.00 95.56 669 ILE A N 1
ATOM 5337 C CA . ILE A 1 669 ? -14.671 -4.892 50.955 1.00 95.56 669 ILE A CA 1
ATOM 5338 C C . ILE A 1 669 ? -13.368 -5.685 50.958 1.00 95.56 669 ILE A C 1
ATOM 5340 O O . ILE A 1 669 ? -13.270 -6.724 51.615 1.00 95.56 669 ILE A O 1
ATOM 5344 N N . SER A 1 670 ? -12.359 -5.169 50.255 1.00 93.88 670 SER A N 1
ATOM 5345 C CA . SER A 1 670 ? -11.022 -5.763 50.232 1.00 93.88 670 SER A CA 1
ATOM 5346 C C . SER A 1 670 ? -9.986 -4.785 50.810 1.00 93.88 670 SER A C 1
ATOM 5348 O O . SER A 1 670 ? -9.970 -3.587 50.535 1.00 93.88 670 SER A O 1
ATOM 5350 N N . SER A 1 671 ? -9.121 -5.284 51.681 1.00 90.56 671 SER A N 1
ATOM 5351 C CA . SER A 1 671 ? -8.109 -4.529 52.419 1.00 90.56 671 SER A CA 1
ATOM 5352 C C . SER A 1 671 ? -6.731 -5.138 52.168 1.00 90.56 671 SER A C 1
ATOM 5354 O O . SER A 1 671 ? -6.211 -5.916 52.974 1.00 90.56 671 SER A O 1
ATOM 5356 N N . TRP A 1 672 ? -6.145 -4.811 51.021 1.00 92.00 672 TRP A N 1
ATOM 5357 C CA . TRP A 1 672 ? -4.857 -5.338 50.580 1.00 92.00 672 TRP A CA 1
ATOM 5358 C C . TRP A 1 672 ? -3.674 -4.545 51.153 1.00 92.00 672 TRP A C 1
ATOM 5360 O O . TRP A 1 672 ? -3.805 -3.863 52.173 1.00 92.00 672 TRP A O 1
ATOM 5370 N N . TYR A 1 673 ? -2.503 -4.663 50.534 1.00 89.75 673 TYR A N 1
ATOM 5371 C CA . TYR A 1 673 ? -1.298 -3.942 50.924 1.00 89.75 673 TYR A CA 1
ATOM 5372 C C . TYR A 1 673 ? -0.420 -3.610 49.717 1.00 89.75 673 TYR A C 1
ATOM 5374 O O . TYR A 1 673 ? -0.522 -4.233 48.661 1.00 89.75 673 TYR A O 1
ATOM 5382 N N . ASN A 1 674 ? 0.456 -2.629 49.896 1.00 87.56 674 ASN A N 1
ATOM 5383 C CA . ASN A 1 674 ? 1.560 -2.325 49.003 1.00 87.56 674 ASN A CA 1
ATOM 5384 C C . ASN A 1 674 ? 2.783 -1.982 49.864 1.00 87.56 674 ASN A C 1
ATOM 5386 O O . ASN A 1 674 ? 2.838 -0.913 50.468 1.00 87.56 674 ASN A O 1
ATOM 5390 N N . ARG A 1 675 ? 3.757 -2.901 49.905 1.00 85.88 675 ARG A N 1
ATOM 5391 C CA . ARG A 1 675 ? 4.929 -2.809 50.795 1.00 85.88 675 ARG A CA 1
ATOM 5392 C C . ARG A 1 675 ? 5.953 -1.750 50.395 1.00 85.88 675 ARG A C 1
ATOM 5394 O O . ARG A 1 675 ? 6.901 -1.521 51.136 1.00 85.88 675 ARG A O 1
ATOM 5401 N N . ASN A 1 676 ? 5.798 -1.150 49.218 1.00 87.12 676 ASN A N 1
ATOM 5402 C CA . ASN A 1 676 ? 6.741 -0.169 48.695 1.00 87.12 676 ASN A CA 1
ATOM 5403 C C . ASN A 1 676 ? 6.027 1.041 48.077 1.00 87.12 676 ASN A C 1
ATOM 5405 O O . ASN A 1 676 ? 6.521 1.674 47.142 1.00 87.12 676 ASN A O 1
ATOM 5409 N N . TYR A 1 677 ? 4.839 1.374 48.578 1.00 84.56 677 TYR A N 1
ATOM 5410 C CA . TYR A 1 677 ? 4.128 2.553 48.113 1.00 84.56 677 TYR A CA 1
ATOM 5411 C C . TYR A 1 677 ? 4.806 3.808 48.674 1.00 84.56 677 TYR A C 1
ATOM 5413 O O . TYR A 1 677 ? 4.845 4.025 49.886 1.00 84.56 677 TYR A O 1
ATOM 5421 N N . LYS A 1 678 ? 5.401 4.615 47.782 1.00 84.12 678 LYS A N 1
ATOM 5422 C CA . LYS A 1 678 ? 6.245 5.775 48.130 1.00 84.12 678 LYS A CA 1
ATOM 5423 C C . LYS A 1 678 ? 7.390 5.427 49.100 1.00 84.12 678 LYS A C 1
ATOM 5425 O O . LYS A 1 678 ? 7.714 6.215 49.981 1.00 84.12 678 LYS A O 1
ATOM 5430 N N . GLY A 1 679 ? 7.985 4.241 48.959 1.00 83.88 679 GLY A N 1
ATOM 5431 C CA . GLY A 1 679 ? 9.091 3.802 49.820 1.00 83.88 679 GLY A CA 1
ATOM 5432 C C . GLY A 1 679 ? 8.677 3.358 51.228 1.00 83.88 679 GLY A C 1
ATOM 5433 O O . GLY A 1 679 ? 9.540 3.192 52.087 1.00 83.88 679 GLY A O 1
ATOM 5434 N N . HIS A 1 680 ? 7.379 3.168 51.486 1.00 87.19 680 HIS A N 1
ATOM 5435 C CA . HIS A 1 680 ? 6.859 2.717 52.777 1.00 87.19 680 HIS A CA 1
ATOM 5436 C C . HIS A 1 680 ? 5.844 1.576 52.612 1.00 87.19 680 HIS A C 1
ATOM 5438 O O . HIS A 1 680 ? 5.249 1.403 51.545 1.00 87.19 680 HIS A O 1
ATOM 5444 N N . ASP A 1 681 ? 5.606 0.836 53.697 1.00 90.06 681 ASP A N 1
ATOM 5445 C CA . ASP A 1 681 ? 4.534 -0.156 53.765 1.00 90.06 681 ASP A CA 1
ATOM 5446 C C . ASP A 1 681 ? 3.187 0.531 54.025 1.00 90.06 681 ASP A C 1
ATOM 5448 O O . ASP A 1 681 ? 3.031 1.289 54.988 1.00 90.06 681 ASP A O 1
ATOM 5452 N N . TYR A 1 682 ? 2.230 0.303 53.129 1.00 94.19 682 TYR A N 1
ATOM 5453 C CA . TYR A 1 682 ? 0.878 0.833 53.222 1.00 94.19 682 TYR A CA 1
ATOM 5454 C C . TYR A 1 682 ? -0.148 -0.288 53.126 1.00 94.19 682 TYR A C 1
ATOM 5456 O O . TYR A 1 682 ? -0.112 -1.138 52.230 1.00 94.19 682 TYR A O 1
ATOM 5464 N N . GLY A 1 683 ? -1.184 -0.183 53.950 1.00 94.06 683 GLY A N 1
ATOM 5465 C CA . GLY A 1 683 ? -2.437 -0.860 53.682 1.00 94.06 683 GLY A CA 1
ATOM 5466 C C . GLY A 1 683 ? -3.170 -0.213 52.501 1.00 94.06 683 GLY A C 1
ATOM 5467 O O . GLY A 1 683 ? -3.082 0.993 52.269 1.00 94.06 683 GLY A O 1
ATOM 5468 N N . ARG A 1 684 ? -3.916 -1.005 51.730 1.00 94.12 684 ARG A N 1
ATOM 5469 C CA . ARG A 1 684 ? -4.709 -0.506 50.599 1.00 94.12 684 ARG A CA 1
ATOM 5470 C C . ARG A 1 684 ? -6.167 -0.880 50.790 1.00 94.12 684 ARG A C 1
ATOM 5472 O O . ARG A 1 684 ? -6.497 -2.063 50.754 1.00 94.12 684 ARG A O 1
ATOM 5479 N N . ILE A 1 685 ? -7.049 0.103 50.951 1.00 93.56 685 ILE A N 1
ATOM 5480 C CA . ILE A 1 685 ? -8.483 -0.158 50.786 1.00 93.56 685 ILE A CA 1
ATOM 5481 C C . ILE A 1 685 ? -8.734 -0.269 49.287 1.00 93.56 685 ILE A C 1
ATOM 5483 O O . ILE A 1 685 ? -8.491 0.663 48.518 1.00 93.56 685 ILE A O 1
ATOM 5487 N N . HIS A 1 686 ? -9.149 -1.455 48.870 1.00 82.31 686 HIS A N 1
ATOM 5488 C CA . HIS A 1 686 ? -9.234 -1.855 47.481 1.00 82.31 686 HIS A CA 1
ATOM 5489 C C . HIS A 1 686 ? -10.593 -2.501 47.239 1.00 82.31 686 HIS A C 1
ATOM 5491 O O . HIS A 1 686 ? -11.007 -3.350 48.016 1.00 82.31 686 HIS A O 1
ATOM 5497 N N . TRP A 1 687 ? -11.300 -2.089 46.189 1.00 84.38 687 TRP A N 1
ATOM 5498 C CA . TRP A 1 687 ? -12.608 -2.643 45.838 1.00 84.38 687 TRP A CA 1
ATOM 5499 C C . TRP A 1 687 ? -13.599 -2.691 47.028 1.00 84.38 687 TRP A C 1
ATOM 5501 O O . TRP A 1 687 ? -13.753 -3.707 47.711 1.00 84.38 687 TRP A O 1
ATOM 5511 N N . VAL A 1 688 ? -14.352 -1.597 47.214 1.00 91.06 688 VAL A N 1
ATOM 5512 C CA . VAL A 1 688 ? -15.541 -1.545 48.088 1.00 91.06 688 VAL A CA 1
ATOM 5513 C C . VAL A 1 688 ? -16.815 -1.470 47.244 1.00 91.06 688 VAL A C 1
ATOM 5515 O O . VAL A 1 688 ? -16.982 -0.510 46.494 1.00 91.06 688 VAL A O 1
ATOM 5518 N N . ALA A 1 689 ? -17.728 -2.428 47.400 1.00 91.88 689 ALA A N 1
ATOM 5519 C CA . ALA A 1 689 ? -18.996 -2.454 46.668 1.00 91.88 689 ALA A CA 1
ATOM 5520 C C . ALA A 1 689 ? -20.163 -2.901 47.552 1.00 91.88 689 ALA A C 1
ATOM 5522 O O . ALA A 1 689 ? -20.042 -3.827 48.350 1.00 91.88 689 ALA A O 1
ATOM 5523 N N . ILE A 1 690 ? -21.315 -2.255 47.376 1.00 94.00 690 ILE A N 1
ATOM 5524 C CA . ILE A 1 690 ? -22.603 -2.649 47.955 1.00 94.00 690 ILE A CA 1
ATOM 5525 C C . ILE A 1 690 ? -23.608 -2.683 46.804 1.00 94.00 690 ILE A C 1
ATOM 5527 O O . ILE A 1 690 ? -23.726 -1.694 46.075 1.00 94.00 690 ILE A O 1
ATOM 5531 N N . ARG A 1 691 ? -24.346 -3.788 46.658 1.00 93.25 691 ARG A N 1
ATOM 5532 C CA . ARG A 1 691 ? -25.382 -3.938 45.625 1.00 93.25 691 ARG A CA 1
ATOM 5533 C C . ARG A 1 691 ? -26.401 -2.784 45.704 1.00 93.25 691 ARG A C 1
ATOM 5535 O O . ARG A 1 691 ? -26.775 -2.413 46.821 1.00 93.25 691 ARG A O 1
ATOM 5542 N N . PRO A 1 692 ? -26.910 -2.247 44.577 1.00 90.56 692 PRO A N 1
ATOM 5543 C CA . PRO A 1 692 ? -27.673 -0.993 44.543 1.00 90.56 692 PRO A CA 1
ATOM 5544 C C . PRO A 1 692 ? -28.858 -0.938 45.512 1.00 90.56 692 PRO A C 1
ATOM 5546 O O . PRO A 1 692 ? -29.010 0.028 46.255 1.00 90.56 692 PRO A O 1
ATOM 5549 N N . VAL A 1 693 ? -29.642 -2.016 45.600 1.00 90.75 693 VAL A N 1
ATOM 5550 C CA . VAL A 1 693 ? -30.826 -2.098 46.481 1.00 90.75 693 VAL A CA 1
ATOM 5551 C C . VAL A 1 693 ? -30.495 -2.048 47.985 1.00 90.75 693 VAL A C 1
ATOM 5553 O O . VAL A 1 693 ? -31.376 -1.831 48.817 1.00 90.75 693 VAL A O 1
ATOM 5556 N N . TRP A 1 694 ? -29.221 -2.227 48.349 1.00 91.50 694 TRP A N 1
ATOM 5557 C CA . TRP A 1 694 ? -28.719 -2.185 49.725 1.00 91.50 694 TRP A CA 1
ATOM 5558 C C . TRP A 1 694 ? -27.890 -0.927 50.029 1.00 91.50 694 TRP A C 1
ATOM 5560 O O . TRP A 1 694 ? -27.448 -0.739 51.168 1.00 91.50 694 TRP A O 1
ATOM 5570 N N . GLN A 1 695 ? -27.688 -0.046 49.046 1.00 89.81 695 GLN A N 1
ATOM 5571 C CA . GLN A 1 695 ? -27.004 1.232 49.242 1.00 89.81 695 GLN A CA 1
ATOM 5572 C C . GLN A 1 695 ? -27.832 2.177 50.132 1.00 89.81 695 GLN A C 1
ATOM 5574 O O . GLN A 1 695 ? -29.020 1.979 50.374 1.00 89.81 695 GLN A O 1
ATOM 5579 N N . GLY A 1 696 ? -27.179 3.185 50.717 1.00 86.31 696 GLY A N 1
ATOM 5580 C CA . GLY A 1 696 ? -27.822 4.131 51.643 1.00 86.31 696 GLY A CA 1
ATOM 5581 C C . GLY A 1 696 ? -28.102 3.590 53.055 1.00 86.31 696 GLY A C 1
ATOM 5582 O O . GLY A 1 696 ? -28.383 4.374 53.955 1.00 86.31 696 GLY A O 1
ATOM 5583 N N . LYS A 1 697 ? -27.934 2.283 53.305 1.00 90.19 697 LYS A N 1
ATOM 5584 C CA . LYS A 1 697 ? -28.182 1.637 54.614 1.00 90.19 697 LYS A CA 1
ATOM 5585 C C . LYS A 1 697 ? -26.999 1.682 55.595 1.00 90.19 697 LYS A C 1
ATOM 5587 O O . LYS A 1 697 ? -26.998 0.982 56.597 1.00 90.19 697 LYS A O 1
ATOM 5592 N N . GLY A 1 698 ? -25.949 2.452 55.303 1.00 91.44 698 GLY A N 1
ATOM 5593 C CA . GLY A 1 698 ? -24.764 2.573 56.171 1.00 91.44 698 GLY A CA 1
ATOM 5594 C C . GLY A 1 698 ? -23.746 1.424 56.088 1.00 91.44 698 GLY A C 1
ATOM 5595 O O . GLY A 1 698 ? -22.688 1.522 56.706 1.00 91.44 698 GLY A O 1
ATOM 5596 N N . LEU A 1 699 ? -23.997 0.392 55.274 1.00 94.88 699 LEU A N 1
ATOM 5597 C CA . LEU A 1 699 ? -23.148 -0.807 55.166 1.00 94.88 699 LEU A CA 1
ATOM 5598 C C . LEU A 1 699 ? -21.701 -0.503 54.762 1.00 94.88 699 LEU A C 1
ATOM 5600 O O . LEU A 1 699 ? -20.777 -1.024 55.374 1.00 94.88 699 LEU A O 1
ATOM 5604 N N . ALA A 1 700 ? -21.490 0.389 53.789 1.00 92.19 700 ALA A N 1
ATOM 5605 C CA . ALA A 1 700 ? -20.145 0.776 53.356 1.00 92.19 700 ALA A CA 1
ATOM 5606 C C . ALA A 1 700 ? -19.325 1.431 54.483 1.00 92.19 700 ALA A C 1
ATOM 5608 O O . ALA A 1 700 ? -18.113 1.248 54.546 1.00 92.19 700 ALA A O 1
ATOM 5609 N N . LYS A 1 701 ? -19.980 2.163 55.399 1.00 94.31 701 LYS A N 1
ATOM 5610 C CA . LYS A 1 701 ? -19.308 2.800 56.541 1.00 94.31 701 LYS A CA 1
ATOM 5611 C C . LYS A 1 701 ? -18.850 1.755 57.558 1.00 94.31 701 LYS A C 1
ATOM 5613 O O . LYS A 1 701 ? -17.700 1.778 57.978 1.00 94.31 701 LYS A O 1
ATOM 5618 N N . ALA A 1 702 ? -19.742 0.832 57.914 1.00 95.69 702 ALA A N 1
ATOM 5619 C CA . ALA A 1 702 ? -19.435 -0.256 58.838 1.00 95.69 702 ALA A CA 1
ATOM 5620 C C . ALA A 1 702 ? -18.344 -1.182 58.276 1.00 95.69 702 ALA A C 1
ATOM 5622 O O . ALA A 1 702 ? -17.386 -1.517 58.968 1.00 95.69 702 ALA A O 1
ATOM 5623 N N . ALA A 1 703 ? -18.430 -1.511 56.983 1.00 95.38 703 ALA A N 1
ATOM 5624 C CA . ALA A 1 703 ? -17.428 -2.307 56.284 1.00 95.38 703 ALA A CA 1
ATOM 5625 C C . ALA A 1 703 ? -16.052 -1.636 56.287 1.00 95.38 703 ALA A C 1
ATOM 5627 O O . ALA A 1 703 ? -15.057 -2.285 56.600 1.00 95.38 703 ALA A O 1
ATOM 5628 N N . LEU A 1 704 ? -15.993 -0.333 55.993 1.00 95.31 704 LEU A N 1
ATOM 5629 C CA . LEU A 1 704 ? -14.744 0.425 56.003 1.00 95.31 704 LEU A CA 1
ATOM 5630 C C . LEU A 1 704 ? -14.127 0.505 57.408 1.00 95.31 704 LEU A C 1
ATOM 5632 O O . LEU A 1 704 ? -12.927 0.284 57.546 1.00 95.31 704 LEU A O 1
ATOM 5636 N N . SER A 1 705 ? -14.937 0.743 58.447 1.00 95.56 705 SER A N 1
ATOM 5637 C CA . SER A 1 705 ? -14.496 0.695 59.852 1.00 95.56 705 SER A CA 1
ATOM 5638 C C . SER A 1 705 ? -13.878 -0.658 60.204 1.00 95.56 705 SER A C 1
ATOM 5640 O O . SER A 1 705 ? -12.751 -0.725 60.695 1.00 95.56 705 SER A O 1
ATOM 5642 N N . PHE A 1 706 ? -14.579 -1.744 59.873 1.00 95.56 706 PHE A N 1
ATOM 5643 C CA . PHE A 1 706 ? -14.121 -3.107 60.118 1.00 95.56 706 PHE A CA 1
ATOM 5644 C C . PHE A 1 706 ? -12.805 -3.421 59.390 1.00 95.56 706 PHE A C 1
ATOM 5646 O O . PHE A 1 706 ? -11.844 -3.884 60.007 1.00 95.56 706 PHE A O 1
ATOM 5653 N N . ALA A 1 707 ? -12.734 -3.118 58.092 1.00 95.12 707 ALA A N 1
ATOM 5654 C CA . ALA A 1 707 ? -11.566 -3.394 57.262 1.00 95.12 707 ALA A CA 1
ATOM 5655 C C . ALA A 1 707 ? -10.325 -2.612 57.720 1.00 95.12 707 ALA A C 1
ATOM 5657 O O . ALA A 1 707 ? -9.233 -3.176 57.795 1.00 95.12 707 ALA A O 1
ATOM 5658 N N . LEU A 1 708 ? -10.482 -1.334 58.080 1.00 95.25 708 LEU A N 1
ATOM 5659 C CA . LEU A 1 708 ? -9.381 -0.516 58.592 1.00 95.25 708 LEU A CA 1
ATOM 5660 C C . LEU A 1 708 ? -8.875 -1.020 59.948 1.00 95.25 708 LEU A C 1
ATOM 5662 O O . LEU A 1 708 ? -7.667 -1.060 60.158 1.00 95.25 708 LEU A O 1
ATOM 5666 N N . LYS A 1 709 ? -9.765 -1.456 60.850 1.00 94.12 709 LYS A N 1
ATOM 5667 C CA . LYS A 1 709 ? -9.370 -2.010 62.158 1.00 94.12 709 LYS A CA 1
ATOM 5668 C C . LYS A 1 709 ? -8.558 -3.298 62.027 1.00 94.12 709 LYS A C 1
ATOM 5670 O O . LYS A 1 709 ? -7.620 -3.512 62.788 1.00 94.12 709 LYS A O 1
ATOM 5675 N N . ILE A 1 710 ? -8.896 -4.148 61.057 1.00 92.94 710 ILE A N 1
ATOM 5676 C CA . ILE A 1 710 ? -8.094 -5.341 60.752 1.00 92.94 710 ILE A CA 1
ATOM 5677 C C . ILE A 1 710 ? -6.759 -4.940 60.121 1.00 92.94 710 ILE A C 1
ATOM 5679 O O . ILE A 1 710 ? -5.712 -5.464 60.496 1.00 92.94 710 ILE A O 1
ATOM 5683 N N . MET A 1 711 ? -6.780 -3.985 59.190 1.00 92.62 711 MET A N 1
ATOM 5684 C CA . MET A 1 711 ? -5.580 -3.478 58.525 1.00 92.62 711 MET A CA 1
ATOM 5685 C C . MET A 1 711 ? -4.571 -2.871 59.512 1.00 92.62 711 MET A C 1
ATOM 5687 O O . MET A 1 711 ? -3.375 -3.111 59.354 1.00 92.62 711 MET A O 1
ATOM 5691 N N . ALA A 1 712 ? -5.048 -2.176 60.550 1.00 94.06 712 ALA A N 1
ATOM 5692 C CA . ALA A 1 712 ? -4.239 -1.546 61.598 1.00 94.06 712 ALA A CA 1
ATOM 5693 C C . ALA A 1 712 ? -3.379 -2.528 62.414 1.00 94.06 712 ALA A C 1
ATOM 5695 O O . ALA A 1 712 ? -2.464 -2.116 63.113 1.00 94.06 712 ALA A O 1
ATOM 5696 N N . GLN A 1 713 ? -3.643 -3.836 62.326 1.00 91.69 713 GLN A N 1
ATOM 5697 C CA . GLN A 1 713 ? -2.799 -4.854 62.964 1.00 91.69 713 GLN A CA 1
ATOM 5698 C C . GLN A 1 713 ? -1.468 -5.075 62.227 1.00 91.69 713 GLN A C 1
ATOM 5700 O O . GLN A 1 713 ? -0.569 -5.709 62.771 1.00 91.69 713 GLN A O 1
ATOM 5705 N N . TRP A 1 714 ? -1.365 -4.612 60.977 1.00 90.25 714 TRP A N 1
ATOM 5706 C CA . TRP A 1 714 ? -0.242 -4.908 60.080 1.00 90.25 714 TRP A CA 1
ATOM 5707 C C . TRP A 1 714 ? 0.372 -3.662 59.449 1.00 90.25 714 TRP A C 1
ATOM 5709 O O . TRP A 1 714 ? 1.468 -3.747 58.912 1.00 90.25 714 TRP A O 1
ATOM 5719 N N . HIS A 1 715 ? -0.354 -2.545 59.461 1.00 93.56 715 HIS A N 1
ATOM 5720 C CA . HIS A 1 715 ? 0.007 -1.318 58.767 1.00 93.56 715 HIS A CA 1
ATOM 5721 C C . HIS A 1 715 ? -0.262 -0.129 59.671 1.00 93.56 715 HIS A C 1
ATOM 5723 O O . HIS A 1 715 ? -1.299 -0.083 60.328 1.00 93.56 715 HIS A O 1
ATOM 5729 N N . ASP A 1 716 ? 0.615 0.868 59.625 1.00 93.56 716 ASP A N 1
ATOM 5730 C CA . ASP A 1 716 ? 0.396 2.120 60.352 1.00 93.56 716 ASP A CA 1
ATOM 5731 C C . ASP A 1 716 ? -0.428 3.119 59.538 1.00 93.56 716 ASP A C 1
ATOM 5733 O O . ASP A 1 716 ? -1.000 4.044 60.101 1.00 93.56 716 ASP A O 1
ATOM 5737 N N . ARG A 1 717 ? -0.504 2.944 58.215 1.00 94.81 717 ARG A N 1
ATOM 5738 C CA . ARG A 1 717 ? -1.060 3.904 57.250 1.00 94.81 717 ARG A CA 1
ATOM 5739 C C . ARG A 1 717 ? -1.796 3.197 56.120 1.00 94.81 717 ARG A C 1
ATOM 5741 O O . ARG A 1 717 ? -1.534 2.025 55.841 1.00 94.81 717 ARG A O 1
ATOM 5748 N N . ALA A 1 718 ? -2.702 3.908 55.454 1.00 95.94 718 ALA A N 1
ATOM 5749 C CA . ALA A 1 718 ? -3.481 3.343 54.358 1.00 95.94 718 ALA A CA 1
ATOM 5750 C C . ALA A 1 718 ? -3.658 4.314 53.195 1.00 95.94 718 ALA A C 1
ATOM 5752 O O . ALA A 1 718 ? -3.631 5.526 53.374 1.00 95.94 718 ALA A O 1
ATOM 5753 N N . TYR A 1 719 ? -3.895 3.785 52.001 1.00 95.25 719 TYR A N 1
ATOM 5754 C CA . TYR A 1 719 ? -4.332 4.581 50.859 1.00 95.25 719 TYR A CA 1
ATOM 5755 C C . TYR A 1 719 ? -5.462 3.888 50.101 1.00 95.25 719 TYR A C 1
ATOM 5757 O O . TYR A 1 719 ? -5.733 2.695 50.278 1.00 95.25 719 TYR A O 1
ATOM 5765 N N . LEU A 1 720 ? -6.132 4.656 49.251 1.00 93.75 720 LEU A N 1
ATOM 5766 C CA . LEU A 1 720 ? -7.130 4.165 48.315 1.00 93.75 720 LEU A CA 1
ATOM 5767 C C . LEU A 1 720 ? -7.098 4.965 47.020 1.00 93.75 720 LEU A C 1
ATOM 5769 O O . LEU A 1 720 ? -6.525 6.052 46.938 1.00 93.75 720 LEU A O 1
ATOM 5773 N N . ILE A 1 721 ? -7.728 4.397 46.000 1.00 87.81 721 ILE A N 1
ATOM 5774 C CA . ILE A 1 721 ? -7.891 5.008 44.686 1.00 87.81 721 ILE A CA 1
ATOM 5775 C C . ILE A 1 721 ? -9.389 5.058 44.390 1.00 87.81 721 ILE A C 1
ATOM 5777 O O . ILE A 1 721 ? -10.078 4.050 44.536 1.00 87.81 721 ILE A O 1
ATOM 5781 N N . THR A 1 722 ? -9.878 6.220 43.968 1.00 86.94 722 THR A N 1
ATOM 5782 C CA . THR A 1 722 ? -11.263 6.456 43.535 1.00 86.94 722 THR A CA 1
ATOM 5783 C C . THR A 1 722 ? -11.270 7.365 42.296 1.00 86.94 722 THR A C 1
ATOM 5785 O O . THR A 1 722 ? -10.205 7.756 41.820 1.00 86.94 722 THR A O 1
ATOM 5788 N N . SER A 1 723 ? -12.436 7.701 41.740 1.00 82.62 723 SER A N 1
ATOM 5789 C CA . SER A 1 723 ? -12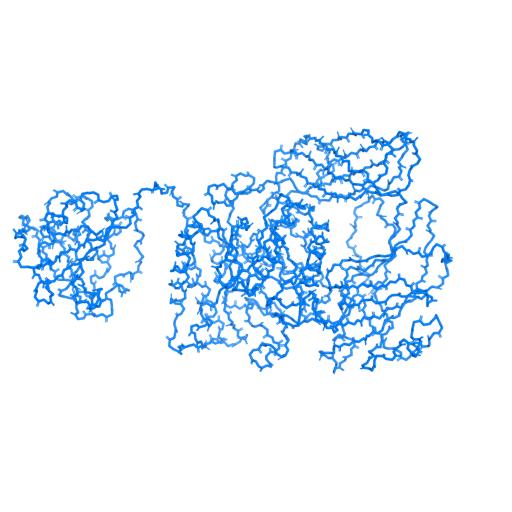.560 8.696 40.657 1.00 82.62 723 SER A CA 1
ATOM 5790 C C . SER A 1 723 ? -13.279 9.957 41.144 1.00 82.62 723 SER A C 1
ATOM 5792 O O . SER A 1 723 ? -14.092 9.881 42.073 1.00 82.62 723 SER A O 1
ATOM 5794 N N . SER A 1 724 ? -12.989 11.108 40.528 1.00 83.50 724 SER A N 1
ATOM 5795 C CA . SER A 1 724 ? -13.544 12.421 40.894 1.00 83.50 724 SER A CA 1
ATOM 5796 C C . SER A 1 724 ? -15.073 12.472 40.795 1.00 83.50 724 SER A C 1
ATOM 5798 O O . SER A 1 724 ? -15.719 13.152 41.591 1.00 83.50 724 SER A O 1
ATOM 5800 N N . GLY A 1 725 ? -15.678 11.657 39.926 1.00 78.06 725 GLY A N 1
ATOM 5801 C CA . GLY A 1 725 ? -17.129 11.475 39.838 1.00 78.06 725 GLY A CA 1
ATOM 5802 C C . GLY A 1 725 ? -17.780 10.809 41.063 1.00 78.06 725 GLY A C 1
ATOM 5803 O O . GLY A 1 725 ? -18.987 10.944 41.267 1.00 78.06 725 GLY A O 1
ATOM 5804 N N . ARG A 1 726 ? -17.023 10.126 41.939 1.00 80.00 726 ARG A N 1
ATOM 5805 C CA . ARG A 1 726 ? -17.563 9.405 43.115 1.00 80.00 726 ARG A CA 1
ATOM 5806 C C . ARG A 1 726 ? -17.653 10.280 44.364 1.00 80.00 726 ARG A C 1
ATOM 5808 O O . ARG A 1 726 ? -17.187 9.903 45.441 1.00 80.00 726 ARG A O 1
ATOM 5815 N N . THR A 1 727 ? -18.304 11.433 44.247 1.00 82.19 727 THR A N 1
ATOM 5816 C CA . THR A 1 727 ? -18.394 12.444 45.320 1.00 82.19 727 THR A CA 1
ATOM 5817 C C . THR A 1 727 ? -18.922 11.894 46.655 1.00 82.19 727 THR A C 1
ATOM 5819 O O . THR A 1 727 ? -18.439 12.280 47.718 1.00 82.19 727 THR A O 1
ATOM 5822 N N . ALA A 1 728 ? -19.873 10.953 46.634 1.00 80.88 728 ALA A N 1
ATOM 5823 C CA . ALA A 1 728 ? -20.397 10.315 47.846 1.00 80.88 728 ALA A CA 1
ATOM 5824 C C . ALA A 1 728 ? -19.375 9.392 48.539 1.00 80.88 728 ALA A C 1
ATOM 5826 O O . ALA A 1 728 ? -19.333 9.347 49.771 1.00 80.88 728 ALA A O 1
ATOM 5827 N N . ALA A 1 729 ? -18.545 8.682 47.766 1.00 85.31 729 ALA A N 1
ATOM 5828 C CA . ALA A 1 729 ? -17.479 7.837 48.298 1.00 85.31 729 ALA A CA 1
ATOM 5829 C C . ALA A 1 729 ? -16.326 8.691 48.840 1.00 85.31 729 ALA A C 1
ATOM 5831 O O . ALA A 1 729 ? -15.872 8.450 49.952 1.00 85.31 729 ALA A O 1
ATOM 5832 N N . ILE A 1 730 ? -15.933 9.751 48.123 1.00 89.12 730 ILE A N 1
ATOM 5833 C CA . ILE A 1 730 ? -14.907 10.710 48.570 1.00 89.12 730 ILE A CA 1
ATOM 5834 C C . ILE A 1 730 ? -15.293 11.313 49.927 1.00 89.12 730 ILE A C 1
ATOM 5836 O O . ILE A 1 730 ? -14.542 11.177 50.889 1.00 89.12 730 ILE A O 1
ATOM 5840 N N . LYS A 1 731 ? -16.519 11.840 50.061 1.00 89.31 731 LYS A N 1
ATOM 5841 C CA . LYS A 1 731 ? -17.037 12.373 51.338 1.00 89.31 731 LYS A CA 1
ATOM 5842 C C . LYS A 1 731 ? -17.070 11.340 52.464 1.00 89.31 731 LYS A C 1
ATOM 5844 O O . LYS A 1 731 ? -17.047 11.700 53.641 1.00 89.31 731 LYS A O 1
ATOM 5849 N N . LEU A 1 732 ? -17.218 10.057 52.134 1.00 90.62 732 LEU A N 1
ATOM 5850 C CA . LEU A 1 732 ? -17.123 8.985 53.117 1.00 90.62 732 LEU A CA 1
ATOM 5851 C C . LEU A 1 732 ? -15.667 8.773 53.544 1.00 90.62 732 LEU A C 1
ATOM 5853 O O . LEU A 1 732 ? -15.403 8.709 54.740 1.00 90.62 732 LEU A O 1
ATOM 5857 N N . TYR A 1 733 ? -14.739 8.695 52.595 1.00 94.38 733 TYR A N 1
ATOM 5858 C CA . TYR A 1 733 ? -13.319 8.502 52.874 1.00 94.38 733 TYR A CA 1
ATOM 5859 C C . TYR A 1 733 ? -12.729 9.660 53.690 1.00 94.38 733 TYR A C 1
ATOM 5861 O O . TYR A 1 733 ? -12.024 9.404 54.663 1.00 94.38 733 TYR A O 1
ATOM 5869 N N . GLU A 1 734 ? -13.113 10.906 53.408 1.00 92.94 734 GLU A N 1
ATOM 5870 C CA . GLU A 1 734 ? -12.736 12.080 54.215 1.00 92.94 734 GLU A CA 1
ATOM 5871 C C . GLU A 1 734 ? -13.181 11.952 55.680 1.00 92.94 734 GLU A C 1
ATOM 5873 O O . GLU A 1 734 ? -12.421 12.244 56.600 1.00 92.94 734 GLU A O 1
ATOM 5878 N N . LYS A 1 735 ? -14.391 11.430 55.932 1.00 91.81 735 LYS A N 1
ATOM 5879 C CA . LYS A 1 735 ? -14.885 11.164 57.301 1.00 91.81 735 LYS A CA 1
ATOM 5880 C C . LYS A 1 735 ? -14.123 10.048 58.010 1.00 91.81 735 LYS A C 1
ATOM 5882 O O . LYS A 1 735 ? -14.114 9.994 59.234 1.00 91.81 735 LYS A O 1
ATOM 5887 N N . PHE A 1 736 ? -13.497 9.167 57.240 1.00 94.06 736 PHE A N 1
ATOM 5888 C CA . PHE A 1 736 ? -12.547 8.168 57.710 1.00 94.06 736 PHE A CA 1
ATOM 5889 C C . PHE A 1 736 ? -11.106 8.685 57.621 1.00 94.06 736 PHE A C 1
ATOM 5891 O O . PHE A 1 736 ? -10.185 7.884 57.519 1.00 94.06 736 PHE A O 1
ATOM 5898 N N . GLY A 1 737 ? -10.900 10.008 57.641 1.00 93.06 737 GLY A N 1
ATOM 5899 C CA . GLY A 1 737 ? -9.606 10.697 57.689 1.00 93.06 737 GLY A CA 1
ATOM 5900 C C . GLY A 1 737 ? -8.640 10.355 56.556 1.00 93.06 737 GLY A C 1
ATOM 5901 O O . GLY A 1 737 ? -7.430 10.407 56.761 1.00 93.06 737 GLY A O 1
ATOM 5902 N N . PHE A 1 738 ? -9.159 9.979 55.388 1.00 95.19 738 PHE A N 1
ATOM 5903 C CA . PHE A 1 738 ? -8.378 10.000 54.158 1.00 95.19 738 PHE A CA 1
ATOM 5904 C C . PHE A 1 738 ? -8.336 11.428 53.612 1.00 95.19 738 PHE A C 1
ATOM 5906 O O . PHE A 1 738 ? -9.369 12.087 53.517 1.00 95.19 738 PHE A O 1
ATOM 5913 N N . VAL A 1 739 ? -7.157 11.886 53.210 1.00 92.06 739 VAL A N 1
ATOM 5914 C CA . VAL A 1 739 ? -6.935 13.178 52.560 1.00 92.06 739 VAL A CA 1
ATOM 5915 C C . VAL A 1 739 ? -6.571 12.952 51.097 1.00 92.06 739 VAL A C 1
ATOM 5917 O O . VAL A 1 739 ? -5.781 12.060 50.788 1.00 92.06 739 VAL A O 1
ATOM 5920 N N . SER A 1 740 ? -7.183 13.709 50.185 1.00 84.31 740 SER A N 1
ATOM 5921 C CA . SER A 1 740 ? -6.816 13.687 48.765 1.00 84.31 740 SER A CA 1
ATOM 5922 C C . SER A 1 740 ? -5.424 14.277 48.570 1.00 84.31 740 SER A C 1
ATOM 5924 O O . SER A 1 740 ? -5.107 15.297 49.184 1.00 84.31 740 SER A O 1
ATOM 5926 N N . LEU A 1 741 ? -4.627 13.644 47.713 1.00 68.44 741 LEU A N 1
ATOM 5927 C CA . LEU A 1 741 ? -3.336 14.168 47.271 1.00 68.44 741 LEU A CA 1
ATOM 5928 C C . LEU A 1 741 ? -3.466 15.163 46.124 1.00 68.44 741 LEU A C 1
ATOM 5930 O O . LEU A 1 741 ? -4.362 14.947 45.274 1.00 68.44 741 LEU A O 1
#

Nearest PDB structures (foldseek):
  6jz4-assembly1_B  TM=8.747E-01  e=4.021E-47  Mediterraneibacter gnavus
  6jz1-assembly1_A  TM=8.795E-01  e=3.848E-46  Mediterraneibacter gnavus
  6ncz-assembly1_C  TM=8.757E-01  e=6.046E-45  Fusicatenibacter saccharivorans
  8ges-assembly1_B  TM=8.151E-01  e=6.607E-42  Roseburia hominis
  7kgz-assembly1_B  TM=8.075E-01  e=3.265E-41  Roseburia hominis

Sequence (741 aa):
MDHTTTSPAFSSATTPERLNLNGVWRFIPDPRGYGETLGYHKPKHNVQFWLEADVPGIVDNYFPGIESYEGPMWFVREFKLPPATAARHWVLRFEAVNYRATVWINGRFLGTFVGGFLPFEWPLDPTLVVGENHRLTVCVDNRRCSGEVPGKLRGWRTQGGILREVYLESRPNISSELISLDAGADGSLALKFRLKGTVANENLTAALTVSNANGNLCGSFTTPLSPTLNRLCEIKGQCHDITPWSPDQPALYTLKLNIYRNNTLLSDELTITSGFRTLAIKDGRLTLNGADLFIKGFNRHDDSPRTGLAMDLTTTEADLHAIKAMGANFVRLSHYPHHPFTLELCDRIGLLAMCEIPLYWWRGNNEEQTLAAATAQLTDLIKRDRHHPSVAFWGVSNETEENSPIVRNGNRLLLQHVKKLDPTRWAVHASYIWTDFEEDDVIALTYYPTLHGFERDPHYNCAHSGERWSERLTELSARYPGKPILIAEFGYMAWPGIREGMVSELLQAEALEQEYAGIMHEPAICGITIWCYADHPWPEESFFNYIVRSPYGVVTRDRREKPACQVVRKLFQAPLPPAPSPQPADNYRIIMERPHLNDIPDIPFPEGFTIRPMKITDAGLWEDIWRDAEPFTTISDGLFMREFGTDPAAITRRCFLIFAPNGCAVGTISSWYNRNYKGHDYGRIHWVAIRPVWQGKGLAKAALSFALKIMAQWHDRAYLITSSGRTAAIKLYEKFGFVSL

Foldseek 3Di:
DDDDDDDPDDDDDDDFPKAFQFAKWFKDFDLPPCCVVVPVLALPDDRVVGFIDTPVAFPCVGDPPCVPDFFKMKIKDKDAAADDDPQKFKKKKAQFFQAKKWKHKNSHTFDIDGHGGHMDIGTDDPPHDGGDIMMIMMIWGNDADFLAFVHPDDFADRTGGSQETIIMGIFGQKDKAWQAWAFAQQQKTKTKIFIHHADPQFWKKKWKWKAWPVRHTFDIWMDIDGNDHRDIDMTIDGGPPADADALVRLTKMWIWIFMDTPNHTRGHTPIFIAGHWAWDADQLFTDINNHTAFFAAFEDECQAPPRGSHDDLVVLLVLVVVRVVLLGQEYEHPDDHDRPSSLVSCSVNRHAYEHETRQEQAALTPLVSNLVNLLVRLLSSCSSRNRRNRYAEYESYEAYPCVDPSVLVSLLVSLVSCCVSHVRHWYEYEHAVLDNCPSGQAYEYEDECLVVQCVVDVPDDLLVLLVVLQVVLVVSCVVVPSHAYEHNEYFAFADPPADDDSRHLVRRLRNVLNNLNSNLNDLRYRYYYYHHQEKGFGDLPHPPNRDGIGRGHCAYSNRHGGPNSVSSSCSSPDDRDPRPDPDDPAKDKWKWKFQFLPDFDQDAAPPLKDKAQDAPVCQVVQLVLCVQFPPPDDRDPCPSCVVPVVCNVCRRLFKMFMAGNVRDTFWIWGWAWDCQDVHHTAIEGDDTGGGPVCPPNCRSLNRVSVNSVSVNVPHGMYMYMDIPVPVVVVVSVVVRVIGID

Radius of gyration: 32.5 Å; Cα contacts (8 Å, |Δi|>4): 1635; chains: 1; bounding box: 64×59×105 Å

pLDDT: mean 90.2, std 12.94, range [22.91, 98.88]

Secondary structure (DSSP, 8-state):
-----PPPPPPSS----EEE--EEEEEEE-TTS-TTTTTTTSTT---TTSEEEEESEEHHHHSTT-TT--SEEEEEEEEEPPP--TTEEEEEEES--BSEEEEEETTEEEEEEE-SSS-EEEEPPTTSPTTSEEEEEEEEE-PPPTT-SS-S--SS----EE-S-EEEEEEESSEEEEEEEEE-TTSEEEEEEEEES---S--EEEEEEEEETT--EEEEEEEEE-S-TT-EEEEEEE-SSPPPP-SS----EEEEEEEEETTEE-S--EEEEE----EEEETTEEEETTEE--EEEEEE---BTTTBTS--HHHHHHHHHHHHHTT--EEEETTSPPPHHHHHHHHHHT-EEEEE---BS--STTHHHHHHHHHHHHHHHHHHHTT-TTEEEEEEEES--TTSHHHHHHHHHHHHHHHHH-TTSEEEEEESS----SS-SSEEEE--HHHHHHHH-TT--THHHHHHHHHHHHHHHHHSTT--EEEEEE-----TT--SSTT-HHHHHHHHHHHHHHHTT-TTEEEEEES-SB-EE--TTTSTTT--EE---SB-TT-PBPTHHHHHHHHHHSPPPPPPP---TT--EEEEEES-STT----PPPTT-EEEEPPGGGHHHHHHHHHHH-SSS---TTHHHHHHTT-HHHHHHHEEEEE-TTS-EEEEEEEEEEEEETTEEEEEEEEEEE-GGGTTSSHHHHHHHHHHHHHTTT-S-EEEEEETT-HHHHHHHHHTT-EE-